Protein AF-0000000080067390 (afdb_homodimer)

Foldseek 3Di:
DPFDWDWDAFPQQKIKTKGADEAEEEEEEAPLAALCLQVLQCVVCRPHYIYIRIYFALYFRGDHDPPFQQLLRSLVRVLVRVCVVVPQGAHAYEAAAVRLLNQLSNCLVPVVRYLEYEYEQYQHQQQDPDADPPGDPVVCLVCVLLVVLLDPPVNCVVCQVPLLVVLLSNQVSFWLDSVQFDPVRSVSSSVRCNPPCSVNSSSRNSNCSNVNNVVSVVSQVAAREHAYEFEYAPQGCFQCSQVSNVSRHPHYDYGHDYNTGRSCCRRPVPSVSVVVVVSCVVRVPD/DQWDWDWDAFPQQKIKTWAADEAAEEEEEAPLAALCLQVLQCRLARPHHTYIRIYFDLYQRGHHDPPFQQLLRSLVRVLVRVCVVVPQGAHAYEAAAVRLLNQLSNCLVPVVRYLEYEYEQYQHQQQDPDADPPGPPVVCLVCVLLVVLLDPPVVCVVCQVPLLVVLLSNQVSFWLDSVQFDPVRSVSSSVRCNPPCSVNSSSRNSNCSNVNNVVSVVSLVAAREHAYEFEYAPQGCFQCSQVSNVSRHPHYDYGHDYNTGRSCCRRPVPSVSVVVCVSCVVRVPD

Sequence (572 aa):
MTAKWRATRLLHGVRAIVGGQGPPLILIPGWPQTAEAFSGIFEPLSKHYQFLALDPPGLGDSSPPLNGYDTANVSKVMAEAIHDHLKERPYHLIGHDVGGWIAYPWAAQFQSRIKSLSILDASVPGFLPPLQFPLPHPTNMRLWQFSFNALPELPEILTRGRERELLTWFFKLKTVHADGFSKDHFERYIQAYSRPGAMSRGFEYYRAFETSAKQNLEYAKTPLDIPVLALGGASSVGSDMIHLVRNFATNVSGGAIHDCGHFLPEEQPSAVARRLLEFLDANQSEMTAKWRATRLLHGVRAIVGGQGPPLILIPGWPQTAEAFSGIFEPLSKHYQFLALDPPGLGDSSPPLNGYDTANVSKVMAEAIHDHLKERPYHLIGHDVGGWIAYPWAAQFQSRIKSLSILDASVPGFLPPLQFPLPHPTNMRLWQFSFNALPELPEILTRGRERELLTWFFKLKTVHADGFSKDHFERYIQAYSRPGAMSRGFEYYRAFETSAKQNLEYAKTPLDIPVLALGGASSVGSDMIHLVRNFATNVSGGAIHDCGHFLPEEQPSAVARRLLEFLDANQSE

Structure (mmCIF, N/CA/C/O backbone):
data_AF-0000000080067390-model_v1
#
loop_
_entity.id
_entity.type
_entity.pdbx_description
1 polymer 'Epoxide hydrolase'
#
loop_
_atom_site.group_PDB
_atom_site.id
_atom_site.type_symbol
_atom_site.label_atom_id
_atom_site.label_alt_id
_atom_site.label_comp_id
_atom_site.label_asym_id
_atom_site.label_entity_id
_atom_site.label_seq_id
_atom_site.pdbx_PDB_ins_code
_atom_site.Cartn_x
_atom_site.Cartn_y
_atom_site.Cartn_z
_atom_site.occupancy
_atom_site.B_iso_or_equiv
_atom_site.auth_seq_id
_atom_site.auth_comp_id
_atom_site.auth_asym_id
_atom_site.auth_atom_id
_atom_site.pdbx_PDB_model_num
ATOM 1 N N . MET A 1 1 ? -18.234 -38 -23.438 1 38.22 1 MET A N 1
ATOM 2 C CA . MET A 1 1 ? -17.656 -38.562 -22.203 1 38.22 1 MET A CA 1
ATOM 3 C C . MET A 1 1 ? -17.156 -37.438 -21.297 1 38.22 1 MET A C 1
ATOM 5 O O . MET A 1 1 ? -16.297 -36.656 -21.688 1 38.22 1 MET A O 1
ATOM 9 N N . THR A 1 2 ? -17.797 -36.844 -20.453 1 48.44 2 THR A N 1
ATOM 10 C CA . THR A 1 2 ? -17.547 -35.688 -19.609 1 48.44 2 THR A CA 1
ATOM 11 C C . THR A 1 2 ? -16.25 -35.844 -18.828 1 48.44 2 THR A C 1
ATOM 13 O O . THR A 1 2 ? -16.078 -36.812 -18.094 1 48.44 2 THR A O 1
ATOM 16 N N . ALA A 1 3 ? -15.125 -35.438 -19.531 1 56.91 3 ALA A N 1
ATOM 17 C CA . ALA A 1 3 ? -13.797 -35.625 -18.938 1 56.91 3 ALA A CA 1
ATOM 18 C C . ALA A 1 3 ? -13.836 -35.406 -17.438 1 56.91 3 ALA A C 1
ATOM 20 O O . ALA A 1 3 ? -14.312 -34.375 -16.953 1 56.91 3 ALA A O 1
ATOM 21 N N . LYS A 1 4 ? -13.734 -36.5 -16.641 1 80 4 LYS A N 1
ATOM 22 C CA . LYS A 1 4 ? -13.945 -36.531 -15.195 1 80 4 LYS A CA 1
ATOM 23 C C . LYS A 1 4 ? -12.633 -36.281 -14.445 1 80 4 LYS A C 1
ATOM 25 O O . LYS A 1 4 ? -11.609 -36.875 -14.758 1 80 4 LYS A O 1
ATOM 30 N N . TRP A 1 5 ? -12.391 -35.094 -14.07 1 92.38 5 TRP A N 1
ATOM 31 C CA . TRP A 1 5 ? -11.273 -34.875 -13.156 1 92.38 5 TRP A CA 1
ATOM 32 C C . TRP A 1 5 ? -11.719 -35.031 -11.703 1 92.38 5 TRP A C 1
ATOM 34 O O . TRP A 1 5 ? -12.914 -35 -11.406 1 92.38 5 TRP A O 1
ATOM 44 N N . ARG A 1 6 ? -10.797 -35.469 -10.898 1 95.81 6 ARG A N 1
ATOM 45 C CA . ARG A 1 6 ? -11.094 -35.75 -9.5 1 95.81 6 ARG A CA 1
ATOM 46 C C . ARG A 1 6 ? -10.117 -35.031 -8.57 1 95.81 6 ARG A C 1
ATOM 48 O O . ARG A 1 6 ? -8.953 -34.844 -8.914 1 95.81 6 ARG A O 1
ATOM 55 N N . ALA A 1 7 ? -10.562 -34.719 -7.41 1 96.81 7 ALA A N 1
ATOM 56 C CA . ALA A 1 7 ? -9.711 -34.094 -6.379 1 96.81 7 ALA A CA 1
ATOM 57 C C . ALA A 1 7 ? -8.992 -35.188 -5.57 1 96.81 7 ALA A C 1
ATOM 59 O O . ALA A 1 7 ? -9.562 -36.25 -5.293 1 96.81 7 ALA A O 1
ATOM 60 N N . THR A 1 8 ? -7.801 -34.938 -5.219 1 97.81 8 THR A N 1
ATOM 61 C CA . THR A 1 8 ? -7.02 -35.812 -4.367 1 97.81 8 THR A CA 1
ATOM 62 C C . THR A 1 8 ? -6.055 -35.031 -3.492 1 97.81 8 THR A C 1
ATOM 64 O O . THR A 1 8 ? -6 -33.781 -3.58 1 97.81 8 THR A O 1
ATOM 67 N N . ARG A 1 9 ? -5.402 -35.688 -2.588 1 98.38 9 ARG A N 1
ATOM 68 C CA . ARG A 1 9 ? -4.398 -35.062 -1.713 1 98.38 9 ARG A CA 1
ATOM 69 C C . ARG A 1 9 ? -3.045 -35.75 -1.885 1 98.38 9 ARG A C 1
ATOM 71 O O . ARG A 1 9 ? -2.951 -37 -1.812 1 98.38 9 ARG A O 1
ATOM 78 N N . LEU A 1 10 ? -2.125 -35 -2.137 1 98.69 10 LEU A N 1
ATOM 79 C CA . LEU A 1 10 ? -0.764 -35.5 -2.314 1 98.69 10 LEU A CA 1
ATOM 80 C C . LEU A 1 10 ? 0.042 -35.344 -1.028 1 98.69 10 LEU A C 1
ATOM 82 O O . LEU A 1 10 ? -0.493 -34.938 -0.001 1 98.69 10 LEU A O 1
ATOM 86 N N . LEU A 1 11 ? 1.333 -35.75 -1.137 1 98.31 11 LEU A N 1
ATOM 87 C CA . LEU A 1 11 ? 2.248 -35.594 -0.011 1 98.31 11 LEU A CA 1
ATOM 88 C C . LEU A 1 11 ? 2.223 -34.188 0.519 1 98.31 11 LEU A C 1
ATOM 90 O O . LEU A 1 11 ? 2.035 -33.219 -0.248 1 98.31 11 LEU A O 1
ATOM 94 N N . HIS A 1 12 ? 2.396 -33.938 1.893 1 98.19 12 HIS A N 1
ATOM 95 C CA . HIS A 1 12 ? 2.449 -32.688 2.605 1 98.19 12 HIS A CA 1
ATOM 96 C C . HIS A 1 12 ? 1.077 -32 2.643 1 98.19 12 HIS A C 1
ATOM 98 O O . HIS A 1 12 ? 0.964 -30.828 2.996 1 98.19 12 HIS A O 1
ATOM 104 N N . GLY A 1 13 ? 0.056 -32.75 2.172 1 98.5 13 GLY A N 1
ATOM 105 C CA . GLY A 1 13 ? -1.298 -32.219 2.234 1 98.5 13 GLY A CA 1
ATOM 106 C C . GLY A 1 13 ? -1.635 -31.297 1.073 1 98.5 13 GLY A C 1
ATOM 107 O O . GLY A 1 13 ? -2.531 -30.469 1.178 1 98.5 13 GLY A O 1
ATOM 108 N N . VAL A 1 14 ? -0.918 -31.406 -0.034 1 98.75 14 VAL A N 1
ATOM 109 C CA . VAL A 1 14 ? -1.176 -30.594 -1.222 1 98.75 14 VAL A CA 1
ATOM 110 C C . VAL A 1 14 ? -2.414 -31.125 -1.946 1 98.75 14 VAL A C 1
ATOM 112 O O . VAL A 1 14 ? -2.447 -32.281 -2.371 1 98.75 14 VAL A O 1
ATOM 115 N N . ARG A 1 15 ? -3.398 -30.312 -2.053 1 98.69 15 ARG A N 1
ATOM 116 C CA . ARG A 1 15 ? -4.594 -30.672 -2.805 1 98.69 15 ARG A CA 1
ATOM 117 C C . ARG A 1 15 ? -4.348 -30.578 -4.309 1 98.69 15 ARG A C 1
ATOM 119 O O . ARG A 1 15 ? -3.727 -29.625 -4.777 1 98.69 15 ARG A O 1
ATOM 126 N N . ALA A 1 16 ? -4.891 -31.547 -5.035 1 98.75 16 ALA A N 1
ATOM 127 C CA . ALA A 1 16 ? -4.742 -31.562 -6.488 1 98.75 16 ALA A CA 1
ATOM 128 C C . ALA A 1 16 ? -6.043 -31.969 -7.168 1 98.75 16 ALA A C 1
ATOM 130 O O . ALA A 1 16 ? -6.77 -32.844 -6.664 1 98.75 16 ALA A O 1
ATOM 131 N N . ILE A 1 17 ? -6.355 -31.328 -8.219 1 98.38 17 ILE A N 1
ATOM 132 C CA . ILE A 1 17 ? -7.32 -31.844 -9.18 1 98.38 17 ILE A CA 1
ATOM 133 C C . ILE A 1 17 ? -6.59 -32.531 -10.328 1 98.38 17 ILE A C 1
ATOM 135 O O . ILE A 1 17 ? -5.711 -31.953 -10.961 1 98.38 17 ILE A O 1
ATOM 139 N N . VAL A 1 18 ? -6.945 -33.781 -10.586 1 98.31 18 VAL A N 1
ATOM 140 C CA . VAL A 1 18 ? -6.176 -34.594 -11.523 1 98.31 18 VAL A CA 1
ATOM 141 C C . VAL A 1 18 ? -7.09 -35.094 -12.625 1 98.31 18 VAL A C 1
ATOM 143 O O . VAL A 1 18 ? -8.258 -35.406 -12.383 1 98.31 18 VAL A O 1
ATOM 146 N N . GLY A 1 19 ? -6.523 -35.156 -13.828 1 97.44 19 GLY A N 1
ATOM 147 C CA . GLY A 1 19 ? -7.23 -35.719 -14.961 1 97.44 19 GLY A CA 1
ATOM 148 C C . GLY A 1 19 ? -6.34 -35.938 -16.172 1 97.44 19 GLY A C 1
ATOM 149 O O . GLY A 1 19 ? -5.195 -35.5 -16.188 1 97.44 19 GLY A O 1
ATOM 150 N N . GLY A 1 20 ? -6.902 -36.719 -17.094 1 96.56 20 GLY A N 1
ATOM 151 C CA . GLY A 1 20 ? -6.191 -36.969 -18.344 1 96.56 20 GLY A CA 1
ATOM 152 C C . GLY A 1 20 ? -5.152 -38.094 -18.234 1 96.56 20 GLY A C 1
ATOM 153 O O . GLY A 1 20 ? -5.055 -38.75 -17.188 1 96.56 20 GLY A O 1
ATOM 154 N N . GLN A 1 21 ? -4.578 -38.344 -19.359 1 94.69 21 GLN A N 1
ATOM 155 C CA . GLN A 1 21 ? -3.492 -39.312 -19.484 1 94.69 21 GLN A CA 1
ATOM 156 C C . GLN A 1 21 ? -2.396 -38.781 -20.406 1 94.69 21 GLN A C 1
ATOM 158 O O . GLN A 1 21 ? -2.66 -37.969 -21.281 1 94.69 21 GLN A O 1
ATOM 163 N N . GLY A 1 22 ? -1.147 -39.25 -20.109 1 95.44 22 GLY A N 1
ATOM 164 C CA . GLY A 1 22 ? -0.026 -38.781 -20.906 1 95.44 22 GLY A CA 1
ATOM 165 C C . GLY A 1 22 ? 1.055 -38.125 -20.078 1 95.44 22 GLY A C 1
ATOM 166 O O . GLY A 1 22 ? 1.171 -38.375 -18.875 1 95.44 22 GLY A O 1
ATOM 167 N N . PRO A 1 23 ? 1.909 -37.312 -20.797 1 97.19 23 PRO A N 1
ATOM 168 C CA . PRO A 1 23 ? 2.943 -36.594 -20.047 1 97.19 23 PRO A CA 1
ATOM 169 C C . PRO A 1 23 ? 2.365 -35.656 -18.969 1 97.19 23 PRO A C 1
ATOM 171 O O . PRO A 1 23 ? 1.348 -35 -19.203 1 97.19 23 PRO A O 1
ATOM 174 N N . PRO A 1 24 ? 2.973 -35.656 -17.828 1 98.12 24 PRO A N 1
ATOM 175 C CA . PRO A 1 24 ? 2.426 -34.875 -16.719 1 98.12 24 PRO A CA 1
ATOM 176 C C . PRO A 1 24 ? 2.564 -33.375 -16.938 1 98.12 24 PRO A C 1
ATOM 178 O O . PRO A 1 24 ? 3.602 -32.906 -17.406 1 98.12 24 PRO A O 1
ATOM 181 N N . LEU A 1 25 ? 1.521 -32.719 -16.609 1 98.56 25 LEU A N 1
ATOM 182 C CA . LEU A 1 25 ? 1.418 -31.25 -16.656 1 98.56 25 LEU A CA 1
ATOM 183 C C . LEU A 1 25 ? 0.968 -30.703 -15.312 1 98.56 25 LEU A C 1
ATOM 185 O O . LEU A 1 25 ? -0.163 -30.938 -14.883 1 98.56 25 LEU A O 1
ATOM 189 N N . ILE A 1 26 ? 1.829 -29.953 -14.617 1 98.94 26 ILE A N 1
ATOM 190 C CA . ILE A 1 26 ? 1.53 -29.406 -13.297 1 98.94 26 ILE A CA 1
ATOM 191 C C . ILE A 1 26 ? 1.081 -27.953 -13.43 1 98.94 26 ILE A C 1
ATOM 193 O O . ILE A 1 26 ? 1.771 -27.141 -14.055 1 98.94 26 ILE A O 1
ATOM 197 N N . LEU A 1 27 ? -0.066 -27.625 -12.883 1 98.94 27 LEU A N 1
ATOM 198 C CA . LEU A 1 27 ? -0.649 -26.297 -12.953 1 98.94 27 LEU A CA 1
ATOM 199 C C . LEU A 1 27 ? -0.779 -25.688 -11.562 1 98.94 27 LEU A C 1
ATOM 201 O O . LEU A 1 27 ? -1.306 -26.328 -10.648 1 98.94 27 LEU A O 1
ATOM 205 N N . ILE A 1 28 ? -0.316 -24.484 -11.375 1 98.94 28 ILE A N 1
ATOM 206 C CA . ILE A 1 28 ? -0.384 -23.812 -10.086 1 98.94 28 ILE A CA 1
ATOM 207 C C . ILE A 1 28 ? -1.071 -22.453 -10.25 1 98.94 28 ILE A C 1
ATOM 209 O O . ILE A 1 28 ? -0.541 -21.562 -10.906 1 98.94 28 ILE A O 1
ATOM 213 N N . PRO A 1 29 ? -2.227 -22.266 -9.648 1 98.5 29 PRO A N 1
ATOM 214 C CA . PRO A 1 29 ? -2.928 -20.969 -9.711 1 98.5 29 PRO A CA 1
ATOM 215 C C . PRO A 1 29 ? -2.316 -19.922 -8.797 1 98.5 29 PRO A C 1
ATOM 217 O O . PRO A 1 29 ? -1.362 -20.219 -8.062 1 98.5 29 PRO A O 1
ATOM 220 N N . GLY A 1 30 ? -2.861 -18.734 -8.867 1 96.88 30 GLY A N 1
ATOM 221 C CA . GLY A 1 30 ? -2.408 -17.641 -8.016 1 96.88 30 GLY A CA 1
ATOM 222 C C . GLY A 1 30 ? -3.426 -17.25 -6.957 1 96.88 30 GLY A C 1
ATOM 223 O O . GLY A 1 30 ? -4.457 -17.906 -6.805 1 96.88 30 GLY A O 1
ATOM 224 N N . TRP A 1 31 ? -3.08 -16.328 -6.156 1 97.56 31 TRP A N 1
ATOM 225 C CA . TRP A 1 31 ? -3.963 -15.742 -5.148 1 97.56 31 TRP A CA 1
ATOM 226 C C . TRP A 1 31 ? -4.824 -14.641 -5.754 1 97.56 31 TRP A C 1
ATOM 228 O O . TRP A 1 31 ? -4.34 -13.836 -6.551 1 97.56 31 TRP A O 1
ATOM 238 N N . PRO A 1 32 ? -6.113 -14.633 -5.41 1 97 32 PRO A N 1
ATOM 239 C CA . PRO A 1 32 ? -6.828 -15.523 -4.5 1 97 32 PRO A CA 1
ATOM 240 C C . PRO A 1 32 ? -7.691 -16.547 -5.234 1 97 32 PRO A C 1
ATOM 242 O O . PRO A 1 32 ? -8.906 -16.609 -5.016 1 97 32 PRO A O 1
ATOM 245 N N . GLN A 1 33 ? -7.066 -17.297 -6.039 1 97.38 33 GLN A N 1
ATOM 246 C CA . GLN A 1 33 ? -7.75 -18.375 -6.75 1 97.38 33 GLN A CA 1
ATOM 247 C C . GLN A 1 33 ? -7.41 -19.734 -6.145 1 97.38 33 GLN A C 1
ATOM 249 O O . GLN A 1 33 ? -6.746 -19.812 -5.109 1 97.38 33 GLN A O 1
ATOM 254 N N . THR A 1 34 ? -8.055 -20.797 -6.637 1 97.62 34 THR A N 1
ATOM 255 C CA . THR A 1 34 ? -7.781 -22.203 -6.359 1 97.62 34 THR A CA 1
ATOM 256 C C . THR A 1 34 ? -7.5 -22.969 -7.648 1 97.62 34 THR A C 1
ATOM 258 O O . THR A 1 34 ? -7.535 -22.391 -8.742 1 97.62 34 THR A O 1
ATOM 261 N N . ALA A 1 35 ? -7.215 -24.234 -7.516 1 97.88 35 ALA A N 1
ATOM 262 C CA . ALA A 1 35 ? -6.941 -25.094 -8.664 1 97.88 35 ALA A CA 1
ATOM 263 C C . ALA A 1 35 ? -8.047 -24.984 -9.711 1 97.88 35 ALA A C 1
ATOM 265 O O . ALA A 1 35 ? -7.793 -25.141 -10.914 1 97.88 35 ALA A O 1
ATOM 266 N N . GLU A 1 36 ? -9.25 -24.656 -9.297 1 96.44 36 GLU A N 1
ATOM 267 C CA . GLU A 1 36 ? -10.414 -24.547 -10.172 1 96.44 36 GLU A CA 1
ATOM 268 C C . GLU A 1 36 ? -10.242 -23.438 -11.195 1 96.44 36 GLU A C 1
ATOM 270 O O . GLU A 1 36 ? -10.969 -23.375 -12.188 1 96.44 36 GLU A O 1
ATOM 275 N N . ALA A 1 37 ? -9.258 -22.547 -10.938 1 96.75 37 ALA A N 1
ATOM 276 C CA . ALA A 1 37 ? -8.992 -21.469 -11.891 1 96.75 37 ALA A CA 1
ATOM 277 C C . ALA A 1 37 ? -8.648 -22.031 -13.266 1 96.75 37 ALA A C 1
ATOM 279 O O . ALA A 1 37 ? -8.828 -21.344 -14.281 1 96.75 37 ALA A O 1
ATOM 280 N N . PHE A 1 38 ? -8.188 -23.266 -13.328 1 97.31 38 PHE A N 1
ATOM 281 C CA . PHE A 1 38 ? -7.754 -23.875 -14.578 1 97.31 38 PHE A CA 1
ATOM 282 C C . PHE A 1 38 ? -8.859 -24.734 -15.172 1 97.31 38 PHE A C 1
ATOM 284 O O . PHE A 1 38 ? -8.672 -25.359 -16.219 1 97.31 38 PHE A O 1
ATOM 291 N N . SER A 1 39 ? -10.039 -24.797 -14.609 1 95.69 39 SER A N 1
ATOM 292 C CA . SER A 1 39 ? -11.07 -25.75 -14.992 1 95.69 39 SER A CA 1
ATOM 293 C C . SER A 1 39 ? -11.469 -25.578 -16.453 1 95.69 39 SER A C 1
ATOM 295 O O . SER A 1 39 ? -11.812 -26.547 -17.141 1 95.69 39 SER A O 1
ATOM 297 N N . GLY A 1 40 ? -11.367 -24.344 -16.953 1 94.69 40 GLY A N 1
ATOM 298 C CA . GLY A 1 40 ? -11.758 -24.062 -18.328 1 94.69 40 GLY A CA 1
ATOM 299 C C . GLY A 1 40 ? -10.82 -24.672 -19.359 1 94.69 40 GLY A C 1
ATOM 300 O O . GLY A 1 40 ? -11.156 -24.75 -20.531 1 94.69 40 GLY A O 1
ATOM 301 N N . ILE A 1 41 ? -9.625 -25.094 -18.891 1 96.88 41 ILE A N 1
ATOM 302 C CA . ILE A 1 41 ? -8.68 -25.625 -19.875 1 96.88 41 ILE A CA 1
ATOM 303 C C . ILE A 1 41 ? -8.391 -27.094 -19.578 1 96.88 41 ILE A C 1
ATOM 305 O O . ILE A 1 41 ? -7.566 -27.719 -20.25 1 96.88 41 ILE A O 1
ATOM 309 N N . PHE A 1 42 ? -9.125 -27.719 -18.641 1 97 42 PHE A N 1
ATOM 310 C CA . PHE A 1 42 ? -8.914 -29.125 -18.297 1 97 42 PHE A CA 1
ATOM 311 C C . PHE A 1 42 ? -9.203 -30.016 -19.484 1 97 42 PHE A C 1
ATOM 313 O O . PHE A 1 42 ? -8.398 -30.891 -19.828 1 97 42 PHE A O 1
ATOM 320 N N . GLU A 1 43 ? -10.305 -29.734 -20.141 1 96.62 43 GLU A N 1
ATOM 321 C CA . GLU A 1 43 ? -10.758 -30.625 -21.203 1 96.62 43 GLU A CA 1
ATOM 322 C C . GLU A 1 43 ? -9.758 -30.656 -22.359 1 96.62 43 GLU A C 1
ATOM 324 O O . GLU A 1 43 ? -9.266 -31.734 -22.734 1 96.62 43 GLU A O 1
ATOM 329 N N . PRO A 1 44 ? -9.375 -29.516 -22.875 1 96.62 44 PRO A N 1
ATOM 330 C CA . PRO A 1 44 ? -8.414 -29.594 -23.984 1 96.62 44 PRO A CA 1
ATOM 331 C C . PRO A 1 44 ? -7.055 -30.141 -23.547 1 96.62 44 PRO A C 1
ATOM 333 O O . PRO A 1 44 ? -6.387 -30.844 -24.312 1 96.62 44 PRO A O 1
ATOM 336 N N . LEU A 1 45 ? -6.574 -29.891 -22.359 1 96.88 45 LEU A N 1
ATOM 337 C CA . LEU A 1 45 ? -5.289 -30.375 -21.875 1 96.88 45 LEU A CA 1
ATOM 338 C C . LEU A 1 45 ? -5.34 -31.875 -21.641 1 96.88 45 LEU A C 1
ATOM 340 O O . LEU A 1 45 ? -4.371 -32.594 -21.922 1 96.88 45 LEU A O 1
ATOM 344 N N . SER A 1 46 ? -6.496 -32.344 -21.141 1 96.25 46 SER A N 1
ATOM 345 C CA . SER A 1 46 ? -6.617 -33.719 -20.703 1 96.25 46 SER A CA 1
ATOM 346 C C . SER A 1 46 ? -6.609 -34.688 -21.891 1 96.25 46 SER A C 1
ATOM 348 O O . SER A 1 46 ? -6.418 -35.875 -21.734 1 96.25 46 SER A O 1
ATOM 350 N N . LYS A 1 47 ? -6.812 -34.156 -23.047 1 96 47 LYS A N 1
ATOM 351 C CA . LYS A 1 47 ? -6.785 -34.969 -24.266 1 96 47 LYS A CA 1
ATOM 352 C C . LYS A 1 47 ? -5.367 -35.438 -24.578 1 96 47 LYS A C 1
ATOM 354 O O . LYS A 1 47 ? -5.176 -36.438 -25.281 1 96 47 LYS A O 1
ATOM 359 N N . HIS A 1 48 ? -4.395 -34.75 -24.031 1 95.56 48 HIS A N 1
ATOM 360 C CA . HIS A 1 48 ? -3.027 -35.031 -24.453 1 95.56 48 HIS A CA 1
ATOM 361 C C . HIS A 1 48 ? -2.107 -35.219 -23.25 1 95.56 48 HIS A C 1
ATOM 363 O O . HIS A 1 48 ? -1.021 -35.781 -23.375 1 95.56 48 HIS A O 1
ATOM 369 N N . TYR A 1 49 ? -2.576 -34.75 -22.125 1 97.12 49 TYR A N 1
ATOM 370 C CA . TYR A 1 49 ? -1.701 -34.719 -20.953 1 97.12 49 TYR A CA 1
ATOM 371 C C . TYR A 1 49 ? -2.422 -35.219 -19.719 1 97.12 49 TYR A C 1
ATOM 373 O O . TYR A 1 49 ? -3.654 -35.188 -19.641 1 97.12 49 TYR A O 1
ATOM 381 N N . GLN A 1 50 ? -1.676 -35.688 -18.781 1 97.31 50 GLN A N 1
ATOM 382 C CA . GLN A 1 50 ? -2.139 -35.844 -17.406 1 97.31 50 GLN A CA 1
ATOM 383 C C . GLN A 1 50 ? -1.935 -34.562 -16.625 1 97.31 50 GLN A C 1
ATOM 385 O O . GLN A 1 50 ? -0.804 -34.188 -16.281 1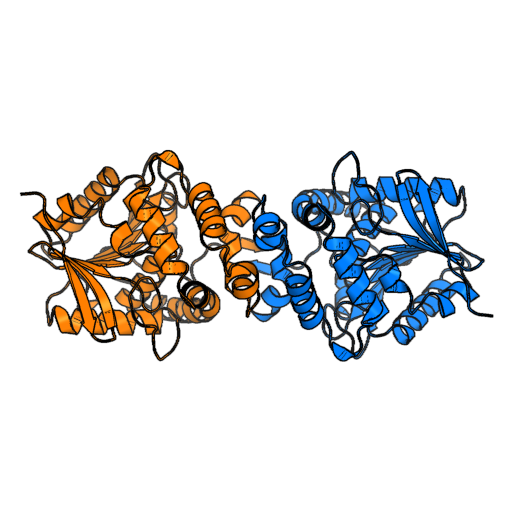 97.31 50 GLN A O 1
ATOM 390 N N . PHE A 1 51 ? -2.969 -33.906 -16.375 1 97.69 51 PHE A N 1
ATOM 391 C CA . PHE A 1 51 ? -2.773 -32.656 -15.656 1 97.69 51 PHE A CA 1
ATOM 392 C C . PHE A 1 51 ? -2.984 -32.844 -14.156 1 97.69 51 PHE A C 1
ATOM 394 O O . PHE A 1 51 ? -3.816 -33.656 -13.742 1 97.69 51 PHE A O 1
ATOM 401 N N . LEU A 1 52 ? -2.256 -32.156 -13.328 1 98.81 52 LEU A N 1
ATOM 402 C CA . LEU A 1 52 ? -2.412 -31.969 -11.891 1 98.81 52 LEU A CA 1
ATOM 403 C C . LEU A 1 52 ? -2.477 -30.469 -11.555 1 98.81 52 LEU A C 1
ATOM 405 O O . LEU A 1 52 ? -1.467 -29.766 -11.633 1 98.81 52 LEU A O 1
ATOM 409 N N . ALA A 1 53 ? -3.627 -29.969 -11.297 1 98.81 53 ALA A N 1
ATOM 410 C CA . ALA A 1 53 ? -3.785 -28.594 -10.812 1 98.81 53 ALA A CA 1
ATOM 411 C C . ALA A 1 53 ? -3.73 -28.547 -9.289 1 98.81 53 ALA A C 1
ATOM 413 O O . ALA A 1 53 ? -4.559 -29.156 -8.609 1 98.81 53 ALA A O 1
ATOM 414 N N . LEU A 1 54 ? -2.818 -27.781 -8.773 1 98.88 54 LEU A N 1
ATOM 415 C CA . LEU A 1 54 ? -2.518 -27.828 -7.344 1 98.88 54 LEU A CA 1
ATOM 416 C C . LEU A 1 54 ? -2.945 -26.547 -6.656 1 98.88 54 LEU A C 1
ATOM 418 O O . LEU A 1 54 ? -2.77 -25.453 -7.207 1 98.88 54 LEU A O 1
ATOM 422 N N . ASP A 1 55 ? -3.488 -26.672 -5.477 1 98.75 55 ASP A N 1
ATOM 423 C CA . ASP A 1 55 ? -3.551 -25.516 -4.59 1 98.75 55 ASP A CA 1
ATOM 424 C C . ASP A 1 55 ? -2.201 -25.266 -3.928 1 98.75 55 ASP A C 1
ATOM 426 O O . ASP A 1 55 ? -1.604 -26.172 -3.35 1 98.75 55 ASP A O 1
ATOM 430 N N . PRO A 1 56 ? -1.731 -24.047 -3.998 1 98.69 56 PRO A N 1
ATOM 431 C CA . PRO A 1 56 ? -0.503 -23.75 -3.256 1 98.69 56 PRO A CA 1
ATOM 432 C C . PRO A 1 56 ? -0.646 -24 -1.757 1 98.69 56 PRO A C 1
ATOM 434 O O . PRO A 1 56 ? -1.749 -23.906 -1.213 1 98.69 56 PRO A O 1
ATOM 437 N N . PRO A 1 57 ? 0.453 -24.328 -1.141 1 98.69 57 PRO A N 1
ATOM 438 C CA . PRO A 1 57 ? 0.403 -24.516 0.31 1 98.69 57 PRO A CA 1
ATOM 439 C C . PRO A 1 57 ? -0.24 -23.344 1.041 1 98.69 57 PRO A C 1
ATOM 441 O O . PRO A 1 57 ? 0.146 -22.188 0.823 1 98.69 57 PRO A O 1
ATOM 444 N N . GLY A 1 58 ? -1.254 -23.688 1.854 1 98.19 58 GLY A N 1
ATOM 445 C CA . GLY A 1 58 ? -1.952 -22.688 2.637 1 98.19 58 GLY A CA 1
ATOM 446 C C . GLY A 1 58 ? -3.105 -22.047 1.889 1 98.19 58 GLY A C 1
ATOM 447 O O . GLY A 1 58 ? -3.916 -21.328 2.482 1 98.19 58 GLY A O 1
ATOM 448 N N . LEU A 1 59 ? -3.203 -22.234 0.617 1 97.88 59 LEU A N 1
ATOM 449 C CA . LEU A 1 59 ? -4.301 -21.703 -0.185 1 97.88 59 LEU A CA 1
ATOM 450 C C . LEU A 1 59 ? -5.266 -22.812 -0.59 1 97.8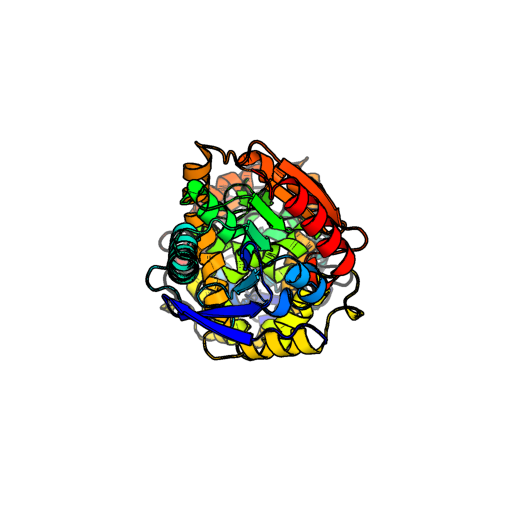8 59 LEU A C 1
ATOM 452 O O . LEU A 1 59 ? -4.906 -24 -0.566 1 97.88 59 LEU A O 1
ATOM 456 N N . GLY A 1 60 ? -6.488 -22.359 -0.934 1 96.75 60 GLY A N 1
ATOM 457 C CA . GLY A 1 60 ? -7.48 -23.375 -1.258 1 96.75 60 GLY A CA 1
ATOM 458 C C . GLY A 1 60 ? -7.629 -24.438 -0.182 1 96.75 60 GLY A C 1
ATOM 459 O O . GLY A 1 60 ? -7.836 -24.109 0.99 1 96.75 60 GLY A O 1
ATOM 460 N N . ASP A 1 61 ? -7.406 -25.703 -0.588 1 96.94 61 ASP A N 1
ATOM 461 C CA . ASP A 1 61 ? -7.602 -26.812 0.354 1 96.94 61 ASP A CA 1
ATOM 462 C C . ASP A 1 61 ? -6.281 -27.5 0.665 1 96.94 61 ASP A C 1
ATOM 464 O O . ASP A 1 61 ? -6.27 -28.641 1.158 1 96.94 61 ASP A O 1
ATOM 468 N N . SER A 1 62 ? -5.168 -26.844 0.317 1 98.38 62 SER A N 1
ATOM 469 C CA . SER A 1 62 ? -3.863 -27.375 0.682 1 98.38 62 SER A CA 1
ATOM 470 C C . SER A 1 62 ? -3.49 -27 2.111 1 98.38 62 SER A C 1
ATOM 472 O O . SER A 1 62 ? -3.832 -25.922 2.582 1 98.38 62 SER A O 1
ATOM 474 N N . SER A 1 63 ? -2.711 -27.875 2.789 1 98.19 63 SER A N 1
ATOM 475 C CA . SER A 1 63 ? -2.188 -27.594 4.121 1 98.19 63 SER A CA 1
ATOM 476 C C . SER A 1 63 ? -1.165 -26.453 4.09 1 98.19 63 SER A C 1
ATOM 478 O O . SER A 1 63 ? -0.472 -26.266 3.086 1 98.19 63 SER A O 1
ATOM 480 N N . PRO A 1 64 ? -1.081 -25.672 5.145 1 97.94 64 PRO A N 1
ATOM 481 C CA . PRO A 1 64 ? -0.014 -24.672 5.215 1 97.94 64 PRO A CA 1
ATOM 482 C C . PRO A 1 64 ? 1.379 -25.297 5.254 1 97.94 64 PRO A C 1
ATOM 484 O O . PRO A 1 64 ? 1.544 -26.422 5.75 1 97.94 64 PRO A O 1
ATOM 487 N N . PRO A 1 65 ? 2.301 -24.609 4.688 1 97.25 65 PRO A N 1
ATOM 488 C CA . PRO A 1 65 ? 3.67 -25.125 4.801 1 97.25 65 PRO A CA 1
ATOM 489 C C . PRO A 1 65 ? 4.223 -25.016 6.219 1 97.25 65 PRO A C 1
ATOM 491 O O . PRO A 1 65 ? 3.904 -24.062 6.941 1 97.25 65 PRO A O 1
ATOM 494 N N . LEU A 1 66 ? 5.066 -25.875 6.613 1 94.56 66 LEU A N 1
ATOM 495 C CA . LEU A 1 66 ? 5.602 -25.938 7.973 1 94.56 66 LEU A CA 1
ATOM 496 C C . LEU A 1 66 ? 6.703 -24.906 8.172 1 94.56 66 LEU A C 1
ATOM 498 O O . LEU A 1 66 ? 6.898 -24.406 9.281 1 94.56 66 LEU A O 1
ATOM 502 N N . ASN A 1 67 ? 7.418 -24.547 7.074 1 95.94 67 ASN A N 1
ATOM 503 C CA . ASN A 1 67 ? 8.641 -23.781 7.25 1 95.94 67 ASN A CA 1
ATOM 504 C C . ASN A 1 67 ? 8.523 -22.391 6.625 1 95.94 67 ASN A C 1
ATOM 506 O O . ASN A 1 67 ? 9.531 -21.781 6.258 1 95.94 67 ASN A O 1
ATOM 510 N N . GLY A 1 68 ? 7.352 -21.906 6.391 1 97.62 68 GLY A N 1
ATOM 511 C CA . GLY A 1 68 ? 7.184 -20.531 5.914 1 97.62 68 GLY A CA 1
ATOM 512 C C . GLY A 1 68 ? 6.676 -20.453 4.488 1 97.62 68 GLY A C 1
ATOM 513 O O . GLY A 1 68 ? 6.602 -21.469 3.793 1 97.62 68 GLY A O 1
ATOM 514 N N . TYR A 1 69 ? 6.41 -19.234 4.02 1 98.69 69 TYR A N 1
ATOM 515 C CA . TYR A 1 69 ? 5.703 -19.031 2.758 1 98.69 69 TYR A CA 1
ATOM 516 C C . TYR A 1 69 ? 6.637 -18.484 1.688 1 98.69 69 TYR A C 1
ATOM 518 O O . TYR A 1 69 ? 6.188 -18.094 0.609 1 98.69 69 TYR A O 1
ATOM 526 N N . ASP A 1 70 ? 7.996 -18.359 2.051 1 98.81 70 ASP A N 1
ATOM 527 C CA . ASP A 1 70 ? 8.906 -18.016 0.962 1 98.81 70 ASP A CA 1
ATOM 528 C C . ASP A 1 70 ? 8.844 -19.062 -0.151 1 98.81 70 ASP A C 1
ATOM 530 O O . ASP A 1 70 ? 8.68 -20.25 0.117 1 98.81 70 ASP A O 1
ATOM 534 N N . THR A 1 71 ? 8.953 -18.594 -1.382 1 98.25 71 THR A N 1
ATOM 535 C CA . THR A 1 71 ? 8.578 -19.453 -2.5 1 98.25 71 THR A CA 1
ATOM 536 C C . THR A 1 71 ? 9.656 -20.5 -2.758 1 98.25 71 THR A C 1
ATOM 538 O O . THR A 1 71 ? 9.406 -21.5 -3.43 1 98.25 71 THR A O 1
ATOM 541 N N . ALA A 1 72 ? 10.898 -20.359 -2.221 1 98.69 72 ALA A N 1
ATOM 542 C CA . ALA A 1 72 ? 11.875 -21.438 -2.268 1 98.69 72 ALA A CA 1
ATOM 543 C C . ALA A 1 72 ? 11.398 -22.641 -1.454 1 98.69 72 ALA A C 1
ATOM 545 O O . ALA A 1 72 ? 11.461 -23.781 -1.922 1 98.69 72 ALA A O 1
ATOM 546 N N . ASN A 1 73 ? 10.898 -22.375 -0.264 1 98.69 73 ASN A N 1
ATOM 547 C CA . ASN A 1 73 ? 10.391 -23.438 0.599 1 98.69 73 ASN A CA 1
ATOM 548 C C . ASN A 1 73 ? 9.109 -24.047 0.045 1 98.69 73 ASN A C 1
ATOM 550 O O . ASN A 1 73 ? 8.969 -25.266 -0.004 1 98.69 73 ASN A O 1
ATOM 554 N N . VAL A 1 74 ? 8.203 -23.25 -0.331 1 98.81 74 VAL A N 1
ATOM 555 C CA . VAL A 1 74 ? 6.914 -23.688 -0.851 1 98.81 74 VAL A CA 1
ATOM 556 C C . VAL A 1 74 ? 7.129 -24.562 -2.088 1 98.81 74 VAL A C 1
ATOM 558 O O . VAL A 1 74 ? 6.48 -25.594 -2.248 1 98.81 74 VAL A O 1
ATOM 561 N N . SER A 1 75 ? 8 -24.094 -2.982 1 98.75 75 SER A N 1
ATOM 562 C CA . SER A 1 75 ? 8.312 -24.844 -4.191 1 98.75 75 SER A CA 1
ATOM 563 C C . SER A 1 75 ? 8.867 -26.234 -3.854 1 98.75 75 SER A C 1
ATOM 565 O O . SER A 1 75 ? 8.516 -27.219 -4.504 1 98.75 75 SER A O 1
ATOM 567 N N . LYS A 1 76 ? 9.719 -26.281 -2.865 1 98.56 76 LYS A N 1
ATOM 568 C CA . LYS A 1 76 ? 10.281 -27.562 -2.443 1 98.56 76 LYS A CA 1
ATOM 569 C C . LYS A 1 76 ? 9.195 -28.5 -1.953 1 98.56 76 LYS A C 1
ATOM 571 O O . LYS A 1 76 ? 9.172 -29.688 -2.322 1 98.56 76 LYS A O 1
ATOM 576 N N . VAL A 1 77 ? 8.305 -28 -1.136 1 98.69 77 VAL A N 1
ATOM 577 C CA . VAL A 1 77 ? 7.184 -28.781 -0.607 1 98.69 77 VAL A CA 1
ATOM 578 C C . VAL A 1 77 ? 6.359 -29.344 -1.76 1 98.69 77 VAL A C 1
ATOM 580 O O . VAL A 1 77 ? 6.039 -30.531 -1.775 1 98.69 77 VAL A O 1
ATOM 583 N N . MET A 1 78 ? 6.062 -28.547 -2.707 1 98.81 78 MET A N 1
ATOM 584 C CA . MET A 1 78 ? 5.211 -28.953 -3.822 1 98.81 78 MET A CA 1
ATOM 585 C C . MET A 1 78 ? 5.941 -29.906 -4.75 1 98.81 78 MET A C 1
ATOM 587 O O . MET A 1 78 ? 5.352 -30.875 -5.25 1 98.81 78 MET A O 1
ATOM 591 N N . ALA A 1 79 ? 7.227 -29.656 -4.996 1 98.81 79 ALA A N 1
ATOM 592 C CA . ALA A 1 79 ? 8.031 -30.562 -5.816 1 98.81 79 ALA A CA 1
ATOM 593 C C . ALA A 1 79 ? 8.062 -31.953 -5.207 1 98.81 79 ALA A C 1
ATOM 595 O O . ALA A 1 79 ? 7.891 -32.938 -5.918 1 98.81 79 ALA A O 1
ATOM 596 N N . GLU A 1 80 ? 8.273 -31.953 -3.922 1 98.62 80 GLU A N 1
ATOM 597 C CA . GLU A 1 80 ? 8.32 -33.25 -3.242 1 98.62 80 GLU A CA 1
ATOM 598 C C . GLU A 1 80 ? 7 -34 -3.387 1 98.62 80 GLU A C 1
ATOM 600 O O . GLU A 1 80 ? 6.992 -35.219 -3.6 1 98.62 80 GLU A O 1
ATOM 605 N N . ALA A 1 81 ? 5.934 -33.312 -3.262 1 98.81 81 ALA A N 1
ATOM 606 C CA . ALA A 1 81 ? 4.621 -33.938 -3.428 1 98.81 81 ALA A CA 1
ATOM 607 C C . ALA A 1 81 ? 4.457 -34.5 -4.832 1 98.81 81 ALA A C 1
ATOM 609 O O . ALA A 1 81 ? 3.965 -35.625 -5 1 98.81 81 ALA A O 1
ATOM 610 N N . ILE A 1 82 ? 4.859 -33.75 -5.785 1 98.88 82 ILE A N 1
ATOM 611 C CA . ILE A 1 82 ? 4.723 -34.156 -7.18 1 98.88 82 ILE A CA 1
ATOM 612 C C . ILE A 1 82 ? 5.668 -35.312 -7.473 1 98.88 82 ILE A C 1
ATOM 614 O O . ILE A 1 82 ? 5.293 -36.281 -8.148 1 98.88 82 ILE A O 1
ATOM 618 N N . HIS A 1 83 ? 6.938 -35.219 -7.004 1 98.56 83 HIS A N 1
ATOM 619 C CA . HIS A 1 83 ? 7.914 -36.25 -7.23 1 98.56 83 HIS A CA 1
ATOM 620 C C . HIS A 1 83 ? 7.465 -37.562 -6.586 1 98.56 83 HIS A C 1
ATOM 622 O O . HIS A 1 83 ? 7.699 -38.656 -7.137 1 98.56 83 HIS A O 1
ATOM 628 N N . ASP A 1 84 ? 6.852 -37.438 -5.449 1 98.44 84 ASP A N 1
ATOM 629 C CA . ASP A 1 84 ? 6.297 -38.625 -4.801 1 98.44 84 ASP A CA 1
ATOM 630 C C . ASP A 1 84 ? 5.203 -39.281 -5.66 1 98.44 84 ASP A C 1
ATOM 632 O O . ASP A 1 84 ? 5.098 -40.5 -5.73 1 98.44 84 ASP A O 1
ATOM 636 N N . HIS A 1 85 ? 4.422 -38.469 -6.297 1 97.81 85 HIS A N 1
ATOM 637 C CA . HIS A 1 85 ? 3.283 -38.938 -7.09 1 97.81 85 HIS A CA 1
ATOM 638 C C . HIS A 1 85 ? 3.732 -39.469 -8.445 1 97.81 85 HIS A C 1
ATOM 640 O O . HIS A 1 85 ? 3.24 -40.5 -8.914 1 97.81 85 HIS A O 1
ATOM 646 N N . LEU A 1 86 ? 4.645 -38.75 -9.086 1 97.69 86 LEU A N 1
ATOM 647 C CA . LEU A 1 86 ? 5.012 -39.031 -10.469 1 97.69 86 LEU A CA 1
ATOM 648 C C . LEU A 1 86 ? 6.234 -39.938 -10.539 1 97.69 86 LEU A C 1
ATOM 650 O O . LEU A 1 86 ? 6.547 -40.469 -11.594 1 97.69 86 LEU A O 1
ATOM 654 N N . LYS A 1 87 ? 6.906 -39.969 -9.477 1 96.31 87 LYS A N 1
ATOM 655 C CA . LYS A 1 87 ? 8.141 -40.75 -9.414 1 96.31 87 LYS A CA 1
ATOM 656 C C . LYS A 1 87 ? 9.203 -40.156 -10.336 1 96.31 87 LYS A C 1
ATOM 658 O O . LYS A 1 87 ? 9.547 -38.969 -10.227 1 96.31 87 LYS A O 1
ATOM 663 N N . GLU A 1 88 ? 9.664 -40.781 -11.391 1 93.62 88 GLU A N 1
ATOM 664 C CA . GLU A 1 88 ? 10.797 -40.344 -12.195 1 93.62 88 GLU A CA 1
ATOM 665 C C . GLU A 1 88 ? 10.32 -39.656 -13.469 1 93.62 88 GLU A C 1
ATOM 667 O O . GLU A 1 88 ? 11.141 -39.188 -14.273 1 93.62 88 GLU A O 1
ATOM 672 N N . ARG A 1 89 ? 9.07 -39.5 -13.617 1 95.88 89 ARG A N 1
ATOM 673 C CA . ARG A 1 89 ? 8.547 -38.906 -14.836 1 95.88 89 ARG A CA 1
ATOM 674 C C . ARG A 1 89 ? 8.773 -37.406 -14.844 1 95.88 89 ARG A C 1
ATOM 676 O O . ARG A 1 89 ? 8.383 -36.688 -13.906 1 95.88 89 ARG A O 1
ATOM 683 N N . PRO A 1 90 ? 9.453 -36.938 -15.898 1 97.31 90 PRO A N 1
ATOM 684 C CA . PRO A 1 90 ? 9.547 -35.5 -16.031 1 97.31 90 PRO A CA 1
ATOM 685 C C . PRO A 1 90 ? 8.203 -34.844 -16.328 1 97.31 90 PRO A C 1
ATOM 687 O O . PRO A 1 90 ? 7.266 -35.5 -16.766 1 97.31 90 PRO A O 1
ATOM 690 N N . TYR A 1 91 ? 8.117 -33.656 -16.094 1 98.31 91 TYR A N 1
ATOM 691 C CA . TYR A 1 91 ? 6.828 -33 -16.25 1 98.31 91 TYR A CA 1
ATOM 692 C C . TYR A 1 91 ? 6.996 -31.547 -16.719 1 98.31 91 TYR A C 1
ATOM 694 O O . TYR A 1 91 ? 8.109 -31.016 -16.719 1 98.31 91 TYR A O 1
ATOM 702 N N . HIS A 1 92 ? 5.91 -30.953 -17.281 1 98.75 92 HIS A N 1
ATOM 703 C CA . HIS A 1 92 ? 5.789 -29.531 -17.578 1 98.75 92 HIS A CA 1
ATOM 704 C C . HIS A 1 92 ? 5.191 -28.766 -16.406 1 98.75 92 HIS A C 1
ATOM 706 O O . HIS A 1 92 ? 4.32 -29.281 -15.703 1 98.75 92 HIS A O 1
ATOM 712 N N . LEU A 1 93 ? 5.672 -27.625 -16.188 1 98.88 93 LEU A N 1
ATOM 713 C CA . LEU A 1 93 ? 5.266 -26.812 -15.047 1 98.88 93 LEU A CA 1
ATOM 714 C C . LEU A 1 93 ? 4.672 -25.484 -15.508 1 98.88 93 LEU A C 1
ATOM 716 O O . LEU A 1 93 ? 5.273 -24.781 -16.328 1 98.88 93 LEU A O 1
ATOM 720 N N . ILE A 1 94 ? 3.479 -25.141 -15.078 1 98.94 94 ILE A N 1
ATOM 721 C CA . ILE A 1 94 ? 2.781 -23.922 -15.43 1 98.94 94 ILE A CA 1
ATOM 722 C C . ILE A 1 94 ? 2.354 -23.188 -14.164 1 98.94 94 ILE A C 1
ATOM 724 O O . ILE A 1 94 ? 1.658 -23.75 -13.32 1 98.94 94 ILE A O 1
ATOM 728 N N . GLY A 1 95 ? 2.74 -21.953 -14.016 1 98.94 95 GLY A N 1
ATOM 729 C CA . GLY A 1 95 ? 2.355 -21.141 -12.875 1 98.94 95 GLY A CA 1
ATOM 730 C C . GLY A 1 95 ? 1.725 -19.812 -13.266 1 98.94 95 GLY A C 1
ATOM 731 O O . GLY A 1 95 ? 2.229 -19.125 -14.156 1 98.94 95 GLY A O 1
ATOM 732 N N . HIS A 1 96 ? 0.659 -19.469 -12.672 1 98.81 96 HIS A N 1
ATOM 733 C CA . HIS A 1 96 ? -0.028 -18.188 -12.836 1 98.81 96 HIS A CA 1
ATOM 734 C C . HIS A 1 96 ? 0.063 -17.344 -11.57 1 98.81 96 HIS A C 1
ATOM 736 O O . HIS A 1 96 ? -0.214 -17.828 -10.477 1 98.81 96 HIS A O 1
ATOM 742 N N . ASP A 1 97 ? 0.44 -16.016 -11.734 1 98.44 97 ASP A N 1
ATOM 743 C CA . ASP A 1 97 ? 0.433 -15.102 -10.602 1 98.44 97 ASP A CA 1
ATOM 744 C C . ASP A 1 97 ? 1.304 -15.625 -9.461 1 98.44 97 ASP A C 1
ATOM 746 O O . ASP A 1 97 ? 2.488 -15.906 -9.656 1 98.44 97 ASP A O 1
ATOM 750 N N . VAL A 1 98 ? 0.856 -15.875 -8.289 1 98.81 98 VAL A N 1
ATOM 751 C CA . VAL A 1 98 ? 1.625 -16.469 -7.195 1 98.81 98 VAL A CA 1
ATOM 752 C C . VAL A 1 98 ? 2.121 -17.844 -7.602 1 98.81 98 VAL A C 1
ATOM 754 O O . VAL A 1 98 ? 3.219 -18.266 -7.219 1 98.81 98 VAL A O 1
ATOM 757 N N . GLY A 1 99 ? 1.312 -18.5 -8.406 1 98.88 99 GLY A N 1
ATOM 758 C CA . GLY A 1 99 ? 1.79 -19.75 -8.961 1 98.88 99 GLY A CA 1
ATOM 759 C C . GLY A 1 99 ? 3.051 -19.594 -9.789 1 98.88 99 GLY A C 1
ATOM 760 O O . GLY A 1 99 ? 3.887 -20.5 -9.828 1 98.88 99 GLY A O 1
ATOM 761 N N . GLY A 1 100 ? 3.162 -18.469 -10.492 1 98.88 100 GLY A N 1
ATOM 762 C CA . GLY A 1 100 ? 4.402 -18.141 -11.18 1 98.88 100 GLY A CA 1
ATOM 763 C C . GLY A 1 100 ? 5.555 -17.875 -10.234 1 98.88 100 GLY A C 1
ATOM 764 O O . GLY A 1 100 ? 6.688 -18.266 -10.492 1 98.88 100 GLY A O 1
ATOM 765 N N . TRP A 1 101 ? 5.23 -17.203 -9.039 1 98.88 101 TRP A N 1
ATOM 766 C CA . TRP A 1 101 ? 6.234 -16.984 -8.008 1 98.88 101 TRP A CA 1
ATOM 767 C C . TRP A 1 101 ? 6.828 -18.312 -7.543 1 98.88 101 TRP A C 1
ATOM 769 O O . TRP A 1 101 ? 8.023 -18.406 -7.238 1 98.88 101 TRP A O 1
ATOM 779 N N . ILE A 1 102 ? 5.953 -19.281 -7.473 1 98.94 102 ILE A N 1
ATOM 780 C CA . ILE A 1 102 ? 6.32 -20.594 -6.953 1 98.94 102 ILE A CA 1
ATOM 781 C C . ILE A 1 102 ? 7.027 -21.391 -8.039 1 98.94 102 ILE A C 1
ATOM 783 O O . ILE A 1 102 ? 8.008 -22.094 -7.766 1 98.94 102 ILE A O 1
ATOM 787 N N . ALA A 1 103 ? 6.621 -21.297 -9.258 1 98.94 103 ALA A N 1
ATOM 788 C CA . ALA A 1 103 ? 7.078 -22.156 -10.352 1 98.94 103 ALA A CA 1
ATOM 789 C C . ALA A 1 103 ? 8.531 -21.859 -10.703 1 98.94 103 ALA A C 1
ATOM 791 O O . ALA A 1 103 ? 9.289 -22.766 -11.047 1 98.94 103 ALA A O 1
ATOM 792 N N . TYR A 1 104 ? 8.938 -20.641 -10.609 1 98.94 104 TYR A N 1
ATOM 793 C CA . TYR A 1 104 ? 10.312 -20.312 -10.977 1 98.94 104 TYR A CA 1
ATOM 794 C C . TYR A 1 104 ? 11.305 -20.984 -10.047 1 98.94 104 TYR A C 1
ATOM 796 O O . TYR A 1 104 ? 12.156 -21.766 -10.492 1 98.94 104 TYR A O 1
ATOM 804 N N . PRO A 1 105 ? 11.25 -20.688 -8.742 1 98.94 105 PRO A N 1
ATOM 805 C CA . PRO A 1 105 ? 12.227 -21.375 -7.883 1 98.94 105 PRO A CA 1
ATOM 806 C C . PRO A 1 105 ? 12.07 -22.891 -7.91 1 98.94 105 PRO A C 1
ATOM 808 O O . PRO A 1 105 ? 13.047 -23.609 -7.68 1 98.94 105 PRO A O 1
ATOM 811 N N . TRP A 1 106 ? 10.828 -23.359 -8.172 1 98.94 106 TRP A N 1
ATOM 812 C CA . TRP A 1 106 ? 10.633 -24.781 -8.406 1 98.94 106 TRP A CA 1
ATOM 813 C C . TRP A 1 106 ? 11.516 -25.266 -9.555 1 98.94 106 TRP A C 1
ATOM 815 O O . TRP A 1 106 ? 12.297 -26.203 -9.391 1 98.94 106 TRP A O 1
ATOM 825 N N . ALA A 1 107 ? 11.516 -24.625 -10.648 1 98.88 107 ALA A N 1
ATOM 826 C CA . ALA A 1 107 ? 12.32 -24.984 -11.812 1 98.88 107 ALA A CA 1
ATOM 827 C C . ALA A 1 107 ? 13.805 -24.797 -11.523 1 98.88 107 ALA A C 1
ATOM 829 O O . ALA A 1 107 ? 14.633 -25.609 -11.961 1 98.88 107 ALA A O 1
ATOM 830 N N . ALA A 1 108 ? 14.125 -23.766 -10.789 1 98.81 108 ALA A N 1
ATOM 831 C CA . ALA A 1 108 ? 15.523 -23.484 -10.477 1 98.81 108 ALA A CA 1
ATOM 832 C C . ALA A 1 108 ? 16.125 -24.594 -9.617 1 98.81 108 ALA A C 1
ATOM 834 O O . ALA A 1 108 ? 17.281 -24.984 -9.805 1 98.81 108 ALA A O 1
ATOM 835 N N . GLN A 1 109 ? 15.328 -25.094 -8.703 1 98.56 109 GLN A N 1
ATOM 836 C CA . GLN A 1 109 ? 15.805 -26.078 -7.742 1 98.56 109 GLN A CA 1
ATOM 837 C C . GLN A 1 109 ? 15.805 -27.484 -8.344 1 98.56 109 GLN A C 1
ATOM 839 O O . GLN A 1 109 ? 16.625 -28.328 -7.965 1 98.56 109 GLN A O 1
ATOM 844 N N . PHE A 1 110 ? 14.906 -27.766 -9.312 1 98.38 110 PHE A N 1
ATOM 845 C CA . PHE A 1 110 ? 14.703 -29.125 -9.766 1 98.38 110 PHE A CA 1
ATOM 846 C C . PHE A 1 110 ? 14.617 -29.188 -11.289 1 98.38 110 PHE A C 1
ATOM 848 O O . PHE A 1 110 ? 13.773 -29.906 -11.844 1 98.38 110 PHE A O 1
ATOM 855 N N . GLN A 1 111 ? 15.43 -28.469 -11.945 1 97.75 111 GLN A N 1
ATOM 856 C CA . GLN A 1 111 ? 15.359 -28.266 -13.391 1 97.75 111 GLN A CA 1
ATOM 857 C C . GLN A 1 111 ? 15.414 -29.609 -14.125 1 97.75 111 GLN A C 1
ATOM 859 O O . GLN A 1 111 ? 14.758 -29.781 -15.148 1 97.75 111 GLN A O 1
ATOM 864 N N . SER A 1 112 ? 16.141 -30.578 -13.586 1 97 112 SER A N 1
ATOM 865 C CA . SER A 1 112 ? 16.344 -31.844 -14.266 1 97 112 SER A CA 1
ATOM 866 C C . SER A 1 112 ? 15.039 -32.625 -14.391 1 97 112 SER A C 1
ATOM 868 O O . SER A 1 112 ? 14.922 -33.531 -15.219 1 97 112 SER A O 1
ATOM 870 N N . ARG A 1 113 ? 14.008 -32.281 -13.594 1 97.62 113 ARG A N 1
ATOM 871 C CA . ARG A 1 113 ? 12.727 -32.969 -13.586 1 97.62 113 ARG A CA 1
ATOM 872 C C . ARG A 1 113 ? 11.711 -32.25 -14.461 1 97.62 113 ARG A C 1
ATOM 874 O O . ARG A 1 113 ? 10.609 -32.75 -14.68 1 97.62 113 ARG A O 1
ATOM 881 N N . ILE A 1 114 ? 12.109 -31.125 -14.992 1 98.31 114 ILE A N 1
ATOM 882 C CA . ILE A 1 114 ? 11.125 -30.25 -15.633 1 98.31 114 ILE A CA 1
ATOM 883 C C . ILE A 1 114 ? 11.43 -30.141 -17.125 1 98.31 114 ILE A C 1
ATOM 885 O O . ILE A 1 114 ? 12.539 -29.766 -17.516 1 98.31 114 ILE A O 1
ATOM 889 N N . LYS A 1 115 ? 10.445 -30.438 -17.938 1 98.12 115 LYS A N 1
ATOM 890 C CA . LYS A 1 115 ? 10.594 -30.391 -19.391 1 98.12 115 LYS A CA 1
ATOM 891 C C . LYS A 1 115 ? 10.492 -28.953 -19.891 1 98.12 115 LYS A C 1
ATOM 893 O O . LYS A 1 115 ? 11.219 -28.562 -20.812 1 98.12 115 LYS A O 1
ATOM 898 N N . SER A 1 116 ? 9.602 -28.203 -19.391 1 98.69 116 SER A N 1
ATOM 899 C CA . SER A 1 116 ? 9.391 -26.812 -19.766 1 98.69 116 SER A CA 1
ATOM 900 C C . SER A 1 116 ? 8.656 -26.062 -18.656 1 98.69 116 SER A C 1
ATOM 902 O O . SER A 1 116 ? 8.07 -26.672 -17.75 1 98.69 116 SER A O 1
ATOM 904 N N . LEU A 1 117 ? 8.766 -24.781 -18.672 1 98.81 117 LEU A N 1
ATOM 905 C CA . LEU A 1 117 ? 8.133 -23.891 -17.703 1 98.81 117 LEU A CA 1
ATOM 906 C C . LEU A 1 117 ? 7.266 -22.844 -18.406 1 98.81 117 LEU A C 1
ATOM 908 O O . LEU A 1 117 ? 7.676 -22.281 -19.422 1 98.81 117 LEU A O 1
ATOM 912 N N . SER A 1 118 ? 6.047 -22.656 -17.953 1 98.94 118 SER A N 1
ATOM 913 C CA . SER A 1 118 ? 5.211 -21.531 -18.391 1 98.94 118 SER A CA 1
ATOM 914 C C . SER A 1 118 ? 4.871 -20.609 -17.219 1 98.94 118 SER A C 1
ATOM 916 O O . SER A 1 118 ? 4.391 -21.062 -16.172 1 98.94 118 SER A O 1
ATOM 918 N N . ILE A 1 119 ? 5.137 -19.391 -17.359 1 98.88 119 ILE A N 1
ATOM 919 C CA . ILE A 1 119 ? 4.766 -18.375 -16.391 1 98.88 119 ILE A CA 1
ATOM 920 C C . ILE A 1 119 ? 3.68 -17.469 -16.984 1 98.88 119 ILE A C 1
ATOM 922 O O . ILE A 1 119 ? 3.9 -16.812 -18.016 1 98.88 119 ILE A O 1
ATOM 926 N N . LEU A 1 120 ? 2.545 -17.484 -16.344 1 98.81 120 LEU A N 1
ATOM 927 C CA . LEU A 1 120 ? 1.383 -16.734 -16.812 1 98.81 120 LEU A CA 1
ATOM 928 C C . LEU A 1 120 ? 1.139 -15.508 -15.938 1 98.81 120 LEU A C 1
ATOM 930 O O . LEU A 1 120 ? 0.771 -15.641 -14.766 1 98.81 120 LEU A O 1
ATOM 934 N N . ASP A 1 121 ? 1.376 -14.32 -16.453 1 98.44 121 ASP A N 1
ATOM 935 C CA . ASP A 1 121 ? 1.058 -12.992 -15.945 1 98.44 121 ASP A CA 1
ATOM 936 C C . ASP A 1 121 ? 1.56 -12.812 -14.508 1 98.44 121 ASP A C 1
ATOM 938 O O . ASP A 1 121 ? 0.797 -12.43 -13.625 1 98.44 121 ASP A O 1
ATOM 942 N N . ALA A 1 122 ? 2.867 -13.047 -14.266 1 96.56 122 ALA A N 1
ATOM 943 C CA . ALA A 1 122 ? 3.502 -12.891 -12.961 1 96.56 122 ALA A CA 1
ATOM 944 C C . ALA A 1 122 ? 4.902 -12.305 -13.094 1 96.56 122 ALA A C 1
ATOM 946 O O . ALA A 1 122 ? 5.742 -12.844 -13.828 1 96.56 122 ALA A O 1
ATOM 947 N N . SER A 1 123 ? 5.129 -11.188 -12.453 1 94.94 123 SER A N 1
ATOM 948 C CA . SER A 1 123 ? 6.508 -10.797 -12.195 1 94.94 123 SER A CA 1
ATOM 949 C C . SER A 1 123 ? 7.07 -11.516 -10.969 1 94.94 123 SER A C 1
ATOM 951 O O . SER A 1 123 ? 6.656 -11.25 -9.844 1 94.94 123 SER A O 1
ATOM 953 N N . VAL A 1 124 ? 7.969 -12.398 -11.164 1 98.06 124 VAL A N 1
ATOM 954 C CA . VAL A 1 124 ? 8.555 -13.203 -10.094 1 98.06 124 VAL A CA 1
ATOM 955 C C . VAL A 1 124 ? 9.312 -12.297 -9.125 1 98.06 124 VAL A C 1
ATOM 957 O O . VAL A 1 124 ? 10.023 -11.383 -9.547 1 98.06 124 VAL A O 1
ATOM 960 N N . PRO A 1 125 ? 9.156 -12.547 -7.754 1 98.12 125 PRO A N 1
ATOM 961 C CA . PRO A 1 125 ? 9.875 -11.727 -6.773 1 98.12 125 PRO A CA 1
ATOM 962 C C . PRO A 1 125 ? 11.367 -11.617 -7.074 1 98.12 125 PRO A C 1
ATOM 964 O O . PRO A 1 125 ? 12.039 -12.633 -7.277 1 98.12 125 PRO A O 1
ATOM 967 N N . GLY A 1 126 ? 11.883 -10.406 -7.078 1 97.69 126 GLY A N 1
ATOM 968 C CA . GLY A 1 126 ? 13.273 -10.156 -7.398 1 97.69 126 GLY A CA 1
ATOM 969 C C . GLY A 1 126 ? 13.477 -9.578 -8.789 1 97.69 126 GLY A C 1
ATOM 970 O O . GLY A 1 126 ? 14.555 -9.062 -9.102 1 97.69 126 GLY A O 1
ATOM 971 N N . PHE A 1 127 ? 12.375 -9.602 -9.57 1 97.25 127 PHE A N 1
ATOM 972 C CA . PHE A 1 127 ? 12.562 -9.219 -10.969 1 97.25 127 PHE A CA 1
ATOM 973 C C . PHE A 1 127 ? 11.492 -8.219 -11.406 1 97.25 127 PHE A C 1
ATOM 975 O O . PHE A 1 127 ? 11.188 -8.109 -12.594 1 97.25 127 PHE A O 1
ATOM 982 N N . LEU A 1 128 ? 10.844 -7.609 -10.461 1 92.69 128 LEU A N 1
ATOM 983 C CA . LEU A 1 128 ? 9.953 -6.5 -10.781 1 92.69 128 LEU A CA 1
ATOM 984 C C . LEU A 1 128 ? 10.727 -5.348 -11.414 1 92.69 128 LEU A C 1
ATOM 986 O O . LEU A 1 128 ? 11.844 -5.039 -11 1 92.69 128 LEU A O 1
ATOM 990 N N . PRO A 1 129 ? 10.125 -4.727 -12.453 1 91.5 129 PRO A N 1
ATOM 991 C CA . PRO A 1 129 ? 10.789 -3.521 -12.961 1 91.5 129 PRO A CA 1
ATOM 992 C C . PRO A 1 129 ? 10.914 -2.426 -11.898 1 91.5 129 PRO A C 1
ATOM 994 O O . PRO A 1 129 ? 10.18 -2.432 -10.914 1 91.5 129 PRO A O 1
ATOM 997 N N . PRO A 1 130 ? 11.898 -1.592 -12.117 1 90.62 130 PRO A N 1
ATOM 998 C CA . PRO A 1 130 ? 12.047 -0.493 -11.164 1 90.62 130 PRO A CA 1
ATOM 999 C C . PRO A 1 130 ? 10.82 0.422 -11.125 1 90.62 130 PRO A C 1
ATOM 1001 O O . PRO A 1 130 ? 10.383 0.913 -12.164 1 90.62 130 PRO A O 1
ATOM 1004 N N . LEU A 1 131 ? 10.297 0.566 -9.992 1 95 131 LEU A N 1
ATOM 1005 C CA . LEU A 1 131 ? 9.156 1.443 -9.742 1 95 131 LEU A CA 1
ATOM 1006 C C . LEU A 1 131 ? 9.438 2.367 -8.562 1 95 131 LEU A C 1
ATOM 1008 O O . LEU A 1 131 ? 9.992 1.938 -7.547 1 95 131 LEU A O 1
ATOM 1012 N N . GLN A 1 132 ? 9.102 3.604 -8.719 1 94.31 132 GLN A N 1
ATOM 1013 C CA . GLN A 1 132 ? 9.312 4.57 -7.645 1 94.31 132 GLN A CA 1
ATOM 1014 C C . GLN A 1 132 ? 8.07 4.695 -6.766 1 94.31 132 GLN A C 1
ATOM 1016 O O . GLN A 1 132 ? 6.945 4.738 -7.277 1 94.31 132 GLN A O 1
ATOM 1021 N N . PHE A 1 133 ? 8.242 4.742 -5.477 1 95.88 133 PHE A N 1
ATOM 1022 C CA . PHE A 1 133 ? 7.16 4.961 -4.527 1 95.88 133 PHE A CA 1
ATOM 1023 C C . PHE A 1 133 ? 7.027 6.441 -4.188 1 95.88 133 PHE A C 1
ATOM 1025 O O . PHE A 1 133 ? 8.031 7.145 -4.043 1 95.88 133 PHE A O 1
ATOM 1032 N N . PRO A 1 134 ? 5.832 6.957 -4.02 1 95.88 134 PRO A N 1
ATOM 1033 C CA . PRO A 1 134 ? 4.539 6.297 -4.223 1 95.88 134 PRO A CA 1
ATOM 1034 C C . PRO A 1 134 ? 4.242 6.02 -5.695 1 95.88 134 PRO A C 1
ATOM 1036 O O . PRO A 1 134 ? 4.672 6.781 -6.566 1 95.88 134 PRO A O 1
ATOM 1039 N N . LEU A 1 135 ? 3.479 5 -5.945 1 96.5 135 LEU A N 1
ATOM 1040 C CA . LEU A 1 135 ? 3.143 4.566 -7.293 1 96.5 135 LEU A CA 1
ATOM 1041 C C . LEU A 1 135 ? 2.119 5.504 -7.93 1 96.5 135 LEU A C 1
ATOM 1043 O O . LEU A 1 135 ? 1.188 5.957 -7.258 1 96.5 135 LEU A O 1
ATOM 1047 N N . PRO A 1 136 ? 2.326 5.785 -9.242 1 95.06 136 PRO A N 1
ATOM 1048 C CA . PRO A 1 136 ? 1.22 6.457 -9.93 1 95.06 136 PRO A CA 1
ATOM 1049 C C . PRO A 1 136 ? -0.082 5.66 -9.867 1 95.06 136 PRO A C 1
ATOM 1051 O O . PRO A 1 136 ? -0.054 4.438 -9.727 1 95.06 136 PRO A O 1
ATOM 1054 N N . HIS A 1 137 ? -1.18 6.324 -10.008 1 96.31 137 HIS A N 1
ATOM 1055 C CA . HIS A 1 137 ? -2.51 5.777 -9.766 1 96.31 137 HIS A CA 1
ATOM 1056 C C . HIS A 1 137 ? -2.729 4.488 -10.555 1 96.31 137 HIS A C 1
ATOM 1058 O O . HIS A 1 137 ? -3.084 3.457 -9.984 1 96.31 137 HIS A O 1
ATOM 1064 N N . PRO A 1 138 ? -2.471 4.418 -11.883 1 95 138 PRO A N 1
ATOM 1065 C CA . PRO A 1 138 ? -2.738 3.186 -12.633 1 95 138 PRO A CA 1
ATOM 1066 C C . PRO A 1 138 ? -1.911 2.002 -12.133 1 95 138 PRO A C 1
ATOM 1068 O O . PRO A 1 138 ? -2.402 0.871 -12.102 1 95 138 PRO A O 1
ATOM 1071 N N . THR A 1 139 ? -0.637 2.244 -11.781 1 95.94 139 THR A N 1
ATOM 1072 C CA . THR A 1 139 ? 0.235 1.188 -11.281 1 95.94 139 THR A CA 1
ATOM 1073 C C . THR A 1 139 ? -0.188 0.753 -9.883 1 95.94 139 THR A C 1
ATOM 1075 O O . THR A 1 139 ? -0.184 -0.439 -9.57 1 95.94 139 THR A O 1
ATOM 1078 N N . ASN A 1 140 ? -0.584 1.755 -9.039 1 97.62 140 ASN A N 1
ATOM 1079 C CA . ASN A 1 140 ? -1.036 1.444 -7.684 1 97.62 140 ASN A CA 1
ATOM 1080 C C . ASN A 1 140 ? -2.287 0.57 -7.699 1 97.62 140 ASN A C 1
ATOM 1082 O O . ASN A 1 140 ? -2.443 -0.312 -6.852 1 97.62 140 ASN A O 1
ATOM 1086 N N . MET A 1 141 ? -3.188 0.834 -8.648 1 97.06 141 MET A N 1
ATOM 1087 C CA . MET A 1 141 ? -4.395 0.025 -8.781 1 97.06 141 MET A CA 1
ATOM 1088 C C . MET A 1 141 ? -4.047 -1.447 -8.969 1 97.06 141 MET A C 1
ATOM 1090 O O . MET A 1 141 ? -4.793 -2.328 -8.539 1 97.06 141 MET A O 1
ATOM 1094 N N . ARG A 1 142 ? -2.891 -1.709 -9.5 1 94.31 142 ARG A N 1
ATOM 1095 C CA . ARG A 1 142 ? -2.52 -3.074 -9.859 1 94.31 142 ARG A CA 1
ATOM 1096 C C . ARG A 1 142 ? -1.645 -3.703 -8.781 1 94.31 142 ARG A C 1
ATOM 1098 O O . ARG A 1 142 ? -1.563 -4.93 -8.672 1 94.31 142 ARG A O 1
ATOM 1105 N N . LEU A 1 143 ? -0.982 -2.857 -7.953 1 97.06 143 LEU A N 1
ATOM 1106 C CA . LEU A 1 143 ? 0.096 -3.418 -7.145 1 97.06 143 LEU A CA 1
ATOM 1107 C C . LEU A 1 143 ? -0.105 -3.096 -5.668 1 97.06 143 LEU A C 1
ATOM 1109 O O . LEU A 1 143 ? 0.713 -3.477 -4.828 1 97.06 143 LEU A O 1
ATOM 1113 N N . TRP A 1 144 ? -1.206 -2.463 -5.277 1 98.25 144 TRP A N 1
ATOM 1114 C CA . TRP A 1 144 ? -1.474 -1.991 -3.922 1 98.25 144 TRP A CA 1
ATOM 1115 C C . TRP A 1 144 ? -1.362 -3.133 -2.918 1 98.25 144 TRP A C 1
ATOM 1117 O O . TRP A 1 144 ? -0.963 -2.92 -1.77 1 98.25 144 TRP A O 1
ATOM 1127 N N . GLN A 1 145 ? -1.689 -4.316 -3.324 1 97.81 145 GLN A N 1
ATOM 1128 C CA . GLN A 1 145 ? -1.782 -5.445 -2.408 1 97.81 145 GLN A CA 1
ATOM 1129 C C . GLN A 1 145 ? -0.403 -5.855 -1.898 1 97.81 145 GLN A C 1
ATOM 1131 O O . GLN A 1 145 ? -0.291 -6.543 -0.882 1 97.81 145 GLN A O 1
ATOM 1136 N N . PHE A 1 146 ? 0.671 -5.461 -2.633 1 97.94 146 PHE A N 1
ATOM 1137 C CA . PHE A 1 146 ? 2.02 -5.785 -2.182 1 97.94 146 PHE A CA 1
ATOM 1138 C C . PHE A 1 146 ? 2.357 -5.031 -0.901 1 97.94 146 PHE A C 1
ATOM 1140 O O . PHE A 1 146 ? 3.121 -5.523 -0.068 1 97.94 146 PHE A O 1
ATOM 1147 N N . SER A 1 147 ? 1.777 -3.826 -0.713 1 98.38 147 SER A N 1
ATOM 1148 C CA . SER A 1 147 ? 1.964 -3.057 0.513 1 98.38 147 SER A CA 1
ATOM 1149 C C . SER A 1 147 ? 0.984 -3.496 1.595 1 98.38 147 SER A C 1
ATOM 1151 O O . SER A 1 147 ? 1.385 -3.779 2.727 1 98.38 147 SER A O 1
ATOM 1153 N N . PHE A 1 148 ? -0.257 -3.635 1.239 1 98.81 148 PHE A N 1
ATOM 1154 C CA . PHE A 1 148 ? -1.317 -3.891 2.205 1 98.81 148 PHE A CA 1
ATOM 1155 C C . PHE A 1 148 ? -1.216 -5.309 2.758 1 98.81 148 PHE A C 1
ATOM 1157 O O . PHE A 1 148 ? -1.205 -5.508 3.975 1 98.81 148 PHE A O 1
ATOM 1164 N N . ASN A 1 149 ? -1.126 -6.309 1.894 1 98.81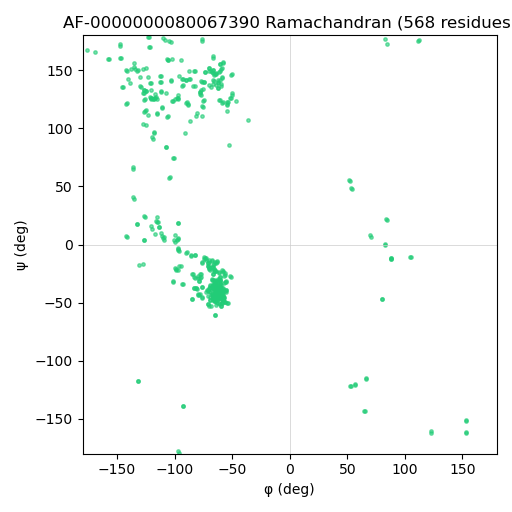 149 ASN A N 1
ATOM 1165 C CA . ASN A 1 149 ? -1.128 -7.703 2.322 1 98.81 149 ASN A CA 1
ATOM 1166 C C . ASN A 1 149 ? 0.112 -8.039 3.146 1 98.81 149 ASN A C 1
ATOM 1168 O O . ASN A 1 149 ? 0.122 -9.023 3.889 1 98.81 149 ASN A O 1
ATOM 1172 N N . ALA A 1 150 ? 1.183 -7.242 3.023 1 98.69 150 ALA A N 1
ATOM 1173 C CA . ALA A 1 150 ? 2.451 -7.535 3.682 1 98.69 150 ALA A CA 1
ATOM 1174 C C . ALA A 1 150 ? 2.439 -7.059 5.133 1 98.69 150 ALA A C 1
ATOM 1176 O O . ALA A 1 150 ? 3.355 -7.363 5.898 1 98.69 150 ALA A O 1
ATOM 1177 N N . LEU A 1 151 ? 1.421 -6.312 5.523 1 98.75 151 LEU A N 1
ATOM 1178 C CA . LEU A 1 151 ? 1.349 -5.785 6.879 1 98.75 151 LEU A CA 1
ATOM 1179 C C . LEU A 1 151 ? 0.998 -6.887 7.875 1 98.75 151 LEU A C 1
ATOM 1181 O O . LEU A 1 151 ? 0.28 -7.832 7.531 1 98.75 151 LEU A O 1
ATOM 1185 N N . PRO A 1 152 ? 1.507 -6.746 9.062 1 98 152 PRO A N 1
ATOM 1186 C CA . PRO A 1 152 ? 1.028 -7.648 10.109 1 98 152 PRO A CA 1
ATOM 1187 C C . PRO A 1 152 ? -0.338 -7.242 10.664 1 98 152 PRO A C 1
ATOM 1189 O O . PRO A 1 152 ? -0.58 -6.059 10.914 1 98 152 PRO A O 1
ATOM 1192 N N . GLU A 1 153 ? -1.262 -8.109 10.773 1 98.06 153 GLU A N 1
ATOM 1193 C CA . GLU A 1 153 ? -2.496 -8.023 11.547 1 98.06 153 GLU A CA 1
ATOM 1194 C C . GLU A 1 153 ? -3.555 -7.203 10.812 1 98.06 153 GLU A C 1
ATOM 1196 O O . GLU A 1 153 ? -4.703 -7.629 10.688 1 98.06 153 GLU A O 1
ATOM 1201 N N . LEU A 1 154 ? -3.195 -6.027 10.273 1 98.69 154 LEU A N 1
ATOM 1202 C CA . LEU A 1 154 ? -4.184 -5.07 9.789 1 98.69 154 LEU A CA 1
ATOM 1203 C C . LEU A 1 154 ? -5 -5.668 8.648 1 98.69 154 LEU A C 1
ATOM 1205 O O . LEU A 1 154 ? -6.227 -5.531 8.617 1 98.69 154 LEU A O 1
ATOM 1209 N N . PRO A 1 155 ? -4.305 -6.344 7.656 1 98.81 155 PRO A N 1
ATOM 1210 C CA . PRO A 1 155 ? -5.121 -6.949 6.602 1 98.81 155 PRO A CA 1
ATOM 1211 C C . PRO A 1 155 ? -6.176 -7.906 7.152 1 98.81 155 PRO A C 1
ATOM 1213 O O . PRO A 1 155 ? -7.312 -7.918 6.672 1 98.81 155 PRO A O 1
ATOM 1216 N N . GLU A 1 156 ? -5.812 -8.703 8.156 1 98.69 156 GLU A N 1
ATOM 1217 C CA . GLU A 1 156 ? -6.766 -9.617 8.789 1 98.69 156 GLU A CA 1
ATOM 1218 C C . GLU A 1 156 ? -7.902 -8.844 9.445 1 98.69 156 GLU A C 1
ATOM 1220 O O . GLU A 1 156 ? -9.078 -9.188 9.281 1 98.69 156 GLU A O 1
ATOM 1225 N N . ILE A 1 157 ? -7.531 -7.785 10.141 1 98.44 157 ILE A N 1
ATOM 1226 C CA . ILE A 1 157 ? -8.508 -6.977 10.859 1 98.44 157 ILE A CA 1
ATOM 1227 C C . ILE A 1 157 ? -9.539 -6.414 9.875 1 98.44 157 ILE A C 1
ATOM 1229 O O . ILE A 1 157 ? -10.742 -6.484 10.125 1 98.44 157 ILE A O 1
ATOM 1233 N N . LEU A 1 158 ? -9.094 -5.934 8.797 1 98.69 158 LEU A N 1
ATOM 1234 C CA . LEU A 1 158 ? -9.969 -5.184 7.906 1 98.69 158 LEU A CA 1
ATOM 1235 C C . LEU A 1 158 ? -10.734 -6.121 6.98 1 98.69 158 LEU A C 1
ATOM 1237 O O . LEU A 1 158 ? -11.828 -5.793 6.523 1 98.69 158 LEU A O 1
ATOM 1241 N N . THR A 1 159 ? -10.203 -7.324 6.707 1 98.62 159 THR A N 1
ATOM 1242 C CA . THR A 1 159 ? -10.82 -8.148 5.676 1 98.62 159 THR A CA 1
ATOM 1243 C C . THR A 1 159 ? -11.727 -9.203 6.297 1 98.62 159 THR A C 1
ATOM 1245 O O . THR A 1 159 ? -12.555 -9.805 5.605 1 98.62 159 THR A O 1
ATOM 1248 N N . ARG A 1 160 ? -11.531 -9.547 7.582 1 97.88 160 ARG A N 1
ATOM 1249 C CA . ARG A 1 160 ? -12.352 -10.57 8.219 1 97.88 160 ARG A CA 1
ATOM 1250 C C . ARG A 1 160 ? -13.836 -10.25 8.07 1 97.88 160 ARG A C 1
ATOM 1252 O O . ARG A 1 160 ? -14.297 -9.188 8.484 1 97.88 160 ARG A O 1
ATOM 1259 N N . GLY A 1 161 ? -14.57 -11.172 7.477 1 97.44 161 GLY A N 1
ATOM 1260 C CA . GLY A 1 161 ? -16 -10.984 7.277 1 97.44 161 GLY A CA 1
ATOM 1261 C C . GLY A 1 161 ? -16.328 -10.156 6.047 1 97.44 161 GLY A C 1
ATOM 1262 O O . GLY A 1 161 ? -17.5 -9.93 5.738 1 97.44 161 GLY A O 1
ATOM 1263 N N . ARG A 1 162 ? -15.289 -9.727 5.328 1 98.38 162 ARG A N 1
ATOM 1264 C CA . ARG A 1 162 ? -15.477 -8.93 4.125 1 98.38 162 ARG A CA 1
ATOM 1265 C C . ARG A 1 162 ? -14.758 -9.547 2.934 1 98.38 162 ARG A C 1
ATOM 1267 O O . ARG A 1 162 ? -14.32 -8.836 2.025 1 98.38 162 ARG A O 1
ATOM 1274 N N . GLU A 1 163 ? -14.555 -10.82 3.02 1 98.44 163 GLU A N 1
ATOM 1275 C CA . GLU A 1 163 ? -13.844 -11.539 1.962 1 98.44 163 GLU A CA 1
ATOM 1276 C C . GLU A 1 163 ? -14.555 -11.375 0.618 1 98.44 163 GLU A C 1
ATOM 1278 O O . GLU A 1 163 ? -13.906 -11.148 -0.406 1 98.44 163 GLU A O 1
ATOM 1283 N N . ARG A 1 164 ? -15.898 -11.492 0.64 1 98.06 164 ARG A N 1
ATOM 1284 C CA . ARG A 1 164 ? -16.656 -11.336 -0.598 1 98.06 164 ARG A CA 1
ATOM 1285 C C . ARG A 1 164 ? -16.438 -9.953 -1.203 1 98.06 164 ARG A C 1
ATOM 1287 O O . ARG A 1 164 ? -16.219 -9.828 -2.408 1 98.06 164 ARG A O 1
ATOM 1294 N N . GLU A 1 165 ? -16.484 -8.883 -0.372 1 98.25 165 GLU A N 1
ATOM 1295 C CA . GLU A 1 165 ? -16.328 -7.516 -0.854 1 98.25 165 GLU A CA 1
ATOM 1296 C C . GLU A 1 165 ? -14.938 -7.285 -1.418 1 98.25 165 GLU A C 1
ATOM 1298 O O . GLU A 1 165 ? -14.781 -6.707 -2.494 1 98.25 165 GLU A O 1
ATOM 1303 N N . LEU A 1 166 ? -13.93 -7.742 -0.641 1 98.38 166 LEU A N 1
ATOM 1304 C CA . LEU A 1 166 ? -12.555 -7.605 -1.105 1 98.38 166 LEU A CA 1
ATOM 1305 C C . LEU A 1 166 ? -12.359 -8.32 -2.439 1 98.38 166 LEU A C 1
ATOM 1307 O O . LEU A 1 166 ? -11.852 -7.727 -3.396 1 98.38 166 LEU A O 1
ATOM 1311 N N . LEU A 1 167 ? -12.766 -9.562 -2.527 1 97.38 167 LEU A N 1
ATOM 1312 C CA . LEU A 1 167 ? -12.508 -10.359 -3.719 1 97.38 167 LEU A CA 1
ATOM 1313 C C . LEU A 1 167 ? -13.328 -9.852 -4.902 1 97.38 167 LEU A C 1
ATOM 1315 O O . LEU A 1 167 ? -12.852 -9.875 -6.043 1 97.38 167 LEU A O 1
ATOM 1319 N N . THR A 1 168 ? -14.57 -9.422 -4.648 1 96.81 168 THR A N 1
ATOM 1320 C CA . THR A 1 168 ? -15.367 -8.828 -5.715 1 96.81 168 THR A CA 1
ATOM 1321 C C . THR A 1 168 ? -14.656 -7.613 -6.309 1 96.81 168 THR A C 1
ATOM 1323 O O . THR A 1 168 ? -14.508 -7.512 -7.527 1 96.81 168 THR A O 1
ATOM 1326 N N . TRP A 1 169 ? -14.195 -6.719 -5.449 1 97.44 169 TRP A N 1
ATOM 1327 C CA . TRP A 1 169 ? -13.492 -5.527 -5.902 1 97.44 169 TRP A CA 1
ATOM 1328 C C . TRP A 1 169 ? -12.203 -5.898 -6.625 1 97.44 169 TRP A C 1
ATOM 1330 O O . TRP A 1 169 ? -11.898 -5.355 -7.691 1 97.44 169 TRP A O 1
ATOM 1340 N N . PHE A 1 170 ? -11.484 -6.859 -6.074 1 96.75 170 PHE A N 1
ATOM 1341 C CA . PHE A 1 170 ? -10.188 -7.289 -6.582 1 96.75 170 PHE A CA 1
ATOM 1342 C C . PHE A 1 170 ? -10.328 -7.902 -7.969 1 96.75 170 PHE A C 1
ATOM 1344 O O . PHE A 1 170 ? -9.586 -7.551 -8.883 1 96.75 170 PHE A O 1
ATOM 1351 N N . PHE A 1 171 ? -11.266 -8.812 -8.18 1 96 171 PHE A N 1
ATOM 1352 C CA . PHE A 1 171 ? -11.453 -9.484 -9.453 1 96 171 PHE A CA 1
ATOM 1353 C C . PHE A 1 171 ? -11.984 -8.516 -10.5 1 96 171 PHE A C 1
ATOM 1355 O O . PHE A 1 171 ? -11.562 -8.547 -11.664 1 96 171 PHE A O 1
ATOM 1362 N N . LYS A 1 172 ? -12.898 -7.672 -10.102 1 94.62 172 LYS A N 1
ATOM 1363 C CA . LYS A 1 172 ? -13.438 -6.684 -11.031 1 94.62 172 LYS A CA 1
ATOM 1364 C C . LYS A 1 172 ? -12.328 -5.777 -11.562 1 94.62 172 LYS A C 1
ATOM 1366 O O . LYS A 1 172 ? -12.32 -5.43 -12.742 1 94.62 172 LYS A O 1
ATOM 1371 N N . LEU A 1 173 ? -11.422 -5.414 -10.719 1 94.06 173 LEU A N 1
ATOM 1372 C CA . LEU A 1 173 ? -10.32 -4.52 -11.055 1 94.06 173 LEU A CA 1
ATOM 1373 C C . LEU A 1 173 ? -9.398 -5.152 -12.094 1 94.06 173 LEU A C 1
ATOM 1375 O O . LEU A 1 173 ? -8.859 -4.457 -12.961 1 94.06 173 LEU A O 1
ATOM 1379 N N . LYS A 1 174 ? -9.242 -6.465 -12.055 1 94.81 174 LYS A N 1
ATOM 1380 C CA . LYS A 1 174 ? -8.133 -7.086 -12.781 1 94.81 174 LYS A CA 1
ATOM 1381 C C . LYS A 1 174 ? -8.648 -7.895 -13.969 1 94.81 174 LYS A C 1
ATOM 1383 O O . LYS A 1 174 ? -7.883 -8.625 -14.602 1 94.81 174 LYS A O 1
ATOM 1388 N N . THR A 1 175 ? -9.93 -7.82 -14.273 1 95.12 175 THR A N 1
ATOM 1389 C CA . THR A 1 175 ? -10.531 -8.492 -15.414 1 95.12 175 THR A CA 1
ATOM 1390 C C . THR A 1 175 ? -11.008 -7.48 -16.453 1 95.12 175 THR A C 1
ATOM 1392 O O . THR A 1 175 ? -11.43 -6.379 -16.094 1 95.12 175 THR A O 1
ATOM 1395 N N . VAL A 1 176 ? -10.883 -7.871 -17.719 1 94.62 176 VAL A N 1
ATOM 1396 C CA . VAL A 1 176 ? -11.375 -7.012 -18.781 1 94.62 176 VAL A CA 1
ATOM 1397 C C . VAL A 1 176 ? -12.898 -7.098 -18.859 1 94.62 176 VAL A C 1
ATOM 1399 O O . VAL A 1 176 ? -13.578 -6.082 -19.016 1 94.62 176 VAL A O 1
ATOM 1402 N N . HIS A 1 177 ? -13.367 -8.328 -18.812 1 89.19 177 HIS A N 1
ATOM 1403 C CA . HIS A 1 177 ? -14.805 -8.57 -18.812 1 89.19 177 HIS A CA 1
ATOM 1404 C C . HIS A 1 177 ? -15.25 -9.289 -17.547 1 89.19 177 HIS A C 1
ATOM 1406 O O . HIS A 1 177 ? -15.328 -10.516 -17.516 1 89.19 177 HIS A O 1
ATOM 1412 N N . ALA A 1 178 ? -15.578 -8.531 -16.641 1 81.94 178 ALA A N 1
ATOM 1413 C CA . ALA A 1 178 ? -15.93 -9.102 -15.336 1 81.94 178 ALA A CA 1
ATOM 1414 C C . ALA A 1 178 ? -17.141 -10.031 -15.453 1 81.94 178 ALA A C 1
ATOM 1416 O O . ALA A 1 178 ? -17.234 -11.031 -14.734 1 81.94 178 ALA A O 1
ATOM 1417 N N . ASP A 1 179 ? -17.922 -9.734 -16.344 1 76.5 179 ASP A N 1
ATOM 1418 C CA . ASP A 1 179 ? -19.141 -10.516 -16.516 1 76.5 179 ASP A CA 1
ATOM 1419 C C . ASP A 1 179 ? -18.828 -11.891 -17.109 1 76.5 179 ASP A C 1
ATOM 1421 O O . ASP A 1 179 ? -19.656 -12.805 -17.016 1 76.5 179 ASP A O 1
ATOM 1425 N N . GLY A 1 180 ? -17.641 -12.078 -17.609 1 70.69 180 GLY A N 1
ATOM 1426 C CA . GLY A 1 180 ? -17.281 -13.352 -18.219 1 70.69 180 GLY A CA 1
ATOM 1427 C C . GLY A 1 180 ? -16.688 -14.336 -17.219 1 70.69 180 GLY A C 1
ATOM 1428 O O . GLY A 1 180 ? -16.531 -15.523 -17.531 1 70.69 180 GLY A O 1
ATOM 1429 N N . PHE A 1 181 ? -16.469 -13.812 -16.016 1 78.62 181 PHE A N 1
ATOM 1430 C CA . PHE A 1 181 ? -15.922 -14.68 -14.984 1 78.62 181 PHE A CA 1
ATOM 1431 C C . PHE A 1 181 ? -16.984 -15.633 -14.445 1 78.62 181 PHE A C 1
ATOM 1433 O O . PHE A 1 181 ? -18.141 -15.234 -14.25 1 78.62 181 PHE A O 1
ATOM 1440 N N . SER A 1 182 ? -16.641 -16.891 -14.328 1 82.62 182 SER A N 1
ATOM 1441 C CA . SER A 1 182 ? -17.578 -17.891 -13.812 1 82.62 182 SER A CA 1
ATOM 1442 C C . SER A 1 182 ? -18.047 -17.531 -12.406 1 82.62 182 SER A C 1
ATOM 1444 O O . SER A 1 182 ? -17.25 -17.438 -11.477 1 82.62 182 SER A O 1
ATOM 1446 N N . LYS A 1 183 ? -19.281 -17.406 -12.273 1 87.81 183 LYS A N 1
ATOM 1447 C CA . LYS A 1 183 ? -19.859 -17.109 -10.969 1 87.81 183 LYS A CA 1
ATOM 1448 C C . LYS A 1 183 ? -19.609 -18.234 -9.977 1 87.81 183 LYS A C 1
ATOM 1450 O O . LYS A 1 183 ? -19.391 -18 -8.789 1 87.81 183 LYS A O 1
ATOM 1455 N N . ASP A 1 184 ? -19.641 -19.438 -10.539 1 90.19 184 ASP A N 1
ATOM 1456 C CA . ASP A 1 184 ? -19.422 -20.594 -9.68 1 90.19 184 ASP A CA 1
ATOM 1457 C C . ASP A 1 184 ? -17.984 -20.609 -9.141 1 90.19 184 ASP A C 1
ATOM 1459 O O . ASP A 1 184 ? -17.766 -20.891 -7.965 1 90.19 184 ASP A O 1
ATOM 1463 N N . HIS A 1 185 ? -17.047 -20.328 -9.984 1 91 185 HIS A N 1
ATOM 1464 C CA . HIS A 1 185 ? -15.656 -20.25 -9.539 1 91 185 HIS A CA 1
ATOM 1465 C C . HIS A 1 185 ? -15.484 -19.172 -8.477 1 91 185 HIS A C 1
ATOM 1467 O O . HIS A 1 185 ? -14.844 -19.391 -7.449 1 91 185 HIS A O 1
ATOM 1473 N N . PHE A 1 186 ? -16.094 -18.109 -8.805 1 93.44 186 PHE A N 1
ATOM 1474 C CA . PHE A 1 186 ? -15.953 -16.969 -7.906 1 93.44 186 PHE A CA 1
ATOM 1475 C C . PHE A 1 186 ? -16.516 -17.297 -6.527 1 93.44 186 PHE A C 1
ATOM 1477 O O . PHE A 1 186 ? -15.898 -17 -5.508 1 93.44 186 PHE A O 1
ATOM 1484 N N . GLU A 1 187 ? -17.672 -17.953 -6.48 1 95.69 187 GLU A N 1
ATOM 1485 C CA . GLU A 1 187 ? -18.266 -18.328 -5.203 1 95.69 187 GLU A CA 1
ATOM 1486 C C . GLU A 1 187 ? -17.391 -19.328 -4.461 1 95.69 187 GLU A C 1
ATOM 1488 O O . GLU A 1 187 ? -17.297 -19.281 -3.23 1 95.69 187 GLU A O 1
ATOM 1493 N N . ARG A 1 188 ? -16.734 -20.141 -5.191 1 94.31 188 ARG A N 1
ATOM 1494 C CA . ARG A 1 188 ? -15.812 -21.094 -4.578 1 94.31 188 ARG A CA 1
ATOM 1495 C C . ARG A 1 188 ? -14.617 -20.375 -3.949 1 94.31 188 ARG A C 1
ATOM 1497 O O . ARG A 1 188 ? -14.172 -20.75 -2.861 1 94.31 188 ARG A O 1
ATOM 1504 N N . TYR A 1 189 ? -14.125 -19.438 -4.66 1 97.25 189 TYR A N 1
ATOM 1505 C CA . TYR A 1 189 ? -13.016 -18.672 -4.105 1 97.25 189 TYR A CA 1
ATOM 1506 C C . TYR A 1 189 ? -13.422 -17.969 -2.82 1 97.25 189 TYR A C 1
ATOM 1508 O O . TYR A 1 189 ? -12.695 -18 -1.826 1 97.25 189 TYR A O 1
ATOM 1516 N N . ILE A 1 190 ? -14.609 -17.328 -2.855 1 97.31 190 ILE A N 1
ATOM 1517 C CA . ILE A 1 190 ? -15.125 -16.656 -1.671 1 97.31 190 ILE A CA 1
ATOM 1518 C C . ILE A 1 190 ? -15.227 -17.641 -0.512 1 97.31 190 ILE A C 1
ATOM 1520 O O . ILE A 1 190 ? -14.781 -17.359 0.601 1 97.31 190 ILE A O 1
ATOM 1524 N N . GLN A 1 191 ? -15.727 -18.781 -0.772 1 97.06 191 GLN A N 1
ATOM 1525 C CA . GLN A 1 191 ? -15.891 -19.797 0.264 1 97.06 191 GLN A CA 1
ATOM 1526 C C . GLN A 1 191 ? -14.531 -20.25 0.803 1 97.06 191 GLN A C 1
ATOM 1528 O O . GLN A 1 191 ? -14.359 -20.391 2.016 1 97.06 191 GLN A O 1
ATOM 1533 N N . ALA A 1 192 ? -13.648 -20.453 -0.09 1 97.19 192 ALA A N 1
ATOM 1534 C CA . ALA A 1 192 ? -12.32 -20.938 0.298 1 97.19 192 ALA A CA 1
ATOM 1535 C C . ALA A 1 192 ? -11.617 -19.922 1.195 1 97.19 192 ALA A C 1
ATOM 1537 O O . ALA A 1 192 ? -11.031 -20.297 2.217 1 97.19 192 ALA A O 1
ATOM 1538 N N . TYR A 1 193 ? -11.758 -18.672 0.898 1 97.75 193 TYR A N 1
ATOM 1539 C CA . TYR A 1 193 ? -10.953 -17.656 1.58 1 97.75 193 TYR A CA 1
ATOM 1540 C C . TYR A 1 193 ? -11.727 -17.047 2.738 1 97.75 193 TYR A C 1
ATOM 1542 O O . TYR A 1 193 ? -11.172 -16.25 3.512 1 97.75 193 TYR A O 1
ATOM 1550 N N . SER A 1 194 ? -12.984 -17.422 2.881 1 97.88 194 SER A N 1
ATOM 1551 C CA . SER A 1 194 ? -13.773 -16.969 4.023 1 97.88 194 SER A CA 1
ATOM 1552 C C . SER A 1 194 ? -13.57 -17.875 5.23 1 97.88 194 SER A C 1
ATOM 1554 O O . SER A 1 194 ? -13.992 -17.547 6.34 1 97.88 194 SER A O 1
ATOM 1556 N N . ARG A 1 195 ? -12.906 -19 5.027 1 97.62 195 ARG A N 1
ATOM 1557 C CA . ARG A 1 195 ? -12.609 -19.891 6.152 1 97.62 195 ARG A CA 1
ATOM 1558 C C . ARG A 1 195 ? -11.633 -19.234 7.121 1 97.62 195 ARG A C 1
ATOM 1560 O O . ARG A 1 195 ? -10.773 -18.453 6.707 1 97.62 195 ARG A O 1
ATOM 1567 N N . PRO A 1 196 ? -11.766 -19.609 8.414 1 96.19 196 PRO A N 1
ATOM 1568 C CA . PRO A 1 196 ? -10.859 -19.016 9.398 1 96.19 196 PRO A CA 1
ATOM 1569 C C . PRO A 1 196 ? -9.391 -19.188 9.031 1 96.19 196 PRO A C 1
ATOM 1571 O O . PRO A 1 196 ? -8.938 -20.312 8.781 1 96.19 196 PRO A O 1
ATOM 1574 N N . GLY A 1 197 ? -8.695 -18.094 8.875 1 97.06 197 GLY A N 1
ATOM 1575 C CA . GLY A 1 197 ? -7.258 -18.094 8.664 1 97.06 197 GLY A CA 1
ATOM 1576 C C . GLY A 1 197 ? -6.863 -18.203 7.207 1 97.06 197 GLY A C 1
ATOM 1577 O O . GLY A 1 197 ? -5.695 -18.031 6.855 1 97.06 197 GLY A O 1
ATOM 1578 N N . ALA A 1 198 ? -7.805 -18.516 6.316 1 97.81 198 ALA A N 1
ATOM 1579 C CA . ALA A 1 198 ? -7.488 -18.766 4.914 1 97.81 198 ALA A CA 1
ATOM 1580 C C . ALA A 1 198 ? -6.945 -17.5 4.238 1 97.81 198 ALA A C 1
ATOM 1582 O O . ALA A 1 198 ? -5.922 -17.562 3.551 1 97.81 198 ALA A O 1
ATOM 1583 N N . MET A 1 199 ? -7.609 -16.422 4.5 1 98.19 199 MET A N 1
ATOM 1584 C CA . MET A 1 199 ? -7.156 -15.164 3.904 1 98.19 199 MET A CA 1
ATOM 1585 C C . MET A 1 199 ? -5.777 -14.781 4.426 1 98.19 199 MET A C 1
ATOM 1587 O O . MET A 1 199 ? -4.91 -14.359 3.654 1 98.19 199 MET A O 1
ATOM 1591 N N . SER A 1 200 ? -5.551 -14.969 5.711 1 98.31 200 SER A N 1
ATOM 1592 C CA . SER A 1 200 ? -4.27 -14.672 6.344 1 98.31 200 SER A CA 1
ATOM 1593 C C . SER A 1 200 ? -3.139 -15.469 5.703 1 98.31 200 SER A C 1
ATOM 1595 O O . SER A 1 200 ? -2.041 -14.938 5.504 1 98.31 200 SER A O 1
ATOM 1597 N N . ARG A 1 201 ? -3.422 -16.656 5.406 1 98.56 201 ARG A N 1
ATOM 1598 C CA . ARG A 1 201 ? -2.402 -17.5 4.785 1 98.56 201 ARG A CA 1
ATOM 1599 C C . ARG A 1 201 ? -2.047 -16.984 3.393 1 98.56 201 ARG A C 1
ATOM 1601 O O . ARG A 1 201 ? -0.901 -17.109 2.955 1 98.56 201 ARG A O 1
ATOM 1608 N N . GLY A 1 202 ? -3.035 -16.438 2.67 1 98.56 202 GLY A N 1
ATOM 1609 C CA . GLY A 1 202 ? -2.738 -15.75 1.42 1 98.56 202 GLY A CA 1
ATOM 1610 C C . GLY A 1 202 ? -1.811 -14.562 1.596 1 98.56 202 GLY A C 1
ATOM 1611 O O . GLY A 1 202 ? -0.887 -14.367 0.803 1 98.56 202 GLY A O 1
ATOM 1612 N N . PHE A 1 203 ? -1.998 -13.805 2.719 1 98.81 203 PHE A N 1
ATOM 1613 C CA . PHE A 1 203 ? -1.18 -12.633 3 1 98.81 203 PHE A CA 1
ATOM 1614 C C . PHE A 1 203 ? 0.265 -13.031 3.273 1 98.81 203 PHE A C 1
ATOM 1616 O O . PHE A 1 203 ? 1.191 -12.273 2.975 1 98.81 203 PHE A O 1
ATOM 1623 N N . GLU A 1 204 ? 0.491 -14.25 3.727 1 98.75 204 GLU A N 1
ATOM 1624 C CA . GLU A 1 204 ? 1.826 -14.711 4.098 1 98.75 204 GLU A CA 1
ATOM 1625 C C . GLU A 1 204 ? 2.754 -14.75 2.887 1 98.75 204 GLU A C 1
ATOM 1627 O O . GLU A 1 204 ? 3.959 -14.531 3.014 1 98.75 204 GLU A O 1
ATOM 1632 N N . TYR A 1 205 ? 2.201 -15.016 1.722 1 98.81 205 TYR A N 1
ATOM 1633 C CA . TYR A 1 205 ? 3.02 -15 0.515 1 98.81 205 TYR A CA 1
ATOM 1634 C C . TYR A 1 205 ? 3.598 -13.609 0.269 1 98.81 205 TYR A C 1
ATOM 1636 O O . TYR A 1 205 ? 4.746 -13.477 -0.166 1 98.81 205 TYR A O 1
ATOM 1644 N N . TYR A 1 206 ? 2.838 -12.609 0.548 1 98.56 206 TYR A N 1
ATOM 1645 C CA . TYR A 1 206 ? 3.277 -11.234 0.373 1 98.56 206 TYR A CA 1
ATOM 1646 C C . TYR A 1 206 ? 4.23 -10.812 1.489 1 98.56 206 TYR A C 1
ATOM 1648 O O . TYR A 1 206 ? 5.18 -10.062 1.257 1 98.56 206 TYR A O 1
ATOM 1656 N N . ARG A 1 207 ? 3.973 -11.297 2.695 1 98.56 207 ARG A N 1
ATOM 1657 C CA . ARG A 1 207 ? 4.875 -11.031 3.812 1 98.56 207 ARG A CA 1
ATOM 1658 C C . ARG A 1 207 ? 6.238 -11.664 3.578 1 98.56 207 ARG A C 1
ATOM 1660 O O . ARG A 1 207 ? 7.258 -11.156 4.047 1 98.56 207 ARG A O 1
ATOM 1667 N N . ALA A 1 208 ? 6.273 -12.688 2.73 1 98.56 208 ALA A N 1
ATOM 1668 C CA . ALA A 1 208 ? 7.52 -13.398 2.449 1 98.56 208 ALA A CA 1
ATOM 1669 C C . ALA A 1 208 ? 8.172 -12.883 1.172 1 98.56 208 ALA A C 1
ATOM 1671 O O . ALA A 1 208 ? 9.195 -13.406 0.733 1 98.56 208 ALA A O 1
ATOM 1672 N N . PHE A 1 209 ? 7.637 -11.867 0.582 1 98.25 209 PHE A N 1
ATOM 1673 C CA . PHE A 1 209 ? 8.031 -11.406 -0.744 1 98.25 209 PHE A CA 1
ATOM 1674 C C . PHE A 1 209 ? 9.516 -11.055 -0.775 1 98.25 209 PHE A C 1
ATOM 1676 O O . PHE A 1 209 ? 10.234 -11.445 -1.7 1 98.25 209 PHE A O 1
ATOM 1683 N N . GLU A 1 210 ? 10 -10.328 0.246 1 97.5 210 GLU A N 1
ATOM 1684 C CA . GLU A 1 210 ? 11.391 -9.883 0.273 1 97.5 210 GLU A CA 1
ATOM 1685 C C . GLU A 1 210 ? 12.344 -11.07 0.359 1 97.5 210 GLU A C 1
ATOM 1687 O O . GLU A 1 210 ? 13.367 -11.102 -0.328 1 97.5 210 GLU A O 1
ATOM 1692 N N . THR A 1 211 ? 12 -11.992 1.196 1 98.44 211 THR A N 1
ATOM 1693 C CA . THR A 1 211 ? 12.805 -13.203 1.309 1 98.44 211 THR A CA 1
ATOM 1694 C C . THR A 1 211 ? 12.82 -13.969 -0.013 1 98.44 211 THR A C 1
ATOM 1696 O O . THR A 1 211 ? 13.883 -14.383 -0.48 1 98.44 211 THR A O 1
ATOM 1699 N N . SER A 1 212 ? 11.672 -14.125 -0.644 1 98.75 212 SER A N 1
ATOM 1700 C CA . SER A 1 212 ? 11.57 -14.789 -1.938 1 98.75 212 SER A CA 1
ATOM 1701 C C . SER A 1 212 ? 12.414 -14.086 -2.992 1 98.75 212 SER A C 1
ATOM 1703 O O . SER A 1 212 ? 13.086 -14.734 -3.793 1 98.75 212 SER A O 1
ATOM 1705 N N . ALA A 1 213 ? 12.359 -12.789 -2.961 1 98.5 213 ALA A N 1
ATOM 1706 C CA . ALA A 1 213 ? 13.109 -12.008 -3.936 1 98.5 213 ALA A CA 1
ATOM 1707 C C . ALA A 1 213 ? 14.609 -12.258 -3.811 1 98.5 213 ALA A C 1
ATOM 1709 O O . ALA A 1 213 ? 15.297 -12.484 -4.812 1 98.5 213 ALA A O 1
ATOM 1710 N N . LYS A 1 214 ? 15.109 -12.242 -2.602 1 98.31 214 LYS A N 1
ATOM 1711 C CA . LYS A 1 214 ? 16.531 -12.492 -2.367 1 98.31 214 LYS A CA 1
ATOM 1712 C C . LYS A 1 214 ? 16.922 -13.891 -2.834 1 98.31 214 LYS A C 1
ATOM 1714 O O . LYS A 1 214 ? 17.953 -14.07 -3.471 1 98.31 214 LYS A O 1
ATOM 1719 N N . GLN A 1 215 ? 16.094 -14.828 -2.531 1 98.81 215 GLN A N 1
ATOM 1720 C CA . GLN A 1 215 ? 16.344 -16.203 -2.939 1 98.81 215 GLN A CA 1
ATOM 1721 C C . GLN A 1 215 ? 16.344 -16.344 -4.461 1 98.81 215 GLN A C 1
ATOM 1723 O O . GLN A 1 215 ? 17.234 -16.984 -5.027 1 98.81 215 GLN A O 1
ATOM 1728 N N . ASN A 1 216 ? 15.414 -15.703 -5.094 1 98.88 216 ASN A N 1
ATOM 1729 C CA . ASN A 1 216 ? 15.289 -15.789 -6.547 1 98.88 216 ASN A CA 1
ATOM 1730 C C . ASN A 1 216 ? 16.469 -15.141 -7.25 1 98.88 216 ASN A C 1
ATOM 1732 O O . ASN A 1 216 ? 16.922 -15.625 -8.289 1 98.88 216 ASN A O 1
ATOM 1736 N N . LEU A 1 217 ? 16.938 -14.07 -6.691 1 98.62 217 LEU A N 1
ATOM 1737 C CA . LEU A 1 217 ? 18.109 -13.414 -7.27 1 98.62 217 LEU A CA 1
ATOM 1738 C C . LEU A 1 217 ? 19.328 -14.32 -7.188 1 98.62 217 LEU A C 1
ATOM 1740 O O . LEU A 1 217 ? 20.172 -14.312 -8.086 1 98.62 217 LEU A O 1
ATOM 1744 N N . GLU A 1 218 ? 19.438 -15.086 -6.125 1 98.81 218 GLU A N 1
ATOM 1745 C CA . GLU A 1 218 ? 20.516 -16.062 -6.012 1 98.81 218 GLU A CA 1
ATOM 1746 C C . GLU A 1 218 ? 20.359 -17.172 -7.055 1 98.81 218 GLU A C 1
ATOM 1748 O O . GLU A 1 218 ? 21.328 -17.562 -7.699 1 98.81 218 GLU A O 1
ATOM 1753 N N . TYR A 1 219 ? 19.156 -17.672 -7.23 1 98.81 219 TYR A N 1
ATOM 1754 C CA . TYR A 1 219 ? 18.891 -18.719 -8.219 1 98.81 219 TYR A CA 1
ATOM 1755 C C . TYR A 1 219 ? 19.234 -18.234 -9.625 1 98.81 219 TYR A C 1
ATOM 1757 O O . TYR A 1 219 ? 19.766 -19 -10.438 1 98.81 219 TYR A O 1
ATOM 1765 N N . ALA A 1 220 ? 18.984 -17.016 -9.875 1 98.62 220 ALA A N 1
ATOM 1766 C CA . ALA A 1 220 ? 19.078 -16.469 -11.227 1 98.62 220 ALA A CA 1
ATOM 1767 C C . ALA A 1 220 ? 20.547 -16.281 -11.641 1 98.62 220 ALA A C 1
ATOM 1769 O O . ALA A 1 220 ? 20.828 -16.016 -12.812 1 98.62 220 ALA A O 1
ATOM 1770 N N . LYS A 1 221 ? 21.453 -16.406 -10.719 1 98.5 221 LYS A N 1
ATOM 1771 C CA . LYS A 1 221 ? 22.859 -16.406 -11.086 1 98.5 221 LYS A CA 1
ATOM 1772 C C . LYS A 1 221 ? 23.156 -17.531 -12.078 1 98.5 221 LYS A C 1
ATOM 1774 O O . LYS A 1 221 ? 24.141 -17.453 -12.828 1 98.5 221 LYS A O 1
ATOM 1779 N N . THR A 1 222 ? 22.359 -18.578 -12.102 1 98.38 222 THR A N 1
ATOM 1780 C CA . THR A 1 222 ? 22.359 -19.625 -13.117 1 98.38 222 THR A CA 1
ATOM 1781 C C . THR A 1 222 ? 21.016 -19.672 -13.844 1 98.38 222 THR A C 1
ATOM 1783 O O . THR A 1 222 ? 20.094 -20.344 -13.398 1 98.38 222 THR A O 1
ATOM 1786 N N . PRO A 1 223 ? 20.953 -19.062 -14.922 1 98.44 223 PRO A N 1
ATOM 1787 C CA . PRO A 1 223 ? 19.672 -19 -15.633 1 98.44 223 PRO A CA 1
ATOM 1788 C C . PRO A 1 223 ? 19.141 -20.375 -16.031 1 98.44 223 PRO A C 1
ATOM 1790 O O . PRO A 1 223 ? 19.938 -21.281 -16.297 1 98.44 223 PRO A O 1
ATOM 1793 N N . LEU A 1 224 ? 17.797 -20.453 -16.062 1 98.69 224 LEU A N 1
ATOM 1794 C CA . LEU A 1 224 ? 17.188 -21.703 -16.516 1 98.69 224 LEU A CA 1
ATOM 1795 C C . LEU A 1 224 ? 17.578 -22 -17.969 1 98.69 224 LEU A C 1
ATOM 1797 O O . LEU A 1 224 ? 17.625 -21.078 -18.797 1 98.69 224 LEU A O 1
ATOM 1801 N N . ASP A 1 225 ? 17.797 -23.203 -18.25 1 96.94 225 ASP A N 1
ATOM 1802 C CA . ASP A 1 225 ? 18.156 -23.625 -19.594 1 96.94 225 ASP A CA 1
ATOM 1803 C C . ASP A 1 225 ? 17.078 -24.531 -20.203 1 96.94 225 ASP A C 1
ATOM 1805 O O . ASP A 1 225 ? 17.375 -25.344 -21.078 1 96.94 225 ASP A O 1
ATOM 1809 N N . ILE A 1 226 ? 15.93 -24.5 -19.812 1 98.06 226 ILE A N 1
ATOM 1810 C CA . ILE A 1 226 ? 14.781 -25.203 -20.359 1 98.06 226 ILE A CA 1
ATOM 1811 C C . ILE A 1 226 ? 13.898 -24.219 -21.125 1 98.06 226 ILE A C 1
ATOM 1813 O O . ILE A 1 226 ? 13.969 -23.016 -20.906 1 98.06 226 ILE A O 1
ATOM 1817 N N . PRO A 1 227 ? 13.031 -24.766 -22.078 1 98.69 227 PRO A N 1
ATOM 1818 C CA . PRO A 1 227 ? 12.086 -23.859 -22.734 1 98.69 227 PRO A CA 1
ATOM 1819 C C . PRO A 1 227 ? 11.109 -23.219 -21.766 1 98.69 227 PRO A C 1
ATOM 1821 O O . PRO A 1 227 ? 10.594 -23.891 -20.859 1 98.69 227 PRO A O 1
ATOM 1824 N N . VAL A 1 228 ? 10.93 -21.891 -21.938 1 98.88 228 VAL A N 1
ATOM 1825 C CA . VAL A 1 228 ? 10 -21.172 -21.062 1 98.88 228 VAL A CA 1
ATOM 1826 C C . VAL A 1 228 ? 9 -20.391 -21.906 1 98.88 228 VAL A C 1
ATOM 1828 O O . VAL A 1 228 ? 9.383 -19.703 -22.859 1 98.88 228 VAL A O 1
ATOM 1831 N N . LEU A 1 229 ? 7.758 -20.531 -21.609 1 98.94 229 LEU A N 1
ATOM 1832 C CA . LEU A 1 229 ? 6.676 -19.75 -22.203 1 98.94 229 LEU A CA 1
ATOM 1833 C C . LEU A 1 229 ? 6.207 -18.656 -21.266 1 98.94 229 LEU A C 1
ATOM 1835 O O . LEU A 1 229 ? 5.852 -18.938 -20.109 1 98.94 229 LEU A O 1
ATOM 1839 N N . ALA A 1 230 ? 6.242 -17.438 -21.719 1 98.88 230 ALA A N 1
ATOM 1840 C CA . ALA A 1 230 ? 5.809 -16.281 -20.938 1 98.88 230 ALA A CA 1
ATOM 1841 C C . ALA A 1 230 ? 4.586 -15.625 -21.578 1 98.88 230 ALA A C 1
ATOM 1843 O O . ALA A 1 230 ? 4.691 -15 -22.625 1 98.88 230 ALA A O 1
ATOM 1844 N N . LEU A 1 231 ? 3.441 -15.703 -20.891 1 98.94 231 LEU A N 1
ATOM 1845 C CA . LEU A 1 231 ? 2.207 -15.117 -21.422 1 98.94 231 LEU A CA 1
ATOM 1846 C C . LEU A 1 231 ? 1.648 -14.086 -20.453 1 98.94 231 LEU A C 1
ATOM 1848 O O . LEU A 1 231 ? 1.692 -14.281 -19.234 1 98.94 231 LEU A O 1
ATOM 1852 N N . GLY A 1 232 ? 1.169 -13 -20.938 1 98.81 232 GLY A N 1
ATOM 1853 C CA . GLY A 1 232 ? 0.453 -11.992 -20.172 1 98.81 232 GLY A CA 1
ATOM 1854 C C . GLY A 1 232 ? -0.837 -11.547 -20.828 1 98.81 232 GLY A C 1
ATOM 1855 O O . GLY A 1 232 ? -0.988 -11.664 -22.047 1 98.81 232 GLY A O 1
ATOM 1856 N N . GLY A 1 233 ? -1.812 -11.148 -20 1 98.44 233 GLY A N 1
ATOM 1857 C CA . GLY A 1 233 ? -2.982 -10.508 -20.594 1 98.44 233 GLY A CA 1
ATOM 1858 C C . GLY A 1 233 ? -2.676 -9.164 -21.219 1 98.44 233 GLY A C 1
ATOM 1859 O O . GLY A 1 233 ? -1.918 -8.367 -20.656 1 98.44 233 GLY A O 1
ATOM 1860 N N . ALA A 1 234 ? -3.283 -8.891 -22.312 1 98.44 234 ALA A N 1
ATOM 1861 C CA . ALA A 1 234 ? -3.012 -7.648 -23.031 1 98.44 234 ALA A CA 1
ATOM 1862 C C . ALA A 1 234 ? -3.348 -6.43 -22.172 1 98.44 234 ALA A C 1
ATOM 1864 O O . ALA A 1 234 ? -2.713 -5.383 -22.297 1 98.44 234 ALA A O 1
ATOM 1865 N N . SER A 1 235 ? -4.293 -6.523 -21.297 1 97 235 SER A N 1
ATOM 1866 C CA . SER A 1 235 ? -4.691 -5.441 -20.406 1 97 235 SER A CA 1
ATOM 1867 C C . SER A 1 235 ? -4.039 -5.59 -19.047 1 97 235 SER A C 1
ATOM 1869 O O . SER A 1 235 ? -4.535 -5.047 -18.047 1 97 235 SER A O 1
ATOM 1871 N N . SER A 1 236 ? -3.016 -6.34 -18.938 1 96.94 236 SER A N 1
ATOM 1872 C CA . SER A 1 236 ? -2.207 -6.551 -17.75 1 96.94 236 SER A CA 1
ATOM 1873 C C . SER A 1 236 ? -0.72 -6.426 -18.047 1 96.94 236 SER A C 1
ATOM 1875 O O . SER A 1 236 ? -0.276 -5.41 -18.594 1 96.94 236 SER A O 1
ATOM 1877 N N . VAL A 1 237 ? 0.067 -7.477 -17.875 1 96.44 237 VAL A N 1
ATOM 1878 C CA . VAL A 1 237 ? 1.499 -7.371 -18.125 1 96.44 237 VAL A CA 1
ATOM 1879 C C . VAL A 1 237 ? 1.764 -7.445 -19.625 1 96.44 237 VAL A C 1
ATOM 1881 O O . VAL A 1 237 ? 2.723 -6.852 -20.125 1 96.44 237 VAL A O 1
ATOM 1884 N N . GLY A 1 238 ? 0.931 -8.188 -20.359 1 97.75 238 GLY A N 1
ATOM 1885 C CA . GLY A 1 238 ? 1.045 -8.297 -21.812 1 97.75 238 GLY A CA 1
ATOM 1886 C C . GLY A 1 238 ? 2.328 -8.969 -22.25 1 97.75 238 GLY A C 1
ATOM 1887 O O . GLY A 1 238 ? 2.797 -9.914 -21.609 1 97.75 238 GLY A O 1
ATOM 1888 N N . SER A 1 239 ? 2.883 -8.508 -23.344 1 98.12 239 SER A N 1
ATOM 1889 C CA . SER A 1 239 ? 4.07 -9.109 -23.938 1 98.12 239 SER A CA 1
ATOM 1890 C C . SER A 1 239 ? 5.32 -8.797 -23.109 1 98.12 239 SER A C 1
ATOM 1892 O O . SER A 1 239 ? 6.375 -9.398 -23.328 1 98.12 239 SER A O 1
ATOM 1894 N N . ASP A 1 240 ? 5.215 -7.887 -22.172 1 97.56 240 ASP A N 1
ATOM 1895 C CA . ASP A 1 240 ? 6.344 -7.562 -21.297 1 97.56 240 ASP A CA 1
ATOM 1896 C C . ASP A 1 240 ? 6.754 -8.766 -20.453 1 97.56 240 ASP A C 1
ATOM 1898 O O . ASP A 1 240 ? 7.844 -8.789 -19.891 1 97.56 240 ASP A O 1
ATOM 1902 N N . MET A 1 241 ? 5.879 -9.734 -20.438 1 98.44 241 MET A N 1
ATOM 1903 C CA . MET A 1 241 ? 6.211 -10.977 -19.734 1 98.44 241 MET A CA 1
ATOM 1904 C C . MET A 1 241 ? 7.516 -11.562 -20.266 1 98.44 241 MET A C 1
ATOM 1906 O O . MET A 1 241 ? 8.305 -12.117 -19.5 1 98.44 241 MET A O 1
ATOM 1910 N N . ILE A 1 242 ? 7.727 -11.492 -21.547 1 98.56 242 ILE A N 1
ATOM 1911 C CA . ILE A 1 242 ? 8.93 -12.055 -22.156 1 98.56 242 ILE A CA 1
ATOM 1912 C C . ILE A 1 242 ? 10.172 -11.406 -21.547 1 98.56 242 ILE A C 1
ATOM 1914 O O . ILE A 1 242 ? 11.109 -12.094 -21.141 1 98.56 242 ILE A O 1
ATOM 1918 N N . HIS A 1 243 ? 10.109 -10.117 -21.438 1 97.69 243 HIS A N 1
ATOM 1919 C CA . HIS A 1 243 ? 11.242 -9.375 -20.875 1 97.69 243 HIS A CA 1
ATOM 1920 C C . HIS A 1 243 ? 11.461 -9.734 -19.406 1 97.69 243 HIS A C 1
ATOM 1922 O O . HIS A 1 243 ? 12.602 -9.883 -18.969 1 97.69 243 HIS A O 1
ATOM 1928 N N . LEU A 1 244 ? 10.414 -9.859 -18.703 1 98 244 LEU A N 1
ATOM 1929 C CA . LEU A 1 244 ? 10.516 -10.203 -17.281 1 98 244 LEU A CA 1
ATOM 1930 C C . LEU A 1 244 ? 11.141 -11.578 -17.109 1 98 244 LEU A C 1
ATOM 1932 O O . LEU A 1 244 ? 12.023 -11.758 -16.266 1 98 244 LEU A O 1
ATOM 1936 N N . VAL A 1 245 ? 10.75 -12.5 -17.922 1 98.75 245 VAL A N 1
ATOM 1937 C CA . VAL A 1 245 ? 11.172 -13.891 -17.766 1 98.75 245 VAL A CA 1
ATOM 1938 C C . VAL A 1 245 ? 12.602 -14.055 -18.266 1 98.75 245 VAL A C 1
ATOM 1940 O O . VAL A 1 245 ? 13.352 -14.883 -17.734 1 98.75 245 VAL A O 1
ATOM 1943 N N . ARG A 1 246 ? 13.062 -13.234 -19.156 1 98.31 246 ARG A N 1
ATOM 1944 C CA . ARG A 1 246 ? 14.422 -13.297 -19.703 1 98.31 246 ARG A CA 1
ATOM 1945 C C . ARG A 1 246 ? 15.453 -12.938 -18.625 1 98.31 246 ARG A C 1
ATOM 1947 O O . ARG A 1 246 ? 16.641 -13.188 -18.812 1 98.31 246 ARG A O 1
ATOM 1954 N N . ASN A 1 247 ? 14.992 -12.383 -17.547 1 98 247 ASN A N 1
ATOM 1955 C CA . ASN A 1 247 ? 15.898 -12.078 -16.453 1 98 247 ASN A CA 1
ATOM 1956 C C . ASN A 1 247 ? 16.453 -13.344 -15.812 1 98 247 ASN A C 1
ATOM 1958 O O . ASN A 1 247 ? 17.484 -13.297 -15.133 1 98 247 ASN A O 1
ATOM 1962 N N . PHE A 1 248 ? 15.781 -14.516 -16.016 1 98.62 248 PHE A N 1
ATOM 1963 C CA . PHE A 1 248 ? 16.219 -15.695 -15.281 1 98.62 248 PHE A CA 1
ATOM 1964 C C . PHE A 1 248 ? 16.141 -16.938 -16.156 1 98.62 248 PHE A C 1
ATOM 1966 O O . PHE A 1 248 ? 16.312 -18.062 -15.672 1 98.62 248 PHE A O 1
ATOM 1973 N N . ALA A 1 249 ? 15.836 -16.828 -17.453 1 98.69 249 ALA A N 1
ATOM 1974 C CA . ALA A 1 249 ? 15.773 -17.953 -18.375 1 98.69 249 ALA A CA 1
ATOM 1975 C C . ALA A 1 249 ? 16.328 -17.562 -19.75 1 98.69 249 ALA A C 1
ATOM 1977 O O . ALA A 1 249 ? 16.156 -16.438 -20.188 1 98.69 249 ALA A O 1
ATOM 1978 N N . THR A 1 250 ? 16.906 -18.469 -20.5 1 98.12 250 THR A N 1
ATOM 1979 C CA . THR A 1 250 ? 17.609 -18.141 -21.734 1 98.12 250 THR A CA 1
ATOM 1980 C C . THR A 1 250 ? 16.75 -18.453 -22.953 1 98.12 250 THR A C 1
ATOM 1982 O O . THR A 1 250 ? 16.906 -17.828 -24 1 98.12 250 THR A O 1
ATOM 1985 N N . ASN A 1 251 ? 15.906 -19.453 -22.891 1 98.25 251 ASN A N 1
ATOM 1986 C CA . ASN A 1 251 ? 15.039 -19.875 -23.984 1 98.25 251 ASN A CA 1
ATOM 1987 C C . ASN A 1 251 ? 13.586 -19.5 -23.719 1 98.25 251 ASN A C 1
ATOM 1989 O O . ASN A 1 251 ? 12.789 -20.344 -23.312 1 98.25 251 ASN A O 1
ATOM 1993 N N . VAL A 1 252 ? 13.258 -18.203 -24.062 1 98.75 252 VAL A N 1
ATOM 1994 C CA . VAL A 1 252 ? 11.961 -17.672 -23.672 1 98.75 252 VAL A CA 1
ATOM 1995 C C . VAL A 1 252 ? 11.156 -17.297 -24.922 1 98.75 252 VAL A C 1
ATOM 1997 O O . VAL A 1 252 ? 11.672 -16.656 -25.828 1 98.75 252 VAL A O 1
ATOM 2000 N N . SER A 1 253 ? 10.031 -17.797 -25.047 1 98.56 253 SER A N 1
ATOM 2001 C CA . SER A 1 253 ? 9.031 -17.375 -26.016 1 98.56 253 SER A CA 1
ATOM 2002 C C . SER A 1 253 ? 7.742 -16.938 -25.328 1 98.56 253 SER A C 1
ATOM 2004 O O . SER A 1 253 ? 7.609 -17.062 -24.109 1 98.56 253 SER A O 1
ATOM 2006 N N . GLY A 1 254 ? 6.809 -16.344 -26.031 1 98.31 254 GLY A N 1
ATOM 2007 C CA . GLY A 1 254 ? 5.547 -15.969 -25.406 1 98.31 254 GLY A CA 1
ATOM 2008 C C . GLY A 1 254 ? 4.875 -14.789 -26.094 1 98.31 254 GLY A C 1
ATOM 2009 O O . GLY A 1 254 ? 4.918 -14.656 -27.312 1 98.31 254 GLY A O 1
ATOM 2010 N N . GLY A 1 255 ? 4.109 -14.055 -25.281 1 98.44 255 GLY A N 1
ATOM 2011 C CA . GLY A 1 255 ? 3.369 -12.914 -25.797 1 98.44 255 GLY A CA 1
ATOM 2012 C C . GLY A 1 255 ? 2.123 -12.594 -25 1 98.44 255 GLY A C 1
ATOM 2013 O O . GLY A 1 255 ? 2.006 -13 -23.844 1 98.44 255 GLY A O 1
ATOM 2014 N N . ALA A 1 256 ? 1.24 -11.82 -25.672 1 98.81 256 ALA A N 1
ATOM 2015 C CA . ALA A 1 256 ? 0.034 -11.344 -25 1 98.81 256 ALA A CA 1
ATOM 2016 C C . ALA A 1 256 ? -1.19 -12.141 -25.438 1 98.81 256 ALA A C 1
ATOM 2018 O O . ALA A 1 256 ? -1.288 -12.562 -26.594 1 98.81 256 ALA A O 1
ATOM 2019 N N . ILE A 1 257 ? -2.066 -12.414 -24.469 1 98.56 257 ILE A N 1
ATOM 2020 C CA . ILE A 1 257 ? -3.4 -12.922 -24.781 1 98.56 257 ILE A CA 1
ATOM 2021 C C . ILE A 1 257 ? -4.359 -11.75 -25 1 98.56 257 ILE A C 1
ATOM 2023 O O . ILE A 1 257 ? -4.559 -10.93 -24.094 1 98.56 257 ILE A O 1
ATOM 2027 N N . HIS A 1 258 ? -4.926 -11.695 -26.156 1 97.56 258 HIS A N 1
ATOM 2028 C CA . HIS A 1 258 ? -5.801 -10.594 -26.547 1 97.56 258 HIS A CA 1
ATOM 2029 C C . HIS A 1 258 ? -7.07 -10.578 -25.703 1 97.56 258 HIS A C 1
ATOM 2031 O O . HIS A 1 258 ? -7.613 -11.633 -25.375 1 97.56 258 HIS A O 1
ATOM 2037 N N . ASP A 1 259 ? -7.613 -9.383 -25.406 1 96.81 259 ASP A N 1
ATOM 2038 C CA . ASP A 1 259 ? -8.875 -9.188 -24.703 1 96.81 259 ASP A CA 1
ATOM 2039 C C . ASP A 1 259 ? -8.883 -9.938 -23.375 1 96.81 259 ASP A C 1
ATOM 2041 O O . ASP A 1 259 ? -9.805 -10.703 -23.094 1 96.81 259 ASP A O 1
ATOM 2045 N N . CYS A 1 260 ? -7.805 -9.734 -22.672 1 96.69 260 CYS A N 1
ATOM 2046 C CA . CYS A 1 260 ? -7.598 -10.508 -21.453 1 96.69 260 CYS A CA 1
ATOM 2047 C C . CYS A 1 260 ? -6.895 -9.672 -20.391 1 96.69 260 CYS A C 1
ATOM 2049 O O . CYS A 1 260 ? -5.957 -8.938 -20.703 1 96.69 260 CYS A O 1
ATOM 2051 N N . GLY A 1 261 ? -7.391 -9.758 -19.188 1 96.75 261 GLY A N 1
ATOM 2052 C CA . GLY A 1 261 ? -6.73 -9.156 -18.031 1 96.75 261 GLY A CA 1
ATOM 2053 C C . GLY A 1 261 ? -5.793 -10.109 -17.312 1 96.75 261 GLY A C 1
ATOM 2054 O O . GLY A 1 261 ? -5.027 -10.836 -17.953 1 96.75 261 GLY A O 1
ATOM 2055 N N . HIS A 1 262 ? -5.809 -10.07 -16.016 1 96.94 262 HIS A N 1
ATOM 2056 C CA . HIS A 1 262 ? -4.82 -10.75 -15.195 1 96.94 262 HIS A CA 1
ATOM 2057 C C . HIS A 1 262 ? -5.105 -12.25 -15.117 1 96.94 262 HIS A C 1
ATOM 2059 O O . HIS A 1 262 ? -4.184 -13.055 -14.961 1 96.94 262 HIS A O 1
ATOM 2065 N N . PHE A 1 263 ? -6.355 -12.633 -15.242 1 97.06 263 PHE A N 1
ATOM 2066 C CA . PHE A 1 263 ? -6.742 -14.016 -14.969 1 97.06 263 PHE A CA 1
ATOM 2067 C C . PHE A 1 263 ? -6.91 -14.789 -16.266 1 97.06 263 PHE A C 1
ATOM 2069 O O . PHE A 1 263 ? -8.008 -15.25 -16.594 1 97.06 263 PHE A O 1
ATOM 2076 N N . LEU A 1 264 ? -5.812 -15.133 -16.891 1 96.81 264 LEU A N 1
ATOM 2077 C CA . LEU A 1 264 ? -5.723 -15.609 -18.266 1 96.81 264 LEU A CA 1
ATOM 2078 C C . LEU A 1 264 ? -6.547 -16.875 -18.453 1 96.81 264 LEU A C 1
ATOM 2080 O O . LEU A 1 264 ? -7.441 -16.922 -19.297 1 96.81 264 LEU A O 1
ATOM 2084 N N . PRO A 1 265 ? -6.32 -17.906 -17.594 1 95.75 265 PRO A N 1
ATOM 2085 C CA . PRO A 1 265 ? -7.023 -19.172 -17.859 1 95.75 265 PRO A CA 1
ATOM 2086 C C . PRO A 1 265 ? -8.539 -19.047 -17.703 1 95.75 265 PRO A C 1
ATOM 2088 O O . PRO A 1 265 ? -9.289 -19.844 -18.266 1 95.75 265 PRO A O 1
ATOM 2091 N N . GLU A 1 266 ? -8.953 -18.062 -16.953 1 95.62 266 GLU A N 1
ATOM 2092 C CA . GLU A 1 266 ? -10.383 -17.906 -16.719 1 95.62 266 GLU A CA 1
ATOM 2093 C C . GLU A 1 266 ? -11.016 -16.953 -17.734 1 95.62 266 GLU A C 1
ATOM 2095 O O . GLU A 1 266 ? -12.164 -17.141 -18.141 1 95.62 266 GLU A O 1
ATOM 2100 N N . GLU A 1 267 ? -10.273 -15.953 -18.156 1 95.81 267 GLU A N 1
ATOM 2101 C CA . GLU A 1 267 ? -10.836 -14.938 -19.047 1 95.81 267 GLU A CA 1
ATOM 2102 C C . GLU A 1 267 ? -10.805 -15.398 -20.5 1 95.81 267 GLU A C 1
ATOM 2104 O O . GLU A 1 267 ? -11.711 -15.086 -21.266 1 95.81 267 GLU A O 1
ATOM 2109 N N . GLN A 1 268 ? -9.727 -16.094 -20.875 1 96 268 GLN A N 1
ATOM 2110 C CA . GLN A 1 268 ? -9.555 -16.562 -22.25 1 96 268 GLN A CA 1
ATOM 2111 C C . GLN A 1 268 ? -9.062 -18 -22.281 1 96 268 GLN A C 1
ATOM 2113 O O . GLN A 1 268 ? -7.98 -18.281 -22.797 1 96 268 GLN A O 1
ATOM 2118 N N . PRO A 1 269 ? -9.93 -18.922 -21.812 1 96.12 269 PRO A N 1
ATOM 2119 C CA . PRO A 1 269 ? -9.477 -20.312 -21.688 1 96.12 269 PRO A CA 1
ATOM 2120 C C . PRO A 1 269 ? -9.062 -20.922 -23.016 1 96.12 269 PRO A C 1
ATOM 2122 O O . PRO A 1 269 ? -8.055 -21.625 -23.094 1 96.12 269 PRO A O 1
ATOM 2125 N N . SER A 1 270 ? -9.766 -20.656 -24.078 1 97.19 270 SER A N 1
ATOM 2126 C CA . SER A 1 270 ? -9.453 -21.25 -25.375 1 97.19 270 SER A CA 1
ATOM 2127 C C . SER A 1 270 ? -8.109 -20.75 -25.906 1 97.19 270 SER A C 1
ATOM 2129 O O . SER A 1 270 ? -7.293 -21.531 -26.391 1 97.19 270 SER A O 1
ATOM 2131 N N . ALA A 1 271 ? -7.918 -19.422 -25.812 1 98 271 ALA A N 1
ATOM 2132 C CA . ALA A 1 271 ? -6.664 -18.844 -26.281 1 98 271 ALA A CA 1
ATOM 2133 C C . ALA A 1 271 ? -5.48 -19.344 -25.469 1 98 271 ALA A C 1
ATOM 2135 O O . ALA A 1 271 ? -4.426 -19.672 -26.016 1 98 271 ALA A O 1
ATOM 2136 N N . VAL A 1 272 ? -5.656 -19.422 -24.188 1 98.25 272 VAL A N 1
ATOM 2137 C CA . VAL A 1 272 ? -4.602 -19.891 -23.297 1 98.25 272 VAL A CA 1
ATOM 2138 C C . VAL A 1 272 ? -4.293 -21.359 -23.578 1 98.25 272 VAL A C 1
ATOM 2140 O O . VAL A 1 272 ? -3.127 -21.75 -23.703 1 98.25 272 VAL A O 1
ATOM 2143 N N . ALA A 1 273 ? -5.316 -22.219 -23.719 1 98.44 273 ALA A N 1
ATOM 2144 C CA . ALA A 1 273 ? -5.121 -23.641 -24.016 1 98.44 273 ALA A CA 1
ATOM 2145 C C . ALA A 1 273 ? -4.375 -23.812 -25.344 1 98.44 273 ALA A C 1
ATOM 2147 O O . ALA A 1 273 ? -3.459 -24.641 -25.422 1 98.44 273 ALA A O 1
ATOM 2148 N N . ARG A 1 274 ? -4.766 -23.062 -26.281 1 98.44 274 ARG A N 1
ATOM 2149 C CA . ARG A 1 274 ? -4.125 -23.156 -27.578 1 98.44 274 ARG A CA 1
ATOM 2150 C C . ARG A 1 274 ? -2.639 -22.828 -27.484 1 98.44 274 ARG A C 1
ATOM 2152 O O . ARG A 1 274 ? -1.797 -23.562 -28 1 98.44 274 ARG A O 1
ATOM 2159 N N . ARG A 1 275 ? -2.318 -21.688 -26.859 1 98.69 275 ARG A N 1
ATOM 2160 C CA . ARG A 1 275 ? -0.929 -21.266 -26.719 1 98.69 275 ARG A CA 1
ATOM 2161 C C . ARG A 1 275 ? -0.119 -22.297 -25.938 1 98.69 275 ARG A C 1
ATOM 2163 O O . ARG A 1 275 ? 1.023 -22.594 -26.297 1 98.69 275 ARG A O 1
ATOM 2170 N N . LEU A 1 276 ? -0.716 -22.812 -24.859 1 98.69 276 LEU A N 1
ATOM 2171 C CA . LEU A 1 276 ? -0.035 -23.828 -24.062 1 98.69 276 LEU A CA 1
ATOM 2172 C C . LEU A 1 276 ? 0.203 -25.094 -24.875 1 98.69 276 LEU A C 1
ATOM 2174 O O . LEU A 1 276 ? 1.312 -25.641 -24.875 1 98.69 276 LEU A O 1
ATOM 2178 N N . LEU A 1 277 ? -0.813 -25.578 -25.562 1 98.31 277 LEU A N 1
ATOM 2179 C CA . LEU A 1 277 ? -0.714 -26.828 -26.312 1 98.31 277 LEU A CA 1
ATOM 2180 C C . LEU A 1 277 ? 0.328 -26.703 -27.422 1 98.31 277 LEU A C 1
ATOM 2182 O O . LEU A 1 277 ? 1.116 -27.641 -27.641 1 98.31 277 LEU A O 1
ATOM 2186 N N . GLU A 1 278 ? 0.308 -25.578 -28.125 1 98 278 GLU A N 1
ATOM 2187 C CA . GLU A 1 278 ? 1.315 -25.344 -29.156 1 98 278 GLU A CA 1
ATOM 2188 C C . GLU A 1 278 ? 2.725 -25.406 -28.562 1 98 278 GLU A C 1
ATOM 2190 O O . GLU A 1 278 ? 3.607 -26.062 -29.141 1 98 278 GLU A O 1
ATOM 2195 N N . PHE A 1 279 ? 2.963 -24.781 -27.531 1 98.56 279 PHE A N 1
ATOM 2196 C CA . PHE A 1 279 ? 4.262 -24.719 -26.875 1 98.56 279 PHE A CA 1
ATOM 2197 C C . PHE A 1 279 ? 4.672 -26.078 -26.344 1 98.56 279 PHE A C 1
ATOM 2199 O O . PHE A 1 279 ? 5.809 -26.516 -26.547 1 98.56 279 PHE A O 1
ATOM 2206 N N . LEU A 1 280 ? 3.713 -26.75 -25.609 1 98 280 LEU A N 1
ATOM 2207 C CA . LEU A 1 280 ? 3.984 -28.062 -25.016 1 98 280 LEU A CA 1
ATOM 2208 C C . LEU A 1 280 ? 4.305 -29.094 -26.078 1 98 280 LEU A C 1
ATOM 2210 O O . LEU A 1 280 ? 5.227 -29.891 -25.922 1 98 280 LEU A O 1
ATOM 2214 N N . ASP A 1 281 ? 3.562 -29.062 -27.172 1 95.25 281 ASP A N 1
ATOM 2215 C CA . ASP A 1 281 ? 3.787 -30 -28.266 1 95.25 281 ASP A CA 1
ATOM 2216 C C . ASP A 1 281 ? 5.184 -29.828 -28.859 1 95.25 281 ASP A C 1
ATOM 2218 O O . ASP A 1 281 ? 5.844 -30.812 -29.203 1 95.25 281 ASP A O 1
ATOM 2222 N N . ALA A 1 282 ? 5.578 -28.641 -28.938 1 95.44 282 ALA A N 1
ATOM 2223 C CA . ALA A 1 282 ? 6.895 -28.344 -29.5 1 95.44 282 ALA A CA 1
ATOM 2224 C C . ALA A 1 282 ? 8.008 -28.797 -28.547 1 95.44 282 ALA A C 1
ATOM 2226 O O . ALA A 1 282 ? 9.148 -28.984 -28.969 1 95.44 282 ALA A O 1
ATOM 2227 N N . ASN A 1 283 ? 7.711 -29.016 -27.297 1 93.12 283 ASN A N 1
ATOM 2228 C CA . ASN A 1 283 ? 8.742 -29.312 -26.312 1 93.12 283 ASN A CA 1
ATOM 2229 C C . ASN A 1 283 ? 8.523 -30.688 -25.672 1 93.12 283 ASN A C 1
ATOM 2231 O O . ASN A 1 283 ? 9.031 -30.953 -24.578 1 93.12 283 ASN A O 1
ATOM 2235 N N . GLN A 1 284 ? 7.617 -31.562 -26.25 1 85.12 284 GLN A N 1
ATOM 2236 C CA . GLN A 1 284 ? 7.402 -32.906 -25.766 1 85.12 284 GLN A CA 1
ATOM 2237 C C . GLN A 1 284 ? 8.625 -33.781 -26.031 1 85.12 284 GLN A C 1
ATOM 2239 O O . GLN A 1 284 ? 8.938 -34.688 -25.234 1 85.12 284 GLN A O 1
ATOM 2244 N N . SER A 1 285 ? 9.117 -33.812 -27.422 1 60.53 285 SER A N 1
ATOM 2245 C CA . SER A 1 285 ? 10.07 -34.781 -27.938 1 60.53 285 SER A CA 1
ATOM 2246 C C . SER A 1 285 ? 11.398 -34.688 -27.203 1 60.53 285 SER A C 1
ATOM 2248 O O . SER A 1 285 ? 12.188 -35.656 -27.219 1 60.53 285 SER A O 1
ATOM 2250 N N . GLU A 1 286 ? 11.781 -33.594 -26.578 1 48.22 286 GLU A N 1
ATOM 2251 C CA . GLU A 1 286 ? 13.172 -33.75 -26.172 1 48.22 286 GLU A CA 1
ATOM 2252 C C . GLU A 1 286 ? 13.297 -34.5 -24.859 1 48.22 286 GLU A C 1
ATOM 2254 O O . GLU A 1 286 ? 12.414 -34.406 -24 1 48.22 286 GLU A O 1
ATOM 2259 N N . MET B 1 1 ? -5.434 30.672 36.219 1 42.41 1 MET B N 1
ATOM 2260 C CA . MET B 1 1 ? -6.598 30.094 35.562 1 42.41 1 MET B CA 1
ATOM 2261 C C . MET B 1 1 ? -6.188 29.312 34.312 1 42.41 1 MET B C 1
ATOM 2263 O O . MET B 1 1 ? -5.422 29.828 33.469 1 42.41 1 MET B O 1
ATOM 2267 N N . THR B 1 2 ? -6.355 27.922 34.344 1 54.22 2 THR B N 1
ATOM 2268 C CA . THR B 1 2 ? -5.902 27.109 33.219 1 54.22 2 THR B CA 1
ATOM 2269 C C . THR B 1 2 ? -6.523 27.625 31.922 1 54.22 2 THR B C 1
ATOM 2271 O O . THR B 1 2 ? -7.738 27.812 31.828 1 54.22 2 THR B O 1
ATOM 2274 N N . ALA B 1 3 ? -5.609 28.125 31.031 1 65.81 3 ALA B N 1
ATOM 2275 C CA . ALA B 1 3 ? -6.051 28.672 29.75 1 65.81 3 ALA B CA 1
ATOM 2276 C C . ALA B 1 3 ? -7.055 27.734 29.062 1 65.81 3 ALA B C 1
ATOM 2278 O O . ALA B 1 3 ? -6.887 26.516 29.094 1 65.81 3 ALA B O 1
ATOM 2279 N N . LYS B 1 4 ? -8.211 28.391 28.797 1 86.5 4 LYS B N 1
ATOM 2280 C CA . LYS B 1 4 ? -9.266 27.625 28.141 1 86.5 4 LYS B CA 1
ATOM 2281 C C . LYS B 1 4 ? -9.414 28.062 26.672 1 86.5 4 LYS B C 1
ATOM 2283 O O . LYS B 1 4 ? -9.219 29.234 26.344 1 86.5 4 LYS B O 1
ATOM 2288 N N . TRP B 1 5 ? -9.438 27.125 25.766 1 92.5 5 TRP B N 1
ATOM 2289 C CA . TRP B 1 5 ? -9.734 27.406 24.375 1 92.5 5 TRP B CA 1
ATOM 2290 C C . TRP B 1 5 ? -11.219 27.203 24.078 1 92.5 5 TRP B C 1
ATOM 2292 O O . TRP B 1 5 ? -11.945 26.609 24.891 1 92.5 5 TRP B O 1
ATOM 2302 N N . ARG B 1 6 ? -11.68 27.828 23.016 1 96.19 6 ARG B N 1
ATOM 2303 C CA . ARG B 1 6 ? -13.047 27.625 22.547 1 96.19 6 ARG B CA 1
ATOM 2304 C C . ARG B 1 6 ? -13.055 27.188 21.078 1 96.19 6 ARG B C 1
ATOM 2306 O O . ARG B 1 6 ? -12.164 27.547 20.312 1 96.19 6 ARG B O 1
ATOM 2313 N N . ALA B 1 7 ? -14.055 26.469 20.734 1 96.69 7 ALA B N 1
ATOM 2314 C CA . ALA B 1 7 ? -14.25 26.062 19.344 1 96.69 7 ALA B CA 1
ATOM 2315 C C . ALA B 1 7 ? -15.023 27.125 18.578 1 96.69 7 ALA B C 1
ATOM 2317 O O . ALA B 1 7 ? -15.938 27.766 19.125 1 96.69 7 ALA B O 1
ATOM 2318 N N . THR B 1 8 ? -14.68 27.328 17.391 1 97.69 8 THR B N 1
ATOM 2319 C CA . THR B 1 8 ? -15.391 28.25 16.5 1 97.69 8 THR B CA 1
ATOM 2320 C C . THR B 1 8 ? -15.336 27.766 15.055 1 97.69 8 THR B C 1
ATOM 2322 O O . THR B 1 8 ? -14.703 26.75 14.766 1 97.69 8 THR B O 1
ATOM 2325 N N . ARG B 1 9 ? -16.078 28.391 14.188 1 98.38 9 ARG B N 1
ATOM 2326 C CA . ARG B 1 9 ? -16.078 28.109 12.758 1 98.38 9 ARG B CA 1
ATOM 2327 C C . ARG B 1 9 ? -15.68 29.344 11.953 1 98.38 9 ARG B C 1
ATOM 2329 O O . ARG B 1 9 ? -16.25 30.406 12.133 1 98.38 9 ARG B O 1
ATOM 2336 N N . LEU B 1 10 ? -14.75 29.156 11.195 1 98.69 10 LEU B N 1
ATOM 2337 C CA . LEU B 1 10 ? -14.266 30.234 10.336 1 98.69 10 LEU B CA 1
ATOM 2338 C C . LEU B 1 10 ? -14.875 30.141 8.945 1 98.69 10 LEU B C 1
ATOM 2340 O O . LEU B 1 10 ? -15.727 29.281 8.688 1 98.69 10 LEU B O 1
ATOM 2344 N N . LEU B 1 11 ? -14.445 31.109 8.086 1 98.31 11 LEU B N 1
ATOM 2345 C CA . LEU B 1 11 ? -14.898 31.109 6.699 1 98.31 11 LEU B CA 1
ATOM 2346 C C . LEU B 1 11 ? -14.703 29.734 6.059 1 98.31 11 LEU B C 1
ATOM 2348 O O . LEU B 1 11 ? -13.75 29.016 6.398 1 98.31 11 LEU B O 1
ATOM 2352 N N . HIS B 1 12 ? -15.617 29.281 5.094 1 98.19 12 HIS B N 1
ATOM 2353 C CA . HIS B 1 12 ? -15.602 28.031 4.332 1 98.19 12 HIS B CA 1
ATOM 2354 C C . HIS B 1 12 ? -15.914 26.844 5.223 1 98.19 12 HIS B C 1
ATOM 2356 O O . HIS B 1 12 ? -15.727 25.688 4.812 1 98.19 12 HIS B O 1
ATOM 2362 N N . GLY B 1 13 ? -16.281 27.125 6.48 1 98.5 13 GLY B N 1
ATOM 2363 C CA . GLY B 1 13 ? -16.656 26.047 7.383 1 98.5 13 GLY B CA 1
ATOM 2364 C C . GLY B 1 13 ? -15.477 25.406 8.07 1 98.5 13 GLY B C 1
ATOM 2365 O O . GLY B 1 13 ? -15.555 24.25 8.508 1 98.5 13 GLY B O 1
ATOM 2366 N N . VAL B 1 14 ? -14.352 26.094 8.148 1 98.75 14 VAL B N 1
ATOM 2367 C CA . VAL B 1 14 ? -13.156 25.578 8.812 1 98.75 14 VAL B CA 1
ATOM 2368 C C . VAL B 1 14 ? -13.336 25.656 10.32 1 98.75 14 VAL B C 1
ATOM 2370 O O . VAL B 1 14 ? -13.516 26.75 10.883 1 98.75 14 VAL B O 1
ATOM 2373 N N . ARG B 1 15 ? -13.305 24.531 10.953 1 98.69 15 ARG B N 1
ATOM 2374 C CA . ARG B 1 15 ? -13.375 24.484 12.414 1 98.69 15 ARG B CA 1
ATOM 2375 C C . ARG B 1 15 ? -12.039 24.859 13.039 1 98.69 15 ARG B C 1
ATOM 2377 O O . ARG B 1 15 ? -10.984 24.422 12.562 1 98.69 15 ARG B O 1
ATOM 2384 N N . ALA B 1 16 ? -12.094 25.609 14.133 1 98.56 16 ALA B N 1
ATOM 2385 C CA . ALA B 1 16 ? -10.875 26.016 14.836 1 98.56 16 ALA B CA 1
ATOM 2386 C C . ALA B 1 16 ? -11.07 25.969 16.344 1 98.56 16 ALA B C 1
ATOM 2388 O O . ALA B 1 16 ? -12.164 26.219 16.844 1 98.56 16 ALA B O 1
ATOM 2389 N N . ILE B 1 17 ? -10.07 25.562 17.016 1 97.94 17 ILE B N 1
ATOM 2390 C CA . ILE B 1 17 ? -9.961 25.828 18.453 1 97.94 17 ILE B CA 1
ATOM 2391 C C . ILE B 1 17 ? -9.086 27.062 18.688 1 97.94 17 ILE B C 1
ATOM 2393 O O . ILE B 1 17 ? -7.969 27.141 18.172 1 97.94 17 ILE B O 1
ATOM 2397 N N . VAL B 1 18 ? -9.602 28 19.469 1 98 18 VAL B N 1
ATOM 2398 C CA . VAL B 1 18 ? -8.938 29.297 19.562 1 98 18 VAL B CA 1
ATOM 2399 C C . VAL B 1 18 ? -8.742 29.672 21.016 1 98 18 VAL B C 1
ATOM 2401 O O . VAL B 1 18 ? -9.57 29.359 21.875 1 98 18 VAL B O 1
ATOM 2404 N N . GLY B 1 19 ? -7.594 30.328 21.266 1 97.44 19 GLY B N 1
ATOM 2405 C CA . GLY B 1 19 ? -7.312 30.875 22.594 1 97.44 19 GLY B CA 1
ATOM 2406 C C . GLY B 1 19 ? -6.016 31.656 22.641 1 97.44 19 GLY B C 1
ATOM 2407 O O . GLY B 1 19 ? -5.238 31.656 21.688 1 97.44 19 GLY B O 1
ATOM 2408 N N . GLY B 1 20 ? -5.875 32.375 23.734 1 96.88 20 GLY B N 1
ATOM 2409 C CA . GLY B 1 20 ? -4.66 33.156 23.906 1 96.88 20 GLY B CA 1
ATOM 2410 C C . GLY B 1 20 ? -4.727 34.531 23.219 1 96.88 20 GLY B C 1
ATOM 2411 O O . GLY B 1 20 ? -5.742 34.875 22.625 1 96.88 20 GLY B O 1
ATOM 2412 N N . GLN B 1 21 ? -3.693 35.281 23.516 1 94.56 21 GLN B N 1
ATOM 2413 C CA . GLN B 1 21 ? -3.525 36.625 22.922 1 94.56 21 GLN B CA 1
ATOM 2414 C C . GLN B 1 21 ? -2.09 36.844 22.453 1 94.56 21 GLN B C 1
ATOM 2416 O O . GLN B 1 21 ? -1.163 36.188 22.969 1 94.56 21 GLN B O 1
ATOM 2421 N N . GLY B 1 22 ? -1.994 37.719 21.438 1 95.56 22 GLY B N 1
ATOM 2422 C CA . GLY B 1 22 ? -0.679 37.969 20.875 1 95.56 22 GLY B CA 1
ATOM 2423 C C . GLY B 1 22 ? -0.599 37.688 19.391 1 95.56 22 GLY B C 1
ATOM 2424 O O . GLY B 1 22 ? -1.618 37.688 18.703 1 95.56 22 GLY B O 1
ATOM 2425 N N . PRO B 1 23 ? 0.682 37.531 18.906 1 97.25 23 PRO B N 1
ATOM 2426 C CA . PRO B 1 23 ? 0.822 37.188 17.5 1 97.25 23 PRO B CA 1
ATOM 2427 C C . PRO B 1 23 ? 0.127 35.875 17.141 1 97.25 23 PRO B C 1
ATOM 2429 O O . PRO B 1 23 ? 0.177 34.938 17.906 1 97.25 23 PRO B O 1
ATOM 2432 N N . PRO B 1 24 ? -0.556 35.875 16.031 1 98.25 24 PRO B N 1
ATOM 2433 C CA . PRO B 1 24 ? -1.318 34.688 15.664 1 98.25 24 PRO B CA 1
ATOM 2434 C C . PRO B 1 24 ? -0.423 33.5 15.312 1 98.25 24 PRO B C 1
ATOM 2436 O O . PRO B 1 24 ? 0.585 33.656 14.625 1 98.25 24 PRO B O 1
ATOM 2439 N N . LEU B 1 25 ? -0.795 32.406 15.82 1 98.69 25 LEU B N 1
ATOM 2440 C CA . LEU B 1 25 ? -0.163 31.109 15.578 1 98.69 25 LEU B CA 1
ATOM 2441 C C . LEU B 1 25 ? -1.174 30.094 15.039 1 98.69 25 LEU B C 1
ATOM 2443 O O . LEU B 1 25 ? -2.09 29.688 15.75 1 98.69 25 LEU B O 1
ATOM 2447 N N . ILE B 1 26 ? -1.03 29.688 13.773 1 98.94 26 ILE B N 1
ATOM 2448 C CA . ILE B 1 26 ? -1.952 28.781 13.117 1 98.94 26 ILE B CA 1
ATOM 2449 C C . ILE B 1 26 ? -1.374 27.359 13.133 1 98.94 26 ILE B C 1
ATOM 2451 O O . ILE B 1 26 ? -0.241 27.141 12.695 1 98.94 26 ILE B O 1
ATOM 2455 N N . LEU B 1 27 ? -2.123 26.422 13.641 1 98.94 27 LEU B N 1
ATOM 2456 C CA . LEU B 1 27 ? -1.68 25.031 13.75 1 98.94 27 LEU B CA 1
ATOM 2457 C C . LEU B 1 27 ? -2.609 24.109 12.977 1 98.94 27 LEU B C 1
ATOM 2459 O O . LEU B 1 27 ? -3.834 24.219 13.078 1 98.94 27 LEU B O 1
ATOM 2463 N N . ILE B 1 28 ? -2.047 23.234 12.203 1 98.94 28 ILE B N 1
ATOM 2464 C CA . ILE B 1 28 ? -2.812 22.297 11.391 1 98.94 28 ILE B CA 1
ATOM 2465 C C . ILE B 1 28 ? -2.367 20.859 11.695 1 98.94 28 ILE B C 1
ATOM 2467 O O . ILE B 1 28 ? -1.225 20.484 11.422 1 98.94 28 ILE B O 1
ATOM 2471 N N . PRO B 1 29 ? -3.232 20.031 12.242 1 98.5 29 PRO B N 1
ATOM 2472 C CA . PRO B 1 29 ? -2.898 18.641 12.523 1 98.5 29 PRO B CA 1
ATOM 2473 C C . PRO B 1 29 ? -2.904 17.766 11.266 1 98.5 29 PRO B C 1
ATOM 2475 O O . PRO B 1 29 ? -3.232 18.25 10.18 1 98.5 29 PRO B O 1
ATOM 2478 N N . GLY B 1 30 ? -2.514 16.531 11.453 1 96.88 30 GLY B N 1
ATOM 2479 C CA . GLY B 1 30 ? -2.518 15.57 10.352 1 96.88 30 GLY B CA 1
ATOM 2480 C C . GLY B 1 30 ? -3.613 14.531 10.477 1 96.88 30 GLY B C 1
ATOM 2481 O O . GLY B 1 30 ? -4.438 14.594 11.391 1 96.88 30 GLY B O 1
ATOM 2482 N N . TRP B 1 31 ? -3.719 13.719 9.523 1 97.56 31 TRP B N 1
ATOM 2483 C CA . TRP B 1 31 ? -4.629 12.578 9.523 1 97.56 31 TRP B CA 1
ATOM 2484 C C . TRP B 1 31 ? -4.016 11.391 10.266 1 97.56 31 TRP B C 1
ATOM 2486 O O . TRP B 1 31 ? -2.828 11.102 10.117 1 97.56 31 TRP B O 1
ATOM 2496 N N . PRO B 1 32 ? -4.82 10.719 11.117 1 97.06 32 PRO B N 1
ATOM 2497 C CA . PRO B 1 32 ? -6.238 10.953 11.398 1 97.06 32 PRO B CA 1
ATOM 2498 C C . PRO B 1 32 ? -6.469 11.641 12.742 1 97.06 32 PRO B C 1
ATOM 2500 O O . PRO B 1 32 ? -7.199 11.117 13.586 1 97.06 32 PRO B O 1
ATOM 2503 N N . GLN B 1 33 ? -5.887 12.758 12.883 1 97.44 33 GLN B N 1
ATOM 2504 C CA . GLN B 1 33 ? -6.086 13.555 14.086 1 97.44 33 GLN B CA 1
ATOM 2505 C C . GLN B 1 33 ? -7.035 14.719 13.82 1 97.44 33 GLN B C 1
ATOM 2507 O O . GLN B 1 33 ? -7.609 14.828 12.734 1 97.44 33 GLN B O 1
ATOM 2512 N N . THR B 1 34 ? -7.395 15.469 14.867 1 97.62 34 THR B N 1
ATOM 2513 C CA . THR B 1 34 ? -8.133 16.734 14.844 1 97.62 34 THR B CA 1
ATOM 2514 C C . THR B 1 34 ? -7.328 17.844 15.516 1 97.62 34 THR B C 1
ATOM 2516 O O . THR B 1 34 ? -6.219 17.609 16 1 97.62 34 THR B O 1
ATOM 2519 N N . ALA B 1 35 ? -7.891 19.016 15.523 1 97.69 35 ALA B N 1
ATOM 2520 C CA . ALA B 1 35 ? -7.25 20.172 16.156 1 97.69 35 ALA B CA 1
ATOM 2521 C C . ALA B 1 35 ? -6.82 19.844 17.578 1 97.69 35 ALA B C 1
ATOM 2523 O O . ALA B 1 35 ? -5.824 20.375 18.078 1 97.69 35 ALA B O 1
ATOM 2524 N N . GLU B 1 36 ? -7.496 18.938 18.219 1 96.25 36 GLU B N 1
ATOM 2525 C CA . GLU B 1 36 ? -7.25 18.562 19.609 1 96.25 36 GLU B CA 1
ATOM 2526 C C . GLU B 1 36 ? -5.879 17.922 19.781 1 96.25 36 GLU B C 1
ATOM 2528 O O . GLU B 1 36 ? -5.375 17.781 20.891 1 96.25 36 GLU B O 1
ATOM 2533 N N . ALA B 1 37 ? -5.266 17.516 18.641 1 96.75 37 ALA B N 1
ATOM 2534 C CA . ALA B 1 37 ? -3.912 16.969 18.703 1 96.75 37 ALA B CA 1
ATOM 2535 C C . ALA B 1 37 ? -2.936 17.969 19.312 1 96.75 37 ALA B C 1
ATOM 2537 O O . ALA B 1 37 ? -1.884 17.594 19.828 1 96.75 37 ALA B O 1
ATOM 2538 N N . PHE B 1 38 ? -3.289 19.266 19.266 1 97.19 38 PHE B N 1
ATOM 2539 C CA . PHE B 1 38 ? -2.402 20.312 19.734 1 97.19 38 PHE B CA 1
ATOM 2540 C C . PHE B 1 38 ? -2.805 20.766 21.141 1 97.19 38 PHE B C 1
ATOM 2542 O O . PHE B 1 38 ? -2.23 21.719 21.688 1 97.19 38 PHE B O 1
ATOM 2549 N N . SER B 1 39 ? -3.727 20.109 21.797 1 94.69 39 SER B N 1
ATOM 2550 C CA . SER B 1 39 ? -4.25 20.562 23.078 1 94.69 39 SER B CA 1
ATOM 2551 C C . SER B 1 39 ? -3.172 20.547 24.156 1 94.69 39 SER B C 1
ATOM 2553 O O . SER B 1 39 ? -3.172 21.375 25.062 1 94.69 39 SER B O 1
ATOM 2555 N N . GLY B 1 40 ? -2.209 19.609 24.016 1 94.06 40 GLY B N 1
ATOM 2556 C CA . GLY B 1 40 ? -1.158 19.469 25.016 1 94.06 40 GLY B CA 1
ATOM 2557 C C . GLY B 1 40 ? -0.169 20.625 25 1 94.06 40 GLY B C 1
ATOM 2558 O O . GLY B 1 40 ? 0.572 20.812 25.969 1 94.06 40 GLY B O 1
ATOM 2559 N N . ILE B 1 41 ? -0.144 21.375 23.891 1 96.75 41 ILE B N 1
ATOM 2560 C CA . ILE B 1 41 ? 0.816 22.469 23.828 1 96.75 41 ILE B CA 1
ATOM 2561 C C . ILE B 1 41 ? 0.077 23.797 23.844 1 96.75 41 ILE B C 1
ATOM 2563 O O . ILE B 1 41 ? 0.687 24.859 23.656 1 96.75 41 ILE B O 1
ATOM 2567 N N . PHE B 1 42 ? -1.202 23.766 24.109 1 97.12 42 PHE B N 1
ATOM 2568 C CA . PHE B 1 42 ? -2.021 24.984 24.109 1 97.12 42 PHE B CA 1
ATOM 2569 C C . PHE B 1 42 ? -1.588 25.922 25.219 1 97.12 42 PHE B C 1
ATOM 2571 O O . PHE B 1 42 ? -1.316 27.109 24.969 1 97.12 42 PHE B O 1
ATOM 2578 N N . GLU B 1 43 ? -1.442 25.422 26.422 1 96.56 43 GLU B N 1
ATOM 2579 C CA . GLU B 1 43 ? -1.223 26.281 27.578 1 96.56 43 GLU B CA 1
ATOM 2580 C C . GLU B 1 43 ? 0.091 27.047 27.453 1 96.56 43 GLU B C 1
ATOM 2582 O O . GLU B 1 43 ? 0.113 28.266 27.578 1 96.56 43 GLU B O 1
ATOM 2587 N N . PRO B 1 44 ? 1.198 26.375 27.156 1 96.5 44 PRO B N 1
ATOM 2588 C CA . PRO B 1 44 ? 2.441 27.141 27.062 1 96.5 44 PRO B CA 1
ATOM 2589 C C . PRO B 1 44 ? 2.453 28.109 25.891 1 96.5 44 PRO B C 1
ATOM 2591 O O . PRO B 1 44 ? 3.062 29.188 25.969 1 96.5 44 PRO B O 1
ATOM 2594 N N . LEU B 1 45 ? 1.807 27.844 24.812 1 97.44 45 LEU B N 1
ATOM 2595 C CA . LEU B 1 45 ? 1.833 28.688 23.625 1 97.44 45 LEU B CA 1
ATOM 2596 C C . LEU B 1 45 ? 0.86 29.859 23.766 1 97.44 45 LEU B C 1
ATOM 2598 O O . LEU B 1 45 ? 1.148 30.969 23.328 1 97.44 45 LEU B O 1
ATOM 2602 N N . SER B 1 46 ? -0.28 29.547 24.391 1 96.31 46 SER B N 1
ATOM 2603 C CA . SER B 1 46 ? -1.347 30.547 24.469 1 96.31 46 SER B CA 1
ATOM 2604 C C . SER B 1 46 ? -0.971 31.688 25.406 1 96.31 46 SER B C 1
ATOM 2606 O O . SER B 1 46 ? -1.618 32.75 25.391 1 96.31 46 SER B O 1
ATOM 2608 N N . LYS B 1 47 ? 0.073 31.531 26.203 1 96 47 LYS B N 1
ATOM 2609 C CA . LYS B 1 47 ? 0.578 32.594 27.062 1 96 47 LYS B CA 1
ATOM 2610 C C . LYS B 1 47 ? 1.21 33.719 26.25 1 96 47 LYS B C 1
ATOM 2612 O O . LYS B 1 47 ? 1.297 34.844 26.719 1 96 47 LYS B O 1
ATOM 2617 N N . HIS B 1 48 ? 1.6 33.406 25.047 1 95.75 48 HIS B N 1
ATOM 2618 C CA . HIS B 1 48 ? 2.396 34.375 24.297 1 95.75 48 HIS B CA 1
ATOM 2619 C C . HIS B 1 48 ? 1.785 34.625 22.922 1 95.75 48 HIS B C 1
ATOM 2621 O O . HIS B 1 48 ? 2.105 35.625 22.266 1 95.75 48 HIS B O 1
ATOM 2627 N N . TYR B 1 49 ? 0.908 33.719 22.516 1 97.38 49 TYR B N 1
ATOM 2628 C CA . TYR B 1 49 ? 0.407 33.781 21.156 1 97.38 49 TYR B CA 1
ATOM 2629 C C . TYR B 1 49 ? -1.106 33.594 21.109 1 97.38 49 TYR B C 1
ATOM 2631 O O . TYR B 1 49 ? -1.689 33 22.016 1 97.38 49 TYR B O 1
ATOM 2639 N N . GLN B 1 50 ? -1.721 34.188 20.109 1 97.5 50 GLN B N 1
ATOM 2640 C CA . GLN B 1 50 ? -3.082 33.781 19.766 1 97.5 50 GLN B CA 1
ATOM 2641 C C . GLN B 1 50 ? -3.098 32.438 19.016 1 97.5 50 GLN B C 1
ATOM 2643 O O . GLN B 1 50 ? -2.674 32.375 17.859 1 97.5 50 GLN B O 1
ATOM 2648 N N . PHE B 1 51 ? -3.578 31.547 19.672 1 97.62 51 PHE B N 1
ATOM 2649 C CA . PHE B 1 51 ? -3.549 30.156 19.234 1 97.62 51 PHE B CA 1
ATOM 2650 C C . PHE B 1 51 ? -4.789 29.812 18.406 1 97.62 51 PHE B C 1
ATOM 2652 O O . PHE B 1 51 ? -5.918 30.031 18.875 1 97.62 51 PHE B O 1
ATOM 2659 N N . LEU B 1 52 ? -4.645 29.359 17.141 1 98.75 52 LEU B N 1
ATOM 2660 C CA . LEU B 1 52 ? -5.699 28.828 16.281 1 98.75 52 LEU B CA 1
ATOM 2661 C C . LEU B 1 52 ? -5.312 27.453 15.727 1 98.75 52 LEU B C 1
ATOM 2663 O O . LEU B 1 52 ? -4.469 27.359 14.828 1 98.75 52 LEU B O 1
ATOM 2667 N N . ALA B 1 53 ? -5.844 26.406 16.234 1 98.81 53 ALA B N 1
ATOM 2668 C CA . ALA B 1 53 ? -5.68 25.078 15.672 1 98.81 53 ALA B CA 1
ATOM 2669 C C . ALA B 1 53 ? -6.867 24.703 14.789 1 98.81 53 ALA B C 1
ATOM 2671 O O . ALA B 1 53 ? -8.016 24.719 15.242 1 98.81 53 ALA B O 1
ATOM 2672 N N . LEU B 1 54 ? -6.602 24.328 13.57 1 98.88 54 LEU B N 1
ATOM 2673 C CA . LEU B 1 54 ? -7.648 24.156 12.57 1 98.88 54 LEU B CA 1
ATOM 2674 C C . LEU B 1 54 ? -7.785 22.688 12.18 1 98.88 54 LEU B C 1
ATOM 2676 O O . LEU B 1 54 ? -6.785 21.984 12.039 1 98.88 54 LEU B O 1
ATOM 2680 N N . ASP B 1 55 ? -9.008 22.266 12.016 1 98.75 55 ASP B N 1
ATOM 2681 C CA . ASP B 1 55 ? -9.219 21.016 11.289 1 98.75 55 ASP B CA 1
ATOM 2682 C C . ASP B 1 55 ? -9.078 21.219 9.789 1 98.75 55 ASP B C 1
ATOM 2684 O O . ASP B 1 55 ? -9.688 22.125 9.219 1 98.75 55 ASP B O 1
ATOM 2688 N N . PRO B 1 56 ? -8.266 20.391 9.156 1 98.69 56 PRO B N 1
ATOM 2689 C CA . PRO B 1 56 ? -8.219 20.5 7.699 1 98.69 56 PRO B CA 1
ATOM 2690 C C . PRO B 1 56 ? -9.578 20.281 7.043 1 98.69 56 PRO B C 1
ATOM 2692 O O . PRO B 1 56 ? -10.43 19.578 7.594 1 98.69 56 PRO B O 1
ATOM 2695 N N . PRO B 1 57 ? -9.758 20.891 5.902 1 98.69 57 PRO B N 1
ATOM 2696 C CA . PRO B 1 57 ? -11.016 20.688 5.188 1 98.69 57 PRO B CA 1
ATOM 2697 C C . PRO B 1 57 ? -11.344 19.203 5 1 98.69 57 PRO B C 1
ATOM 2699 O O . PRO B 1 57 ? -10.5 18.438 4.523 1 98.69 57 PRO B O 1
ATOM 2702 N N . GLY B 1 58 ? -12.555 18.859 5.449 1 98.12 58 GLY B N 1
ATOM 2703 C CA . GLY B 1 58 ? -13.031 17.484 5.32 1 98.12 58 GLY B CA 1
ATOM 2704 C C . GLY B 1 58 ? -12.625 16.609 6.488 1 98.12 58 GLY B C 1
ATOM 2705 O O . GLY B 1 58 ? -13.125 15.492 6.629 1 98.12 58 GLY B O 1
ATOM 2706 N N . LEU B 1 59 ? -11.742 17.031 7.324 1 97.94 59 LEU B N 1
ATOM 2707 C CA . LEU B 1 59 ? -11.328 16.297 8.508 1 97.94 59 LEU B CA 1
ATOM 2708 C C . LEU B 1 59 ? -11.898 16.922 9.773 1 97.94 59 LEU B C 1
ATOM 2710 O O . LEU B 1 59 ? -12.289 18.078 9.773 1 97.94 59 LEU B O 1
ATOM 2714 N N . GLY B 1 60 ? -11.938 16.062 10.812 1 96.81 60 GLY B N 1
ATOM 2715 C CA . GLY B 1 60 ? -12.547 16.562 12.031 1 96.81 60 GLY B CA 1
ATOM 2716 C C . GLY B 1 60 ? -13.938 17.141 11.812 1 96.81 60 GLY B C 1
ATOM 2717 O O . GLY B 1 60 ? -14.805 16.469 11.25 1 96.81 60 GLY B O 1
ATOM 2718 N N . ASP B 1 61 ? -14.086 18.422 12.18 1 96.94 61 ASP B N 1
ATOM 2719 C CA . ASP B 1 61 ? -15.406 19.047 12.086 1 96.94 61 ASP B CA 1
ATOM 2720 C C . ASP B 1 61 ? -15.414 20.156 11.039 1 96.94 61 ASP B C 1
ATOM 2722 O O . ASP B 1 61 ? -16.297 21.016 11.039 1 96.94 61 ASP B O 1
ATOM 2726 N N . SER B 1 62 ? -14.375 20.172 10.18 1 98.38 62 SER B N 1
ATOM 2727 C CA . SER B 1 62 ? -14.359 21.141 9.078 1 98.38 62 SER B CA 1
ATOM 2728 C C . SER B 1 62 ? -15.164 20.625 7.891 1 98.38 62 SER B C 1
ATOM 2730 O O . SER B 1 62 ? -15.203 19.422 7.629 1 98.38 62 SER B O 1
ATOM 2732 N N . SER B 1 63 ? -15.766 21.547 7.117 1 98.19 63 SER B N 1
ATOM 2733 C CA . SER B 1 63 ? -16.469 21.219 5.887 1 98.19 63 SER B CA 1
ATOM 2734 C C . SER B 1 63 ? -15.516 20.703 4.816 1 98.19 63 SER B C 1
ATOM 2736 O O . SER B 1 63 ? -14.352 21.094 4.781 1 98.19 63 SER B O 1
ATOM 2738 N N . PRO B 1 64 ? -15.984 19.797 3.969 1 97.94 64 PRO B N 1
ATOM 2739 C CA . PRO B 1 64 ? -15.148 19.406 2.834 1 97.94 64 PRO B CA 1
ATOM 2740 C C . PRO B 1 64 ? -14.883 20.547 1.864 1 97.94 64 PRO B C 1
ATOM 2742 O O . PRO B 1 64 ? -15.703 21.453 1.734 1 97.94 64 PRO B O 1
ATOM 2745 N N . PRO B 1 65 ? -13.734 20.516 1.285 1 97.19 65 PRO B N 1
ATOM 2746 C CA . PRO B 1 65 ? -13.484 21.531 0.26 1 97.19 65 PRO B CA 1
ATOM 2747 C C . PRO B 1 65 ? -14.336 21.328 -0.992 1 97.19 65 PRO B C 1
ATOM 2749 O O . PRO B 1 65 ? -14.609 20.188 -1.375 1 97.19 65 PRO B O 1
ATOM 2752 N N . LEU B 1 66 ? -14.68 22.359 -1.67 1 94.31 66 LEU B N 1
ATOM 2753 C CA . LEU B 1 66 ? -15.555 22.297 -2.832 1 94.31 66 LEU B CA 1
ATOM 2754 C C . LEU B 1 66 ? -14.797 21.859 -4.074 1 94.31 66 LEU B C 1
ATOM 2756 O O . LEU B 1 66 ? -15.367 21.234 -4.973 1 94.31 66 LEU B O 1
ATOM 2760 N N . ASN B 1 67 ? -13.469 22.141 -4.113 1 95.81 67 ASN B N 1
ATOM 2761 C CA . ASN B 1 67 ? -12.75 21.969 -5.371 1 95.81 67 ASN B CA 1
ATOM 2762 C C . ASN B 1 67 ? -11.688 20.891 -5.273 1 95.81 67 ASN B C 1
ATOM 2764 O O . ASN B 1 67 ? -10.703 20.906 -6.008 1 95.81 67 ASN B O 1
ATOM 2768 N N . GLY B 1 68 ? -11.781 20.016 -4.328 1 97.56 68 GLY B N 1
ATOM 2769 C CA . GLY B 1 68 ? -10.867 18.875 -4.27 1 97.56 68 GLY B CA 1
ATOM 2770 C C . GLY B 1 68 ? -9.914 18.938 -3.092 1 97.56 68 GLY B C 1
ATOM 2771 O O . GLY B 1 68 ? -9.844 19.969 -2.4 1 97.56 68 GLY B O 1
ATOM 2772 N N . TYR B 1 69 ? -9.102 17.875 -2.936 1 98.69 69 TYR B N 1
ATOM 2773 C CA . TYR B 1 69 ? -8.305 17.719 -1.722 1 98.69 69 TYR B CA 1
ATOM 2774 C C . TYR B 1 69 ? -6.824 17.922 -2.006 1 98.69 69 TYR B C 1
ATOM 2776 O O . TYR B 1 69 ? -5.977 17.656 -1.15 1 98.69 69 TYR B O 1
ATOM 2784 N N . ASP B 1 70 ? -6.492 18.328 -3.311 1 98.81 70 ASP B N 1
ATOM 2785 C CA . ASP B 1 70 ? -5.102 18.703 -3.518 1 98.81 70 ASP B CA 1
ATOM 2786 C C . ASP B 1 70 ? -4.703 19.859 -2.594 1 98.81 70 ASP B C 1
ATOM 2788 O O . ASP B 1 70 ? -5.516 20.75 -2.311 1 98.81 70 ASP B O 1
ATOM 2792 N N . THR B 1 71 ? -3.463 19.812 -2.131 1 98.12 71 THR B N 1
ATOM 2793 C CA . THR B 1 71 ? -3.109 20.656 -1 1 98.12 71 THR B CA 1
ATOM 2794 C C . THR B 1 71 ? -2.924 22.109 -1.451 1 98.12 71 THR B C 1
ATOM 2796 O O . THR B 1 71 ? -2.941 23.031 -0.629 1 98.12 71 THR B O 1
ATOM 2799 N N . ALA B 1 72 ? -2.783 22.406 -2.77 1 98.62 72 ALA B N 1
ATOM 2800 C CA . ALA B 1 72 ? -2.826 23.797 -3.25 1 98.62 72 ALA B CA 1
ATOM 2801 C C . ALA B 1 72 ? -4.203 24.406 -3.021 1 98.62 72 ALA B C 1
ATOM 2803 O O . ALA B 1 72 ? -4.312 25.531 -2.529 1 98.62 72 ALA B O 1
ATOM 2804 N N . ASN B 1 73 ? -5.23 23.656 -3.344 1 98.69 73 ASN B N 1
ATOM 2805 C CA . ASN B 1 73 ? -6.598 24.125 -3.156 1 98.69 73 ASN B CA 1
ATOM 2806 C C . ASN B 1 73 ? -6.961 24.219 -1.677 1 98.69 73 ASN B C 1
ATOM 2808 O O . ASN B 1 73 ? -7.523 25.219 -1.229 1 98.69 73 ASN B O 1
ATOM 2812 N N . VAL B 1 74 ? -6.676 23.219 -0.939 1 98.81 74 VAL B N 1
ATOM 2813 C CA . VAL B 1 74 ? -7.004 23.156 0.481 1 98.81 74 VAL B CA 1
ATOM 2814 C C . VAL B 1 74 ? -6.316 24.297 1.22 1 98.81 74 VAL B C 1
ATOM 2816 O O . VAL B 1 74 ? -6.922 24.938 2.082 1 98.81 74 VAL B O 1
ATOM 2819 N N . SER B 1 75 ? -5.043 24.5 0.898 1 98.69 75 SER B N 1
ATOM 2820 C CA . SER B 1 75 ? -4.293 25.594 1.521 1 98.69 75 SER B CA 1
ATOM 2821 C C . SER B 1 75 ? -4.938 26.938 1.239 1 98.69 75 SER B C 1
ATOM 2823 O O . SER B 1 75 ? -5.008 27.797 2.121 1 98.69 75 SER B O 1
ATOM 2825 N N . LYS B 1 76 ? -5.383 27.125 0.018 1 98.56 76 LYS B N 1
ATOM 2826 C CA . LYS B 1 76 ? -6.051 28.375 -0.345 1 98.56 76 LYS B CA 1
ATOM 2827 C C . LYS B 1 76 ? -7.316 28.578 0.481 1 98.56 76 LYS B C 1
ATOM 2829 O O . LYS B 1 76 ? -7.555 29.672 0.997 1 98.56 76 LYS B O 1
ATOM 2834 N N . VAL B 1 77 ? -8.102 27.547 0.615 1 98.69 77 VAL B N 1
ATOM 2835 C CA . VAL B 1 77 ? -9.336 27.578 1.398 1 98.69 77 VAL B CA 1
ATOM 2836 C C . VAL B 1 77 ? -9.023 27.984 2.838 1 98.69 77 VAL B C 1
ATOM 2838 O O . VAL B 1 77 ? -9.672 28.875 3.4 1 98.69 77 VAL B O 1
ATOM 2841 N N . MET B 1 78 ? -8.039 27.406 3.393 1 98.81 78 MET B N 1
ATOM 2842 C CA . MET B 1 78 ? -7.691 27.641 4.789 1 98.81 78 MET B CA 1
ATOM 2843 C C . MET B 1 78 ? -7.074 29.031 4.969 1 98.81 78 MET B C 1
ATOM 2845 O O . MET B 1 78 ? -7.352 29.703 5.953 1 98.81 78 MET B O 1
ATOM 2849 N N . ALA B 1 79 ? -6.223 29.422 4.016 1 98.81 79 ALA B N 1
ATOM 2850 C CA . ALA B 1 79 ? -5.641 30.766 4.066 1 98.81 79 ALA B CA 1
ATOM 2851 C C . ALA B 1 79 ? -6.727 31.844 4.047 1 98.81 79 ALA B C 1
ATOM 2853 O O . ALA B 1 79 ? -6.68 32.781 4.828 1 98.81 79 ALA B O 1
ATOM 2854 N N . GLU B 1 80 ? -7.66 31.625 3.17 1 98.62 80 GLU B N 1
ATOM 2855 C CA . GLU B 1 80 ? -8.75 32.594 3.072 1 98.62 80 GLU B CA 1
ATOM 2856 C C . GLU B 1 80 ? -9.523 32.688 4.387 1 98.62 80 GLU B C 1
ATOM 2858 O O . GLU B 1 80 ? -9.898 33.781 4.812 1 98.62 80 GLU B O 1
ATOM 2863 N N . ALA B 1 81 ? -9.758 31.578 4.988 1 98.81 81 ALA B N 1
ATOM 2864 C CA . ALA B 1 81 ? -10.453 31.562 6.277 1 98.81 81 ALA B CA 1
ATOM 2865 C C . ALA B 1 81 ? -9.664 32.344 7.332 1 98.81 81 ALA B C 1
ATOM 2867 O O . ALA B 1 81 ? -10.234 33.125 8.086 1 98.81 81 ALA B O 1
ATOM 2868 N N . ILE B 1 82 ? -8.406 32.125 7.355 1 98.88 82 ILE B N 1
ATOM 2869 C CA . ILE B 1 82 ? -7.551 32.75 8.344 1 98.88 82 ILE B CA 1
ATOM 2870 C C . ILE B 1 82 ? -7.434 34.25 8.039 1 98.88 82 ILE B C 1
ATOM 2872 O O . ILE B 1 82 ? -7.488 35.062 8.953 1 98.88 82 ILE B O 1
ATOM 2876 N N . HIS B 1 83 ? -7.234 34.594 6.75 1 98.62 83 HIS B N 1
ATOM 2877 C CA . HIS B 1 83 ? -7.113 36 6.363 1 98.62 83 HIS B CA 1
ATOM 2878 C C . HIS B 1 83 ? -8.391 36.781 6.68 1 98.62 83 HIS B C 1
ATOM 2880 O O . HIS B 1 83 ? -8.328 37.938 7.055 1 98.62 83 HIS B O 1
ATOM 2886 N N . ASP B 1 84 ? -9.477 36.094 6.504 1 98.56 84 ASP B N 1
ATOM 2887 C CA . ASP B 1 84 ? -10.742 36.719 6.879 1 98.56 84 ASP B CA 1
ATOM 2888 C C . ASP B 1 84 ? -10.805 37 8.383 1 98.56 84 ASP B C 1
ATOM 2890 O O . ASP B 1 84 ? -11.328 38 8.82 1 98.56 84 ASP B O 1
ATOM 2894 N N . HIS B 1 85 ? -10.266 36.094 9.156 1 97.94 85 HIS B N 1
ATOM 2895 C CA . HIS B 1 85 ? -10.32 36.156 10.609 1 97.94 85 HIS B CA 1
ATOM 2896 C C . HIS B 1 85 ? -9.297 37.156 11.156 1 97.94 85 HIS B C 1
ATOM 2898 O O . HIS B 1 85 ? -9.586 37.906 12.078 1 97.94 85 HIS B O 1
ATOM 2904 N N . LEU B 1 86 ? -8.102 37.125 10.602 1 97.75 86 LEU B N 1
ATOM 2905 C CA . LEU B 1 86 ? -6.98 37.875 11.156 1 97.75 86 LEU B CA 1
ATOM 2906 C C . LEU B 1 86 ? -6.824 39.219 10.445 1 97.75 86 LEU B C 1
ATOM 2908 O O . LEU B 1 86 ? -6.102 40.094 10.922 1 97.75 86 LEU B O 1
ATOM 2912 N N . LYS B 1 87 ? -7.402 39.312 9.312 1 96.56 87 LYS B N 1
ATOM 2913 C CA . LYS B 1 87 ? -7.266 40.5 8.484 1 96.56 87 LYS B CA 1
ATOM 2914 C C . LYS B 1 87 ? -5.828 40.656 8 1 96.56 87 LYS B C 1
ATOM 2916 O O . LYS B 1 87 ? -5.262 39.781 7.383 1 96.56 87 LYS B O 1
ATOM 2921 N N . GLU B 1 88 ? -5.082 41.688 8.375 1 94.5 88 GLU B N 1
ATOM 2922 C CA . GLU B 1 88 ? -3.771 42 7.801 1 94.5 88 GLU B CA 1
ATOM 2923 C C . GLU B 1 88 ? -2.648 41.5 8.719 1 94.5 88 GLU B C 1
ATOM 2925 O O . GLU B 1 88 ? -1.469 41.656 8.391 1 94.5 88 GLU B O 1
ATOM 2930 N N . ARG B 1 89 ? -2.979 40.875 9.766 1 96.19 89 ARG B N 1
ATOM 2931 C CA . ARG B 1 89 ? -1.962 40.438 10.719 1 96.19 89 ARG B CA 1
ATOM 2932 C C . ARG B 1 89 ? -1.19 39.25 10.188 1 96.19 89 ARG B C 1
ATOM 2934 O O . ARG B 1 89 ? -1.79 38.25 9.789 1 96.19 89 ARG B O 1
ATOM 2941 N N . PRO B 1 90 ? 0.1 39.406 10.133 1 97.44 90 PRO B N 1
ATOM 2942 C CA . PRO B 1 90 ? 0.89 38.219 9.781 1 97.44 90 PRO B CA 1
ATOM 2943 C C . PRO B 1 90 ? 0.845 37.125 10.852 1 97.44 90 PRO B C 1
ATOM 2945 O O . PRO B 1 90 ? 0.476 37.406 12 1 97.44 90 PRO B O 1
ATOM 2948 N N . TYR B 1 91 ? 1.18 36 10.5 1 98.38 91 TYR B N 1
ATOM 2949 C CA . TYR B 1 91 ? 1.037 34.906 11.445 1 98.38 91 TYR B CA 1
ATOM 2950 C C . TYR B 1 91 ? 2.125 33.875 11.227 1 98.38 91 TYR B C 1
ATOM 2952 O O . TYR B 1 91 ? 2.83 33.875 10.219 1 98.38 91 TYR B O 1
ATOM 2960 N N . HIS B 1 92 ? 2.373 33.031 12.266 1 98.75 92 HIS B N 1
ATOM 2961 C CA . HIS B 1 92 ? 3.191 31.812 12.18 1 98.75 92 HIS B CA 1
ATOM 2962 C C . HIS B 1 92 ? 2.348 30.594 11.805 1 98.75 92 HIS B C 1
ATOM 2964 O O . HIS B 1 92 ? 1.203 30.469 12.25 1 98.75 92 HIS B O 1
ATOM 2970 N N . LEU B 1 93 ? 2.885 29.781 11.023 1 98.88 93 LEU B N 1
ATOM 2971 C CA . LEU B 1 93 ? 2.172 28.625 10.508 1 98.88 93 LEU B CA 1
ATOM 2972 C C . LEU B 1 93 ? 2.881 27.328 10.898 1 98.88 93 LEU B C 1
ATOM 2974 O O . LEU B 1 93 ? 4.094 27.203 10.719 1 98.88 93 LEU B O 1
ATOM 2978 N N . ILE B 1 94 ? 2.188 26.406 11.508 1 98.94 94 ILE B N 1
ATOM 2979 C CA . ILE B 1 94 ? 2.721 25.109 11.938 1 98.94 94 ILE B CA 1
ATOM 2980 C C . ILE B 1 94 ? 1.866 23.984 11.367 1 98.94 94 ILE B C 1
ATOM 2982 O O . ILE B 1 94 ? 0.65 23.953 11.57 1 98.94 94 ILE B O 1
ATOM 2986 N N . GLY B 1 95 ? 2.465 23.047 10.664 1 98.94 95 GLY B N 1
ATOM 2987 C CA . GLY B 1 95 ? 1.764 21.891 10.125 1 98.94 95 GLY B CA 1
ATOM 2988 C C . GLY B 1 95 ? 2.396 20.578 10.523 1 98.94 95 GLY B C 1
ATOM 2989 O O . GLY B 1 95 ? 3.617 20.422 10.453 1 98.94 95 GLY B O 1
ATOM 2990 N N . HIS B 1 96 ? 1.62 19.672 10.961 1 98.81 96 HIS B N 1
ATOM 2991 C CA . HIS B 1 96 ? 2.033 18.312 11.281 1 98.81 96 HIS B CA 1
ATOM 2992 C C . HIS B 1 96 ? 1.442 17.297 10.305 1 98.81 96 HIS B C 1
ATOM 2994 O O . HIS B 1 96 ? 0.238 17.328 10.031 1 98.81 96 HIS B O 1
ATOM 3000 N N . ASP B 1 97 ? 2.311 16.375 9.766 1 98.38 97 ASP B N 1
ATOM 3001 C CA . ASP B 1 97 ? 1.817 15.289 8.914 1 98.38 97 ASP B CA 1
ATOM 3002 C C . ASP B 1 97 ? 1.041 15.844 7.723 1 98.38 97 ASP B C 1
ATOM 3004 O O . ASP B 1 97 ? 1.564 16.656 6.957 1 98.38 97 ASP B O 1
ATOM 3008 N N . VAL B 1 98 ? -0.188 15.562 7.488 1 98.75 98 VAL B N 1
ATOM 3009 C CA . VAL B 1 98 ? -0.995 16.141 6.418 1 98.75 98 VAL B CA 1
ATOM 3010 C C . VAL B 1 98 ? -1.082 17.656 6.594 1 98.75 98 VAL B C 1
ATOM 3012 O O . VAL B 1 98 ? -1.107 18.391 5.609 1 98.75 98 VAL B O 1
ATOM 3015 N N . GLY B 1 99 ? -1.061 18.047 7.844 1 98.88 99 GLY B N 1
ATOM 3016 C CA . GLY B 1 99 ? -0.983 19.484 8.086 1 98.88 99 GLY B CA 1
ATOM 3017 C C . GLY B 1 99 ? 0.269 20.125 7.508 1 98.88 99 GLY B C 1
ATOM 3018 O O . GLY B 1 99 ? 0.248 21.281 7.094 1 98.88 99 GLY B O 1
ATOM 3019 N N . GLY B 1 100 ? 1.38 19.359 7.523 1 98.88 100 GLY B N 1
ATOM 3020 C CA . GLY B 1 100 ? 2.588 19.812 6.844 1 98.88 100 GLY B CA 1
ATOM 3021 C C . GLY B 1 100 ? 2.439 19.859 5.336 1 98.88 100 GLY B C 1
ATOM 3022 O O . GLY B 1 100 ? 2.941 20.766 4.684 1 98.88 100 GLY B O 1
ATOM 3023 N N . TRP B 1 101 ? 1.649 18.844 4.77 1 98.88 101 TRP B N 1
ATOM 3024 C CA . TRP B 1 101 ? 1.345 18.859 3.342 1 98.88 101 TRP B CA 1
ATOM 3025 C C . TRP B 1 101 ? 0.64 20.141 2.943 1 98.88 101 TRP B C 1
ATOM 3027 O O . TRP B 1 101 ? 0.864 20.672 1.851 1 98.88 101 TRP B O 1
ATOM 3037 N N . ILE B 1 102 ? -0.2 20.578 3.836 1 98.94 102 ILE B N 1
ATOM 3038 C CA . ILE B 1 102 ? -1.04 21.734 3.582 1 98.94 102 ILE B CA 1
ATOM 3039 C C . ILE B 1 102 ? -0.24 23.016 3.832 1 98.94 102 ILE B C 1
ATOM 3041 O O . ILE B 1 102 ? -0.347 23.984 3.072 1 98.94 102 ILE B O 1
ATOM 3045 N N . ALA B 1 103 ? 0.596 23.047 4.812 1 98.94 103 ALA B N 1
ATOM 3046 C CA . ALA B 1 103 ? 1.279 24.25 5.273 1 98.94 103 ALA B CA 1
ATOM 3047 C C . ALA B 1 103 ? 2.299 24.734 4.246 1 98.94 103 ALA B C 1
ATOM 3049 O O . ALA B 1 103 ? 2.488 25.938 4.066 1 98.94 103 ALA B O 1
ATOM 3050 N N . TYR B 1 104 ? 2.936 23.844 3.57 1 98.94 104 TYR B N 1
ATOM 3051 C CA . TYR B 1 104 ? 3.949 24.266 2.607 1 98.94 104 TYR B CA 1
ATOM 3052 C C . TYR B 1 104 ? 3.326 25.062 1.468 1 98.94 104 TYR B C 1
ATOM 3054 O O . TYR B 1 104 ? 3.689 26.219 1.242 1 98.94 104 TYR B O 1
ATOM 3062 N N . PRO B 1 105 ? 2.391 24.453 0.704 1 98.94 105 PRO B N 1
ATOM 3063 C CA . PRO B 1 105 ? 1.814 25.266 -0.374 1 98.94 105 PRO B CA 1
ATOM 3064 C C . PRO B 1 105 ? 1.099 26.516 0.14 1 98.94 105 PRO B C 1
ATOM 3066 O O . PRO B 1 105 ? 1.005 27.516 -0.574 1 98.94 105 PRO B O 1
ATOM 3069 N N . TRP B 1 106 ? 0.577 26.406 1.398 1 98.94 106 TRP B N 1
ATOM 3070 C CA . TRP B 1 106 ? 0.05 27.609 2.037 1 98.94 106 TRP B CA 1
ATOM 3071 C C . TRP B 1 106 ? 1.111 28.703 2.104 1 98.94 106 TRP B C 1
ATOM 3073 O O . TRP B 1 106 ? 0.893 29.828 1.626 1 98.94 106 TRP B O 1
ATOM 3083 N N . ALA B 1 107 ? 2.27 28.422 2.549 1 98.88 107 ALA B N 1
ATOM 3084 C CA . ALA B 1 107 ? 3.377 29.375 2.648 1 98.88 107 ALA B CA 1
ATOM 3085 C C . ALA B 1 107 ? 3.848 29.812 1.266 1 98.88 107 ALA B C 1
ATOM 3087 O O . ALA B 1 107 ? 4.184 30.984 1.062 1 98.88 107 ALA B O 1
ATOM 3088 N N . ALA B 1 108 ? 3.857 28.891 0.34 1 98.81 108 ALA B N 1
ATOM 3089 C CA . ALA B 1 108 ? 4.316 29.203 -1.011 1 98.81 108 ALA B CA 1
ATOM 3090 C C . ALA B 1 108 ? 3.393 30.203 -1.686 1 98.81 108 ALA B C 1
ATOM 3092 O O . ALA B 1 108 ? 3.852 31.109 -2.396 1 98.81 108 ALA B O 1
ATOM 3093 N N . GLN B 1 109 ? 2.121 30.062 -1.428 1 98.62 109 GLN B N 1
ATOM 3094 C CA . GLN B 1 109 ? 1.121 30.891 -2.1 1 98.62 109 GLN B CA 1
ATOM 3095 C C . GLN B 1 109 ? 0.975 32.25 -1.411 1 98.62 109 GLN B C 1
ATOM 3097 O O . GLN B 1 109 ? 0.644 33.25 -2.057 1 98.62 109 GLN B O 1
ATOM 3102 N N . PHE B 1 110 ? 1.249 32.312 -0.088 1 98.44 110 PHE B N 1
ATOM 3103 C CA . PHE B 1 110 ? 0.913 33.5 0.673 1 98.44 110 PHE B CA 1
ATOM 3104 C C . PHE B 1 110 ? 2.059 33.906 1.601 1 98.44 110 PHE B C 1
ATOM 3106 O O . PHE B 1 110 ? 1.83 34.281 2.752 1 98.44 110 PHE B O 1
ATOM 3113 N N . GLN B 1 111 ? 3.24 33.781 1.125 1 97.88 111 GLN B N 1
ATOM 3114 C CA . GLN B 1 111 ? 4.441 33.938 1.94 1 97.88 111 GLN B CA 1
ATOM 3115 C C . GLN B 1 111 ? 4.461 35.312 2.631 1 97.88 111 GLN B C 1
ATOM 3117 O O . GLN B 1 111 ? 4.918 35.438 3.77 1 97.88 111 GLN B O 1
ATOM 3122 N N . SER B 1 112 ? 3.906 36.344 1.99 1 97.19 112 SER B N 1
ATOM 3123 C CA . SER B 1 112 ? 3.963 37.688 2.518 1 97.19 112 SER B CA 1
ATOM 3124 C C . SER B 1 112 ? 3.168 37.812 3.814 1 97.19 112 SER B C 1
ATOM 3126 O O . SER B 1 112 ? 3.375 38.75 4.59 1 97.19 112 SER B O 1
ATOM 3128 N N . ARG B 1 113 ? 2.268 36.844 4.105 1 97.69 113 ARG B N 1
ATOM 3129 C CA . ARG B 1 113 ? 1.423 36.875 5.293 1 97.69 113 ARG B CA 1
ATOM 3130 C C . ARG B 1 113 ? 2.008 36.031 6.406 1 97.69 113 ARG B C 1
ATOM 3132 O O . ARG B 1 113 ? 1.495 36 7.527 1 97.69 113 ARG B O 1
ATOM 3139 N N . ILE B 1 114 ? 3.098 35.375 6.121 1 98.38 114 ILE B N 1
ATOM 3140 C CA . ILE B 1 114 ? 3.576 34.344 7.043 1 98.38 114 ILE B CA 1
ATOM 3141 C C . ILE B 1 114 ? 4.934 34.75 7.609 1 98.38 114 ILE B C 1
ATOM 3143 O O . ILE B 1 114 ? 5.871 35 6.852 1 98.38 114 ILE B O 1
ATOM 3147 N N . LYS B 1 115 ? 5.031 34.75 8.914 1 98.19 115 LYS B N 1
ATOM 3148 C CA . LYS B 1 115 ? 6.27 35.125 9.594 1 98.19 115 LYS B CA 1
ATOM 3149 C C . LYS B 1 115 ? 7.262 33.969 9.594 1 98.19 115 LYS B C 1
ATOM 3151 O O . LYS B 1 115 ? 8.469 34.188 9.43 1 98.19 115 LYS B O 1
ATOM 3156 N N . SER B 1 116 ? 6.816 32.812 9.852 1 98.69 116 SER B N 1
ATOM 3157 C CA . SER B 1 116 ? 7.637 31.609 9.875 1 98.69 116 SER B CA 1
ATOM 3158 C C . SER B 1 116 ? 6.785 30.375 9.656 1 98.69 116 SER B C 1
ATOM 3160 O O . SER B 1 116 ? 5.559 30.422 9.766 1 98.69 116 SER B O 1
ATOM 3162 N N . LEU B 1 117 ? 7.418 29.312 9.25 1 98.81 117 LEU B N 1
ATOM 3163 C CA . LEU B 1 117 ? 6.777 28.031 8.984 1 98.81 117 LEU B CA 1
ATOM 3164 C C . LEU B 1 117 ? 7.434 26.922 9.797 1 98.81 117 LEU B C 1
ATOM 3166 O O . LEU B 1 117 ? 8.664 26.859 9.891 1 98.81 117 LEU B O 1
ATOM 3170 N N . SER B 1 118 ? 6.652 26.109 10.461 1 98.94 118 SER B N 1
ATOM 3171 C CA . SER B 1 118 ? 7.141 24.875 11.086 1 98.94 118 SER B CA 1
ATOM 3172 C C . SER B 1 118 ? 6.484 23.641 10.469 1 98.94 118 SER B C 1
ATOM 3174 O O . SER B 1 118 ? 5.258 23.562 10.375 1 98.94 118 SER B O 1
ATOM 3176 N N . ILE B 1 119 ? 7.25 22.75 10.031 1 98.88 119 ILE B N 1
ATOM 3177 C CA . ILE B 1 119 ? 6.781 21.469 9.523 1 98.88 119 ILE B CA 1
ATOM 3178 C C . ILE B 1 119 ? 7.195 20.344 10.484 1 98.88 119 ILE B C 1
ATOM 3180 O O . ILE B 1 119 ? 8.391 20.125 10.711 1 98.88 119 ILE B O 1
ATOM 3184 N N . LEU B 1 120 ? 6.203 19.703 11.031 1 98.81 120 LEU B N 1
ATOM 3185 C CA . LEU B 1 120 ? 6.422 18.656 12.023 1 98.81 120 LEU B CA 1
ATOM 3186 C C . LEU B 1 120 ? 6.168 17.281 11.422 1 98.81 120 LEU B C 1
ATOM 3188 O O . LEU B 1 120 ? 5.027 16.938 11.094 1 98.81 120 LEU B O 1
ATOM 3192 N N . ASP B 1 121 ? 7.199 16.484 11.234 1 98.44 121 ASP B N 1
ATOM 3193 C CA . ASP B 1 121 ? 7.25 15.07 10.867 1 98.44 121 ASP B CA 1
ATOM 3194 C C . ASP B 1 121 ? 6.398 14.789 9.633 1 98.44 121 ASP B C 1
ATOM 3196 O O . ASP B 1 121 ? 5.547 13.898 9.648 1 98.44 121 ASP B O 1
ATOM 3200 N N . ALA B 1 122 ? 6.664 15.516 8.516 1 96.5 122 ALA B N 1
ATOM 3201 C CA . ALA B 1 122 ? 5.957 15.344 7.254 1 96.5 122 ALA B CA 1
ATOM 3202 C C . ALA B 1 122 ? 6.906 15.492 6.07 1 96.5 122 ALA B C 1
ATOM 3204 O O . ALA B 1 122 ? 7.582 16.516 5.934 1 96.5 122 ALA B O 1
ATOM 3205 N N . SER B 1 123 ? 6.992 14.461 5.266 1 94.81 123 SER B N 1
ATOM 3206 C CA . SER B 1 123 ? 7.523 14.68 3.924 1 94.81 123 SER B CA 1
ATOM 3207 C C . SER B 1 123 ? 6.461 15.25 2.99 1 94.81 123 SER B C 1
ATOM 3209 O O . SER B 1 123 ? 5.48 14.578 2.67 1 94.81 123 SER B O 1
ATOM 3211 N N . VAL B 1 124 ? 6.613 16.438 2.561 1 98 124 VAL B N 1
ATOM 3212 C CA . VAL B 1 124 ? 5.648 17.125 1.708 1 98 124 VAL B CA 1
ATOM 3213 C C . VAL B 1 124 ? 5.59 16.438 0.342 1 98 124 VAL B C 1
ATOM 3215 O O . VAL B 1 124 ? 6.625 16.078 -0.222 1 98 124 VAL B O 1
ATOM 3218 N N . PRO B 1 125 ? 4.32 16.25 -0.236 1 98.12 125 PRO B N 1
ATOM 3219 C CA . PRO B 1 125 ? 4.207 15.633 -1.556 1 98.12 125 PRO B CA 1
ATOM 3220 C C . PRO B 1 125 ? 5.121 16.266 -2.596 1 98.12 125 PRO B C 1
ATOM 3222 O O . PRO B 1 125 ? 5.109 17.5 -2.762 1 98.12 125 PRO B O 1
ATOM 3225 N N . GLY B 1 126 ? 5.887 15.453 -3.295 1 97.62 126 GLY B N 1
ATOM 3226 C CA . GLY B 1 126 ? 6.836 15.938 -4.281 1 97.62 126 GLY B CA 1
ATOM 3227 C C . GLY B 1 126 ? 8.273 15.875 -3.807 1 97.62 126 GLY B C 1
ATOM 3228 O O . GLY B 1 126 ? 9.203 15.992 -4.605 1 97.62 126 GLY B O 1
ATOM 3229 N N . PHE B 1 127 ? 8.422 15.602 -2.49 1 97.31 127 PHE B N 1
ATOM 3230 C CA . PHE B 1 127 ? 9.773 15.695 -1.954 1 97.31 127 PHE B CA 1
ATOM 3231 C C . PHE B 1 127 ? 10.109 14.469 -1.11 1 97.31 127 PHE B C 1
ATOM 3233 O O . PHE B 1 127 ? 10.977 14.539 -0.229 1 97.31 127 PHE B O 1
ATOM 3240 N N . LEU B 1 128 ? 9.367 13.422 -1.271 1 92.75 128 LEU B N 1
ATOM 3241 C CA . LEU B 1 128 ? 9.75 12.156 -0.662 1 92.75 128 LEU B CA 1
ATOM 3242 C C . LEU B 1 128 ? 11.086 11.672 -1.209 1 92.75 128 LEU B C 1
ATOM 3244 O O . LEU B 1 128 ? 11.359 11.805 -2.404 1 92.75 128 LEU B O 1
ATOM 3248 N N . PRO B 1 129 ? 11.93 11.125 -0.315 1 91.56 129 PRO B N 1
ATOM 3249 C CA . PRO B 1 129 ? 13.148 10.516 -0.855 1 91.56 129 PRO B CA 1
ATOM 3250 C C . PRO B 1 129 ? 12.859 9.367 -1.82 1 91.56 129 PRO B C 1
ATOM 3252 O O . PRO B 1 129 ? 11.766 8.797 -1.79 1 91.56 129 PRO B O 1
ATOM 3255 N N . PRO B 1 130 ? 13.82 9.141 -2.686 1 90.69 130 PRO B N 1
ATOM 3256 C CA . PRO B 1 130 ? 13.617 8.023 -3.609 1 90.69 130 PRO B CA 1
ATOM 3257 C C . PRO B 1 130 ? 13.469 6.684 -2.891 1 90.69 130 PRO B C 1
ATOM 3259 O O . PRO B 1 130 ? 14.312 6.324 -2.066 1 90.69 130 PRO B O 1
ATOM 3262 N N . LEU B 1 131 ? 12.414 6.039 -3.156 1 95.12 131 LEU B N 1
ATOM 3263 C CA . LEU B 1 131 ? 12.117 4.719 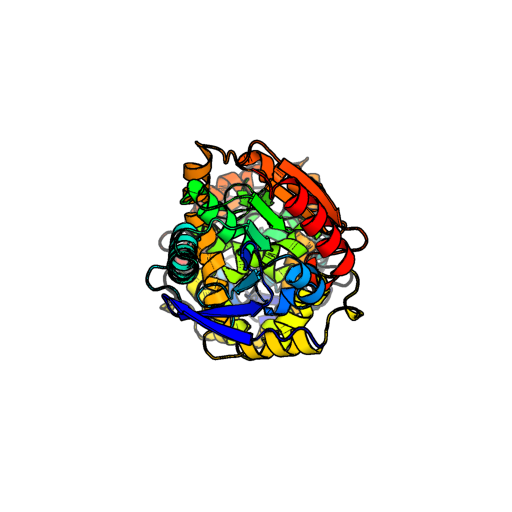-2.617 1 95.12 131 LEU B CA 1
ATOM 3264 C C . LEU B 1 131 ? 11.711 3.754 -3.729 1 95.12 131 LEU B C 1
ATOM 3266 O O . LEU B 1 131 ? 10.969 4.129 -4.641 1 95.12 131 LEU B O 1
ATOM 3270 N N . GLN B 1 132 ? 12.234 2.572 -3.666 1 94.19 132 GLN B N 1
ATOM 3271 C CA . GLN B 1 132 ? 11.906 1.563 -4.668 1 94.19 132 GLN B CA 1
ATOM 3272 C C . GLN B 1 132 ? 10.75 0.684 -4.199 1 94.19 132 GLN B C 1
ATOM 3274 O O . GLN B 1 132 ? 10.703 0.274 -3.039 1 94.19 132 GLN B O 1
ATOM 3279 N N . PHE B 1 133 ? 9.812 0.403 -5.07 1 95.88 133 PHE B N 1
ATOM 3280 C CA . PHE B 1 133 ? 8.703 -0.503 -4.797 1 95.88 133 PHE B CA 1
ATOM 3281 C C . PHE B 1 133 ? 9.039 -1.921 -5.238 1 95.88 133 PHE B C 1
ATOM 3283 O O . PHE B 1 133 ? 9.656 -2.119 -6.289 1 95.88 133 PHE B O 1
ATOM 3290 N N . PRO B 1 134 ? 8.641 -2.939 -4.523 1 95.81 134 PRO B N 1
ATOM 3291 C CA . PRO B 1 134 ? 7.965 -2.893 -3.223 1 95.81 134 PRO B CA 1
ATOM 3292 C C . PRO B 1 134 ? 8.883 -2.424 -2.098 1 95.81 134 PRO B C 1
ATOM 3294 O O . PRO B 1 134 ? 10.094 -2.672 -2.137 1 95.81 134 PRO B O 1
ATOM 3297 N N . LEU B 1 135 ? 8.305 -1.818 -1.104 1 96.44 135 LEU B N 1
ATOM 3298 C CA . LEU B 1 135 ? 9.047 -1.256 0.021 1 96.44 135 LEU B CA 1
ATOM 3299 C C . LEU B 1 135 ? 9.539 -2.357 0.953 1 96.44 135 LEU B C 1
ATOM 3301 O O . LEU B 1 135 ? 8.82 -3.326 1.21 1 96.44 135 LEU B O 1
ATOM 3305 N N . PRO B 1 136 ? 10.797 -2.188 1.452 1 95 136 PRO B N 1
ATOM 3306 C CA . PRO B 1 136 ? 11.172 -3.086 2.545 1 95 136 PRO B CA 1
ATOM 3307 C C . PRO B 1 136 ? 10.234 -2.994 3.742 1 95 136 PRO B C 1
ATOM 3309 O O . PRO B 1 136 ? 9.586 -1.961 3.945 1 95 136 PRO B O 1
ATOM 3312 N N . HIS B 1 137 ? 10.188 -4.008 4.527 1 96.25 137 HIS B N 1
ATOM 3313 C CA . HIS B 1 137 ? 9.188 -4.188 5.578 1 96.25 137 HIS B CA 1
ATOM 3314 C C . HIS B 1 137 ? 9.148 -2.982 6.512 1 96.25 137 HIS B C 1
ATOM 3316 O O . HIS B 1 137 ? 8.086 -2.395 6.73 1 96.25 137 HIS B O 1
ATOM 3322 N N . PRO B 1 138 ? 10.281 -2.471 7.07 1 94.94 138 PRO B N 1
ATOM 3323 C CA . PRO B 1 138 ? 10.211 -1.343 8 1 94.94 138 PRO B CA 1
ATOM 3324 C C . PRO B 1 138 ? 9.641 -0.081 7.359 1 94.94 138 PRO B C 1
ATOM 3326 O O . PRO B 1 138 ? 8.906 0.669 8.008 1 94.94 138 PRO B O 1
ATOM 3329 N N . THR B 1 139 ? 10 0.182 6.09 1 95.94 139 THR B N 1
ATOM 3330 C CA . THR B 1 139 ? 9.5 1.355 5.379 1 95.94 139 THR B CA 1
ATOM 3331 C C . THR B 1 139 ? 8.023 1.196 5.043 1 95.94 139 THR B C 1
ATOM 3333 O O . THR B 1 139 ? 7.25 2.15 5.152 1 95.94 139 THR B O 1
ATOM 3336 N N . ASN B 1 140 ? 7.633 -0.05 4.645 1 97.62 140 ASN B N 1
ATOM 3337 C CA . ASN B 1 140 ? 6.234 -0.317 4.332 1 97.62 140 ASN B CA 1
ATOM 3338 C C . ASN B 1 140 ? 5.336 -0.11 5.547 1 97.62 140 ASN B C 1
ATOM 3340 O O . ASN B 1 140 ? 4.211 0.375 5.418 1 97.62 140 ASN B O 1
ATOM 3344 N N . MET B 1 141 ? 5.824 -0.498 6.727 1 97.06 141 MET B N 1
ATOM 3345 C CA . MET B 1 141 ? 5.066 -0.299 7.957 1 97.06 141 MET B CA 1
ATOM 3346 C C . MET B 1 141 ? 4.719 1.173 8.148 1 97.06 141 MET B C 1
ATOM 3348 O O . MET B 1 141 ? 3.678 1.499 8.719 1 97.06 141 MET B O 1
ATOM 3352 N N . ARG B 1 142 ? 5.52 2.035 7.602 1 94.38 142 ARG B N 1
ATOM 3353 C CA . ARG B 1 142 ? 5.355 3.465 7.836 1 94.38 142 ARG B CA 1
ATOM 3354 C C . ARG B 1 142 ? 4.582 4.125 6.699 1 94.38 142 ARG B C 1
ATOM 3356 O O . ARG B 1 142 ? 3.986 5.188 6.883 1 94.38 142 ARG B O 1
ATOM 3363 N N . LEU B 1 143 ? 4.574 3.479 5.504 1 97.06 143 LEU B N 1
ATOM 3364 C CA . LEU B 1 143 ? 4.133 4.238 4.34 1 97.06 143 LEU B CA 1
ATOM 3365 C C . LEU B 1 143 ? 3.023 3.506 3.596 1 97.06 143 LEU B C 1
ATOM 3367 O O . LEU B 1 143 ? 2.521 3.994 2.58 1 97.06 143 LEU B O 1
ATOM 3371 N N . TRP B 1 144 ? 2.533 2.371 4.086 1 98.25 144 TRP B N 1
ATOM 3372 C CA . TRP B 1 144 ? 1.555 1.514 3.424 1 98.25 144 TRP B CA 1
ATOM 3373 C C . TRP B 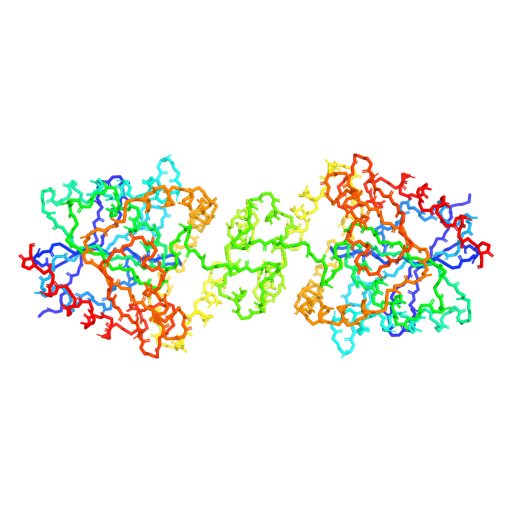1 144 ? 0.297 2.297 3.066 1 98.25 144 TRP B C 1
ATOM 3375 O O . TRP B 1 144 ? -0.354 2.01 2.059 1 98.25 144 TRP B O 1
ATOM 3385 N N . GLN B 1 145 ? -0.037 3.27 3.848 1 97.75 145 GLN B N 1
ATOM 3386 C CA . GLN B 1 145 ? -1.307 3.975 3.699 1 97.75 145 GLN B CA 1
ATOM 3387 C C . GLN B 1 145 ? -1.321 4.82 2.43 1 97.75 145 GLN B C 1
ATOM 3389 O O . GLN B 1 145 ? -2.389 5.211 1.949 1 97.75 145 GLN B O 1
ATOM 3394 N N . PHE B 1 146 ? -0.113 5.141 1.883 1 97.94 146 PHE B N 1
ATOM 3395 C CA . PHE B 1 146 ? -0.054 5.91 0.644 1 97.94 146 PHE B CA 1
ATOM 3396 C C . PHE B 1 146 ? -0.593 5.094 -0.525 1 97.94 146 PHE B C 1
ATOM 3398 O O . PHE B 1 146 ? -1.154 5.648 -1.471 1 97.94 146 PHE B O 1
ATOM 3405 N N . SER B 1 147 ? -0.452 3.754 -0.462 1 98.38 147 SER B N 1
ATOM 3406 C CA . SER B 1 147 ? -0.999 2.869 -1.484 1 98.38 147 SER B CA 1
ATOM 3407 C C . SER B 1 147 ? -2.459 2.535 -1.204 1 98.38 147 SER B C 1
ATOM 3409 O O . SER B 1 147 ? -3.312 2.67 -2.084 1 98.38 147 SER B O 1
ATOM 3411 N N . PHE B 1 148 ? -2.756 2.188 0.013 1 98.88 148 PHE B N 1
ATOM 3412 C CA . PHE B 1 148 ? -4.078 1.695 0.377 1 98.88 148 PHE B CA 1
ATOM 3413 C C . PHE B 1 148 ? -5.105 2.822 0.343 1 98.88 148 PHE B C 1
ATOM 3415 O O . PHE B 1 148 ? -6.152 2.695 -0.293 1 98.88 148 PHE B O 1
ATOM 3422 N N . ASN B 1 149 ? -4.828 3.943 1.005 1 98.81 149 ASN B N 1
ATOM 3423 C CA . ASN B 1 149 ? -5.789 5.035 1.114 1 98.81 149 ASN B CA 1
ATOM 3424 C C . ASN B 1 149 ? -6.074 5.668 -0.244 1 98.81 149 ASN B C 1
ATOM 3426 O O . ASN B 1 149 ? -7.094 6.336 -0.421 1 98.81 149 ASN B O 1
ATOM 3430 N N . ALA B 1 150 ? -5.176 5.492 -1.223 1 98.69 150 ALA B N 1
ATOM 3431 C CA . ALA B 1 150 ? -5.297 6.148 -2.521 1 98.69 150 ALA B CA 1
ATOM 3432 C C . ALA B 1 150 ? -6.242 5.375 -3.438 1 98.69 150 ALA B C 1
ATOM 3434 O O . ALA B 1 150 ? -6.602 5.855 -4.516 1 98.69 150 ALA B O 1
ATOM 3435 N N . LEU B 1 151 ? -6.645 4.18 -3.033 1 98.75 151 LEU B N 1
ATOM 3436 C CA . LEU B 1 151 ? -7.52 3.357 -3.863 1 98.75 151 LEU B CA 1
ATOM 3437 C C . LEU B 1 151 ? -8.938 3.904 -3.865 1 98.75 151 LEU B C 1
ATOM 3439 O O . LEU B 1 151 ? -9.391 4.48 -2.869 1 98.75 151 LEU B O 1
ATOM 3443 N N . PRO B 1 152 ? -9.609 3.715 -4.957 1 98 152 PRO B N 1
ATOM 3444 C CA . PRO B 1 152 ? -11.039 4.016 -4.938 1 98 152 PRO B CA 1
ATOM 3445 C C . PRO B 1 152 ? -11.867 2.922 -4.266 1 98 152 PRO B C 1
ATOM 3447 O O . PRO B 1 152 ? -11.633 1.734 -4.508 1 98 152 PRO B O 1
ATOM 3450 N N . GLU B 1 153 ? -12.727 3.234 -3.381 1 98 153 GLU B N 1
ATOM 3451 C CA . GLU B 1 153 ? -13.812 2.418 -2.859 1 98 153 GLU B CA 1
ATOM 3452 C C . GLU B 1 153 ? -13.312 1.425 -1.815 1 98 153 GLU B C 1
ATOM 3454 O O . GLU B 1 153 ? -13.883 1.313 -0.729 1 98 153 GLU B O 1
ATOM 3459 N N . LEU B 1 154 ? -12.211 0.698 -2.098 1 98.69 154 LEU B N 1
ATOM 3460 C CA . LEU B 1 154 ? -11.812 -0.445 -1.282 1 98.69 154 LEU B CA 1
ATOM 3461 C C . LEU B 1 154 ? -11.516 -0.014 0.15 1 98.69 154 LEU B C 1
ATOM 3463 O O . LEU B 1 154 ? -11.945 -0.671 1.102 1 98.69 154 LEU B O 1
ATOM 3467 N N . PRO B 1 155 ? -10.742 1.125 0.318 1 98.81 155 PRO B N 1
ATOM 3468 C CA . PRO B 1 155 ? -10.516 1.542 1.704 1 98.81 155 PRO B CA 1
ATOM 3469 C C . PRO B 1 155 ? -11.82 1.761 2.473 1 98.81 155 PRO B C 1
ATOM 3471 O O . PRO B 1 155 ? -11.922 1.381 3.641 1 98.81 155 PRO B O 1
ATOM 3474 N N . GLU B 1 156 ? -12.82 2.359 1.821 1 98.69 156 GLU B N 1
ATOM 3475 C CA . GLU B 1 156 ? -14.117 2.564 2.449 1 98.69 156 GLU B CA 1
ATOM 3476 C C . GLU B 1 156 ? -14.781 1.232 2.793 1 98.69 156 GLU B C 1
ATOM 3478 O O . GLU B 1 156 ? -15.297 1.056 3.898 1 98.69 156 GLU B O 1
ATOM 3483 N N . ILE B 1 157 ? -14.703 0.322 1.853 1 98.44 157 ILE B N 1
ATOM 3484 C CA . ILE B 1 157 ? -15.328 -0.985 2.027 1 98.44 157 ILE B CA 1
ATOM 3485 C C . ILE B 1 157 ? -14.727 -1.685 3.244 1 98.44 157 ILE B C 1
ATOM 3487 O O . ILE B 1 157 ? -15.453 -2.223 4.082 1 98.44 157 ILE B O 1
ATOM 3491 N N . LEU B 1 158 ? -13.469 -1.641 3.367 1 98.69 158 LEU B N 1
ATOM 3492 C CA . LEU B 1 158 ? -12.789 -2.453 4.371 1 98.69 158 LEU B CA 1
ATOM 3493 C C . LEU B 1 158 ? -12.797 -1.755 5.727 1 98.69 158 LEU B C 1
ATOM 3495 O O . LEU B 1 158 ? -12.742 -2.412 6.77 1 98.69 158 LEU B O 1
ATOM 3499 N N . THR B 1 159 ? -12.891 -0.413 5.762 1 98.62 159 THR B N 1
ATOM 3500 C CA . THR B 1 159 ? -12.695 0.28 7.027 1 98.62 159 THR B CA 1
ATOM 3501 C C . THR B 1 159 ? -14.039 0.636 7.664 1 98.62 159 THR B C 1
ATOM 3503 O O . THR B 1 159 ? -14.102 0.958 8.852 1 98.62 159 THR B O 1
ATOM 3506 N N . ARG B 1 160 ? -15.133 0.68 6.879 1 97.88 160 ARG B N 1
ATOM 3507 C CA . ARG B 1 160 ? -16.438 1.04 7.422 1 97.88 160 ARG B CA 1
ATOM 3508 C C . ARG B 1 160 ? -16.797 0.147 8.602 1 97.88 160 ARG B C 1
ATOM 3510 O O . ARG B 1 160 ? -16.844 -1.078 8.469 1 97.88 160 ARG B O 1
ATOM 3517 N N . GLY B 1 161 ? -17.047 0.771 9.75 1 97.5 161 GLY B N 1
ATOM 3518 C CA . GLY B 1 161 ? -17.406 0.025 10.945 1 97.5 161 GLY B CA 1
ATOM 3519 C C . GLY B 1 161 ? -16.203 -0.527 11.688 1 97.5 161 GLY B C 1
ATOM 3520 O O . GLY B 1 161 ? -16.344 -1.168 12.727 1 97.5 161 GLY B O 1
ATOM 3521 N N . ARG B 1 162 ? -15.008 -0.264 11.164 1 98.38 162 ARG B N 1
ATOM 3522 C CA . ARG B 1 162 ? -13.773 -0.741 11.781 1 98.38 162 ARG B CA 1
ATOM 3523 C C . ARG B 1 162 ? -12.805 0.41 12.039 1 98.38 162 ARG B C 1
ATOM 3525 O O . ARG B 1 162 ? -11.586 0.217 12.023 1 98.38 162 ARG B O 1
ATOM 3532 N N . GLU B 1 163 ? -13.352 1.575 12.148 1 98.44 163 GLU B N 1
ATOM 3533 C CA . GLU B 1 163 ? -12.539 2.77 12.352 1 98.44 163 GLU B CA 1
ATOM 3534 C C . GLU B 1 163 ? -11.695 2.656 13.617 1 98.44 163 GLU B C 1
ATOM 3536 O O . GLU B 1 163 ? -10.508 3.002 13.617 1 98.44 163 GLU B O 1
ATOM 3541 N N . ARG B 1 164 ? -12.328 2.139 14.703 1 98.12 164 ARG B N 1
ATOM 3542 C CA . ARG B 1 164 ? -11.594 1.979 15.961 1 98.12 164 ARG B CA 1
ATOM 3543 C C . ARG B 1 164 ? -10.414 1.034 15.781 1 98.12 164 ARG B C 1
ATOM 3545 O O . ARG B 1 164 ? -9.305 1.324 16.25 1 98.12 164 ARG B O 1
ATOM 3552 N N . GLU B 1 165 ? -10.617 -0.107 15.086 1 98.31 165 GLU B N 1
ATOM 3553 C CA . GLU B 1 165 ? -9.562 -1.097 14.891 1 98.31 165 GLU B CA 1
ATOM 3554 C C . GLU B 1 165 ? -8.43 -0.534 14.031 1 98.31 165 GLU B C 1
ATOM 3556 O O . GLU B 1 165 ? -7.25 -0.697 14.367 1 98.31 165 GLU B O 1
ATOM 3561 N N . LEU B 1 166 ? -8.82 0.109 12.914 1 98.44 166 LEU B N 1
ATOM 3562 C CA . LEU B 1 166 ? -7.82 0.718 12.047 1 98.44 166 LEU B CA 1
ATOM 3563 C C . LEU B 1 166 ? -6.996 1.748 12.812 1 98.44 166 LEU B C 1
ATOM 3565 O O . LEU B 1 166 ? -5.762 1.698 12.805 1 98.44 166 LEU B O 1
ATOM 3569 N N . LEU B 1 167 ? -7.648 2.658 13.5 1 97.44 167 LEU B N 1
ATOM 3570 C CA . LEU B 1 167 ? -6.953 3.758 14.164 1 97.44 167 LEU B CA 1
ATOM 3571 C C . LEU B 1 167 ? -6.129 3.252 15.344 1 97.44 167 LEU B C 1
ATOM 3573 O O . LEU B 1 167 ? -5.039 3.762 15.609 1 97.44 167 LEU B O 1
ATOM 3577 N N . THR B 1 168 ? -6.656 2.268 16.078 1 96.88 168 THR B N 1
ATOM 3578 C CA . THR B 1 168 ? -5.883 1.666 17.156 1 96.88 168 THR B CA 1
ATOM 3579 C C . THR B 1 168 ? -4.578 1.081 16.625 1 96.88 168 THR B C 1
ATOM 3581 O O . THR B 1 168 ? -3.504 1.359 17.172 1 96.88 168 THR B O 1
ATOM 3584 N N . TRP B 1 169 ? -4.68 0.313 15.57 1 97.5 169 TRP B N 1
ATOM 3585 C CA . TRP B 1 169 ? -3.498 -0.293 14.961 1 97.5 169 TRP B CA 1
ATOM 3586 C C . TRP B 1 169 ? -2.549 0.777 14.438 1 97.5 169 TRP B C 1
ATOM 3588 O O . TRP B 1 169 ? -1.338 0.706 14.656 1 97.5 169 TRP B O 1
ATOM 3598 N N . PHE B 1 170 ? -3.105 1.779 13.789 1 96.81 170 PHE B N 1
ATOM 3599 C CA . PHE B 1 170 ? -2.346 2.848 13.156 1 96.81 170 PHE B CA 1
ATOM 3600 C C . PHE B 1 170 ? -1.577 3.658 14.188 1 96.81 170 PHE B C 1
ATOM 3602 O O . PHE B 1 170 ? -0.381 3.912 14.023 1 96.81 170 PHE B O 1
ATOM 3609 N N . PHE B 1 171 ? -2.215 4.086 15.273 1 96.12 171 PHE B N 1
ATOM 3610 C CA . PHE B 1 171 ? -1.578 4.898 16.297 1 96.12 171 PHE B CA 1
ATOM 3611 C C . PHE B 1 171 ? -0.544 4.086 17.062 1 96.12 171 PHE B C 1
ATOM 3613 O O . PHE B 1 171 ? 0.535 4.586 17.391 1 96.12 171 PHE B O 1
ATOM 3620 N N . LYS B 1 172 ? -0.873 2.852 17.359 1 94.69 172 LYS B N 1
ATOM 3621 C CA . LYS B 1 172 ? 0.082 1.993 18.062 1 94.69 172 LYS B CA 1
ATOM 3622 C C . LYS B 1 172 ? 1.369 1.836 17.25 1 94.69 172 LYS B C 1
ATOM 3624 O O . LYS B 1 172 ? 2.465 1.842 17.828 1 94.69 172 LYS B O 1
ATOM 3629 N N . LEU B 1 173 ? 1.235 1.706 15.977 1 94 173 LEU B N 1
ATOM 3630 C CA . LEU B 1 173 ? 2.361 1.506 15.07 1 94 173 LEU B CA 1
ATOM 3631 C C . LEU B 1 173 ? 3.289 2.717 15.078 1 94 173 LEU B C 1
ATOM 3633 O O . LEU B 1 173 ? 4.508 2.57 14.969 1 94 173 LEU B O 1
ATOM 3637 N N . LYS B 1 174 ? 2.74 3.908 15.234 1 94.81 174 LYS B N 1
ATOM 3638 C CA . LYS B 1 174 ? 3.502 5.113 14.922 1 94.81 174 LYS B CA 1
ATOM 3639 C C . LYS B 1 174 ? 3.881 5.871 16.188 1 94.81 174 LYS B C 1
ATOM 3641 O O . LYS B 1 174 ? 4.395 6.988 16.125 1 94.81 174 LYS B O 1
ATOM 3646 N N . THR B 1 175 ? 3.611 5.32 17.359 1 95.25 175 THR B N 1
ATOM 3647 C CA . THR B 1 175 ? 3.975 5.914 18.641 1 95.25 175 THR B CA 1
ATOM 3648 C C . THR B 1 175 ? 5.051 5.086 19.344 1 95.25 175 THR B C 1
ATOM 3650 O O . THR B 1 175 ? 5.086 3.859 19.203 1 95.25 175 THR B O 1
ATOM 3653 N N . VAL B 1 176 ? 5.941 5.793 20.047 1 94.62 176 VAL B N 1
ATOM 3654 C CA . VAL B 1 176 ? 6.965 5.094 20.812 1 94.62 176 VAL B CA 1
ATOM 3655 C C . VAL B 1 176 ? 6.352 4.52 22.094 1 94.62 176 VAL B C 1
ATOM 3657 O O . VAL B 1 176 ? 6.637 3.381 22.469 1 94.62 176 VAL B O 1
ATOM 3660 N N . HIS B 1 177 ? 5.578 5.359 22.734 1 89 177 HIS B N 1
ATOM 3661 C CA . HIS B 1 177 ? 4.875 4.938 23.953 1 89 177 HIS B CA 1
ATOM 3662 C C . HIS B 1 177 ? 3.363 5.059 23.766 1 89 177 HIS B C 1
ATOM 3664 O O . HIS B 1 177 ? 2.777 6.09 24.109 1 89 177 HIS B O 1
ATOM 3670 N N . ALA B 1 178 ? 2.816 4.027 23.359 1 81.62 178 ALA B N 1
ATOM 3671 C CA . ALA B 1 178 ? 1.386 4.059 23.078 1 81.62 178 ALA B CA 1
ATOM 3672 C C . ALA B 1 178 ? 0.576 4.363 24.328 1 81.62 178 ALA B C 1
ATOM 3674 O O . ALA B 1 178 ? -0.476 5.004 24.266 1 81.62 178 ALA B O 1
ATOM 3675 N N . ASP B 1 179 ? 1.094 3.977 25.359 1 76.06 179 ASP B N 1
ATOM 3676 C CA . ASP B 1 179 ? 0.397 4.152 26.641 1 76.06 179 ASP B CA 1
ATOM 3677 C C . ASP B 1 179 ? 0.373 5.621 27.047 1 76.06 179 ASP B C 1
ATOM 3679 O O . ASP B 1 179 ? -0.447 6.023 27.875 1 76.06 179 ASP B O 1
ATOM 3683 N N . GLY B 1 180 ? 1.19 6.438 26.438 1 70.44 180 GLY B N 1
ATOM 3684 C CA . GLY B 1 180 ? 1.25 7.848 26.781 1 70.44 180 GLY B CA 1
ATOM 3685 C C . GLY B 1 180 ? 0.29 8.703 25.984 1 70.44 180 GLY B C 1
ATOM 3686 O O . GLY B 1 180 ? 0.07 9.875 26.312 1 70.44 180 GLY B O 1
ATOM 3687 N N . PHE B 1 181 ? -0.339 8.031 25.031 1 78.38 181 PHE B N 1
ATOM 3688 C CA . PHE B 1 181 ? -1.297 8.758 24.203 1 78.38 181 PHE B CA 1
ATOM 3689 C C . PHE B 1 181 ? -2.605 8.969 24.953 1 78.38 181 PHE B C 1
ATOM 3691 O O . PHE B 1 181 ? -3.078 8.07 25.656 1 78.38 181 PHE B O 1
ATOM 3698 N N . SER B 1 182 ? -3.121 10.195 24.922 1 83.06 182 SER B N 1
ATOM 3699 C CA . SER B 1 182 ? -4.363 10.523 25.609 1 83.06 182 SER B CA 1
ATOM 3700 C C . SER B 1 182 ? -5.512 9.641 25.125 1 83.06 182 SER B C 1
ATOM 3702 O O . SER B 1 182 ? -5.875 9.688 23.953 1 83.06 182 SER B O 1
ATOM 3704 N N . LYS B 1 183 ? -6.078 8.977 26.016 1 88 183 LYS B N 1
ATOM 3705 C CA . LYS B 1 183 ? -7.219 8.133 25.672 1 88 183 LYS B CA 1
ATOM 3706 C C . LYS B 1 183 ? -8.406 8.969 25.219 1 88 183 LYS B C 1
ATOM 3708 O O . LYS B 1 183 ? -9.164 8.555 24.328 1 88 183 LYS B O 1
ATOM 3713 N N . ASP B 1 184 ? -8.508 10.109 25.844 1 90.31 184 ASP B N 1
ATOM 3714 C CA . ASP B 1 184 ? -9.617 10.992 25.484 1 90.31 184 ASP B CA 1
ATOM 3715 C C . ASP B 1 184 ? -9.469 11.508 24.062 1 90.31 184 ASP B C 1
ATOM 3717 O O . ASP B 1 184 ? -10.445 11.547 23.312 1 90.31 184 ASP B O 1
ATOM 3721 N N . HIS B 1 185 ? -8.289 11.914 23.719 1 91.12 185 HIS B N 1
ATOM 3722 C CA . HIS B 1 185 ? -8.047 12.352 22.359 1 91.12 185 HIS B CA 1
ATOM 3723 C C . HIS B 1 185 ? -8.328 11.234 21.359 1 91.12 185 HIS B C 1
ATOM 3725 O O . HIS B 1 185 ? -8.977 11.453 20.328 1 91.12 185 HIS B O 1
ATOM 3731 N N . PHE B 1 186 ? -7.844 10.133 21.75 1 93.62 186 PHE B N 1
ATOM 3732 C CA . PHE B 1 186 ? -7.992 9 20.859 1 93.62 186 PHE B CA 1
ATOM 3733 C C . PHE B 1 186 ? -9.461 8.68 20.625 1 93.62 186 PHE B C 1
ATOM 3735 O O . PHE B 1 186 ? -9.875 8.43 19.484 1 93.62 186 PHE B O 1
ATOM 3742 N N . GLU B 1 187 ? -10.266 8.688 21.672 1 95.75 187 GLU B N 1
ATOM 3743 C CA . GLU B 1 187 ? -11.695 8.438 21.531 1 95.75 187 GLU B CA 1
ATOM 3744 C C . GLU B 1 187 ? -12.359 9.492 20.672 1 95.75 187 GLU B C 1
ATOM 3746 O O . GLU B 1 187 ? -13.281 9.188 19.906 1 95.75 187 GLU B O 1
ATOM 3751 N N . ARG B 1 188 ? -11.875 10.664 20.75 1 94.31 188 ARG B N 1
ATOM 3752 C CA . ARG B 1 188 ? -12.406 11.734 19.922 1 94.31 188 ARG B CA 1
ATOM 3753 C C . ARG B 1 188 ? -12.094 11.492 18.438 1 94.31 188 ARG B C 1
ATOM 3755 O O . ARG B 1 188 ? -12.93 11.742 17.578 1 94.31 188 ARG B O 1
ATOM 3762 N N . TYR B 1 189 ? -10.906 11.078 18.203 1 97.31 189 TYR B N 1
ATOM 3763 C CA . TYR B 1 189 ? -10.539 10.773 16.828 1 97.31 189 TYR B CA 1
ATOM 3764 C C . TYR B 1 189 ? -11.414 9.664 16.266 1 97.31 189 TYR B C 1
ATOM 3766 O O . TYR B 1 189 ? -11.914 9.766 15.148 1 97.31 189 TYR B O 1
ATOM 3774 N N . ILE B 1 190 ? -11.602 8.609 17.078 1 97.38 190 ILE B N 1
ATOM 3775 C CA . ILE B 1 190 ? -12.453 7.5 16.656 1 97.38 190 ILE B CA 1
ATOM 3776 C C . ILE B 1 190 ? -13.852 8.016 16.344 1 97.38 190 ILE B C 1
ATOM 3778 O O . ILE B 1 190 ? -14.422 7.691 15.297 1 97.38 190 ILE B O 1
ATOM 3782 N N . GLN B 1 191 ? -14.367 8.844 17.172 1 97.12 191 GLN B N 1
ATOM 3783 C CA . GLN B 1 191 ? -15.711 9.391 16.969 1 97.12 191 GLN B CA 1
ATOM 3784 C C . GLN B 1 191 ? -15.773 10.242 15.703 1 97.12 191 GLN B C 1
ATOM 3786 O O . GLN B 1 191 ? -16.719 10.141 14.93 1 97.12 191 GLN B O 1
ATOM 3791 N N . ALA B 1 192 ? -14.781 11.039 15.547 1 97.25 192 ALA B N 1
ATOM 3792 C CA . ALA B 1 192 ? -14.742 11.945 14.398 1 97.25 192 ALA B CA 1
ATOM 3793 C C . ALA B 1 192 ? -14.711 11.164 13.094 1 97.25 192 ALA B C 1
ATOM 3795 O O . ALA B 1 192 ? -15.438 11.492 12.148 1 97.25 192 ALA B O 1
ATOM 3796 N N . TYR B 1 193 ? -13.984 10.094 13.062 1 97.81 193 TYR B N 1
ATOM 3797 C CA . TYR B 1 193 ? -13.742 9.414 11.789 1 97.81 193 TYR B CA 1
ATOM 3798 C C . TYR B 1 193 ? -14.711 8.25 11.609 1 97.81 193 TYR B C 1
ATOM 3800 O O . TYR B 1 193 ? -14.742 7.629 10.539 1 97.81 193 TYR B O 1
ATOM 3808 N N . SER B 1 194 ? -15.516 7.973 12.617 1 98 194 SER B N 1
ATOM 3809 C CA . SER B 1 194 ? -16.547 6.945 12.492 1 98 194 SER B CA 1
ATOM 3810 C C . SER B 1 194 ? -17.828 7.516 11.891 1 98 194 SER B C 1
ATOM 3812 O O . SER B 1 194 ? -18.734 6.766 11.523 1 98 194 SER B O 1
ATOM 3814 N N . ARG B 1 195 ? -17.891 8.836 11.758 1 97.69 195 ARG B N 1
ATOM 3815 C CA . ARG B 1 195 ? -19.047 9.445 11.109 1 97.69 195 ARG B CA 1
ATOM 3816 C C . ARG B 1 195 ? -19.109 9.078 9.633 1 97.69 195 ARG B C 1
ATOM 3818 O O . ARG B 1 195 ? -18.078 8.883 8.992 1 97.69 195 ARG B O 1
ATOM 3825 N N . PRO B 1 196 ? -20.375 9.023 9.117 1 96.31 196 PRO B N 1
ATOM 3826 C CA . PRO B 1 196 ? -20.5 8.672 7.699 1 96.31 196 PRO B CA 1
ATOM 3827 C C . PRO B 1 196 ? -19.672 9.562 6.785 1 96.31 196 PRO B C 1
ATOM 3829 O O . PRO B 1 196 ? -19.797 10.789 6.84 1 96.31 196 PRO B O 1
ATOM 3832 N N . GLY B 1 197 ? -18.766 8.961 6.039 1 97.12 197 GLY B N 1
ATOM 3833 C CA . GLY B 1 197 ? -18 9.656 5.016 1 97.12 197 GLY B CA 1
ATOM 3834 C C . GLY B 1 197 ? -16.734 10.289 5.547 1 97.12 197 GLY B C 1
ATOM 3835 O O . GLY B 1 197 ? -15.891 10.75 4.773 1 97.12 197 GLY B O 1
ATOM 3836 N N . ALA B 1 198 ? -16.562 10.367 6.875 1 97.94 198 ALA B N 1
ATOM 3837 C CA . ALA B 1 198 ? -15.43 11.078 7.473 1 97.94 198 ALA B CA 1
ATOM 3838 C C . ALA B 1 198 ? -14.109 10.414 7.109 1 97.94 198 ALA B C 1
ATOM 3840 O O . ALA B 1 198 ? -13.156 11.086 6.699 1 97.94 198 ALA B O 1
ATOM 3841 N N . MET B 1 199 ? -14.117 9.117 7.215 1 98.25 199 MET B N 1
ATOM 3842 C CA . MET B 1 199 ? -12.891 8.391 6.883 1 98.25 199 MET B CA 1
ATOM 3843 C C . MET B 1 199 ? -12.555 8.547 5.406 1 98.25 199 MET B C 1
ATOM 3845 O O . MET B 1 199 ? -11.391 8.766 5.051 1 98.25 199 MET B O 1
ATOM 3849 N N . SER B 1 200 ? -13.555 8.477 4.551 1 98.31 200 SER B N 1
ATOM 3850 C CA . SER B 1 200 ? -13.383 8.625 3.109 1 98.31 200 SER B CA 1
ATOM 3851 C C . SER B 1 200 ? -12.758 9.969 2.762 1 98.31 200 SER B C 1
ATOM 3853 O O . SER B 1 200 ? -11.906 10.055 1.871 1 98.31 200 SER B O 1
ATOM 3855 N N . ARG B 1 201 ? -13.164 10.953 3.451 1 98.56 201 ARG B N 1
ATOM 3856 C CA . ARG B 1 201 ? -12.617 12.281 3.193 1 98.56 201 ARG B CA 1
ATOM 3857 C C . ARG B 1 201 ? -11.141 12.344 3.561 1 98.56 201 ARG B C 1
ATOM 3859 O O . ARG B 1 201 ? -10.367 13.07 2.924 1 98.56 201 ARG B O 1
ATOM 3866 N N . GLY B 1 202 ? -10.727 11.609 4.605 1 98.56 202 GLY B N 1
ATOM 3867 C CA . GLY B 1 202 ? -9.312 11.461 4.895 1 98.56 202 GLY B CA 1
ATOM 3868 C C . GLY B 1 202 ? -8.539 10.812 3.764 1 98.56 202 GLY B C 1
ATOM 3869 O O . GLY B 1 202 ? -7.438 11.25 3.422 1 98.56 202 GLY B O 1
ATOM 3870 N N . PHE B 1 203 ? -9.18 9.805 3.113 1 98.81 203 PHE B N 1
ATOM 3871 C CA . PHE B 1 203 ? -8.539 9.086 2.014 1 98.81 203 PHE B CA 1
ATOM 3872 C C . PHE B 1 203 ? -8.336 10.008 0.817 1 98.81 203 PHE B C 1
ATOM 3874 O O . PHE B 1 203 ? -7.375 9.836 0.059 1 98.81 203 PHE B O 1
ATOM 3881 N N . GLU B 1 204 ? -9.133 11.039 0.683 1 98.75 204 GLU B N 1
ATOM 3882 C CA . GLU B 1 204 ? -9.078 11.93 -0.469 1 98.75 204 GLU B CA 1
ATOM 3883 C C . GLU B 1 204 ? -7.746 12.68 -0.524 1 98.75 204 GLU B C 1
ATOM 3885 O O . GLU B 1 204 ? -7.242 12.984 -1.607 1 98.75 204 GLU B O 1
ATOM 3890 N N . TYR B 1 205 ? -7.168 12.953 0.633 1 98.81 205 TYR B N 1
ATOM 3891 C CA . TYR B 1 205 ? -5.863 13.602 0.648 1 98.81 205 TYR B CA 1
ATOM 3892 C C . TYR B 1 205 ? -4.809 12.727 -0.019 1 98.81 205 TYR B C 1
ATOM 3894 O O . TYR B 1 205 ? -3.93 13.227 -0.722 1 98.81 205 TYR B O 1
ATOM 3902 N N . TYR B 1 206 ? -4.906 11.461 0.184 1 98.56 206 TYR B N 1
ATOM 3903 C CA . TYR B 1 206 ? -3.971 10.508 -0.411 1 98.56 206 TYR B CA 1
ATOM 3904 C C . TYR B 1 206 ? -4.273 10.297 -1.891 1 98.56 206 TYR B C 1
ATOM 3906 O O . TYR B 1 206 ? -3.357 10.133 -2.699 1 98.56 206 TYR B O 1
ATOM 3914 N N . ARG B 1 207 ? -5.547 10.305 -2.242 1 98.62 207 ARG B N 1
ATOM 3915 C CA . ARG B 1 207 ? -5.938 10.195 -3.645 1 98.62 207 ARG B CA 1
ATOM 3916 C C . ARG B 1 207 ? -5.465 11.414 -4.438 1 98.62 207 ARG B C 1
ATOM 3918 O O . ARG B 1 207 ? -5.188 11.305 -5.637 1 98.62 207 ARG B O 1
ATOM 3925 N N . ALA B 1 208 ? -5.227 12.516 -3.746 1 98.56 208 ALA B N 1
ATOM 3926 C CA . ALA B 1 208 ? -4.801 13.75 -4.398 1 98.56 208 ALA B CA 1
ATOM 3927 C C . ALA B 1 208 ? -3.285 13.906 -4.336 1 98.56 208 ALA B C 1
ATOM 3929 O O . ALA B 1 208 ? -2.742 14.93 -4.77 1 98.56 208 ALA B O 1
ATOM 3930 N N . PHE B 1 209 ? -2.596 12.938 -3.834 1 98.25 209 PHE B N 1
ATOM 3931 C CA . PHE B 1 209 ? -1.174 13.047 -3.525 1 98.25 209 PHE B CA 1
ATOM 3932 C C . PHE B 1 209 ? -0.376 13.414 -4.773 1 98.25 209 PHE B C 1
ATOM 3934 O O . PHE B 1 209 ? 0.484 14.297 -4.727 1 98.25 209 PHE B O 1
ATOM 3941 N N . GLU B 1 210 ? -0.667 12.75 -5.906 1 97.5 210 GLU B N 1
ATOM 3942 C CA . GLU B 1 210 ? 0.086 12.984 -7.137 1 97.5 210 GLU B CA 1
ATOM 3943 C C . GLU B 1 210 ? -0.109 14.406 -7.645 1 97.5 210 GLU B C 1
ATOM 3945 O O . GLU B 1 210 ? 0.85 15.055 -8.062 1 97.5 210 GLU B O 1
ATOM 3950 N N . THR B 1 211 ? -1.313 14.844 -7.609 1 98.44 211 THR B N 1
ATOM 3951 C CA . THR B 1 211 ? -1.604 16.219 -8.008 1 98.44 211 THR B CA 1
ATOM 3952 C C . THR B 1 211 ? -0.889 17.203 -7.09 1 98.44 211 THR B C 1
ATOM 3954 O O . THR B 1 211 ? -0.262 18.156 -7.566 1 98.44 211 THR B O 1
ATOM 3957 N N . SER B 1 212 ? -0.938 16.984 -5.789 1 98.75 212 SER B N 1
ATOM 3958 C CA . SER B 1 212 ? -0.252 17.844 -4.82 1 98.75 212 SER B CA 1
ATOM 3959 C C . SER B 1 212 ? 1.251 17.859 -5.078 1 98.75 212 SER B C 1
ATOM 3961 O O . SER B 1 212 ? 1.878 18.922 -5 1 98.75 212 SER B O 1
ATOM 3963 N N . ALA B 1 213 ? 1.776 16.719 -5.375 1 98.5 213 ALA B N 1
ATOM 3964 C CA . ALA B 1 213 ? 3.213 16.609 -5.625 1 98.5 213 ALA B CA 1
ATOM 3965 C C . ALA B 1 213 ? 3.627 17.469 -6.816 1 98.5 213 ALA B C 1
ATOM 3967 O O . ALA B 1 213 ? 4.605 18.219 -6.742 1 98.5 213 ALA B O 1
ATOM 3968 N N . LYS B 1 214 ? 2.881 17.375 -7.883 1 98.31 214 LYS B N 1
ATOM 3969 C CA . LYS B 1 214 ? 3.174 18.172 -9.07 1 98.31 214 LYS B CA 1
ATOM 3970 C C . LYS B 1 214 ? 3.088 19.672 -8.773 1 98.31 214 LYS B C 1
ATOM 3972 O O . LYS B 1 214 ? 3.945 20.453 -9.195 1 98.31 214 LYS B O 1
ATOM 3977 N N . GLN B 1 215 ? 2.094 20.031 -8.055 1 98.81 215 GLN B N 1
ATOM 3978 C CA . GLN B 1 215 ? 1.907 21.438 -7.672 1 98.81 215 GLN B CA 1
ATOM 3979 C C . GLN B 1 215 ? 3.057 21.922 -6.797 1 98.81 215 GLN B C 1
ATOM 3981 O O . GLN B 1 215 ? 3.588 23.016 -7.016 1 98.81 215 GLN B O 1
ATOM 3986 N N . ASN B 1 216 ?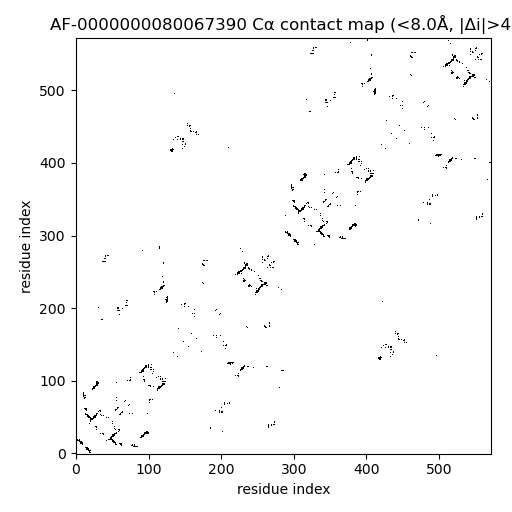 3.455 21.109 -5.859 1 98.88 216 ASN B N 1
ATOM 3987 C CA . ASN B 1 216 ? 4.516 21.484 -4.934 1 98.88 216 ASN B CA 1
ATOM 3988 C C . ASN B 1 216 ? 5.859 21.625 -5.645 1 98.88 216 ASN B C 1
ATOM 3990 O O . ASN B 1 216 ? 6.66 22.5 -5.301 1 98.88 216 ASN B O 1
ATOM 3994 N N . LEU B 1 217 ? 6.078 20.781 -6.598 1 98.62 217 LEU B N 1
ATOM 3995 C CA . LEU B 1 217 ? 7.316 20.891 -7.363 1 98.62 217 LEU B CA 1
ATOM 3996 C C . LEU B 1 217 ? 7.363 22.188 -8.148 1 98.62 217 LEU B C 1
ATOM 3998 O O . LEU B 1 217 ? 8.43 22.781 -8.32 1 98.62 217 LEU B O 1
ATOM 4002 N N . GLU B 1 218 ? 6.227 22.625 -8.633 1 98.81 218 GLU B N 1
ATOM 4003 C CA . GLU B 1 218 ? 6.152 23.922 -9.297 1 98.81 218 GLU B CA 1
ATOM 4004 C C . GLU B 1 218 ? 6.422 25.062 -8.312 1 98.81 218 GLU B C 1
ATOM 4006 O O . GLU B 1 218 ? 7.16 26 -8.625 1 98.81 218 GLU B O 1
ATOM 4011 N N . TYR B 1 219 ? 5.84 25.016 -7.145 1 98.81 219 TYR B N 1
ATOM 4012 C CA . TYR B 1 219 ? 6.051 26.031 -6.121 1 98.81 219 TYR B CA 1
ATOM 4013 C C . TYR B 1 219 ? 7.52 26.109 -5.73 1 98.81 219 TYR B C 1
ATOM 4015 O O . TYR B 1 219 ? 8.047 27.203 -5.492 1 98.81 219 TYR B O 1
ATOM 4023 N N . ALA B 1 220 ? 8.148 25.016 -5.699 1 98.62 220 ALA B N 1
ATOM 4024 C CA . ALA B 1 220 ? 9.508 24.922 -5.156 1 98.62 220 ALA B CA 1
ATOM 4025 C C . ALA B 1 220 ? 10.523 25.516 -6.121 1 98.62 220 ALA B C 1
ATOM 4027 O O . ALA B 1 220 ? 11.688 25.703 -5.766 1 98.62 220 ALA B O 1
ATOM 4028 N N . LYS B 1 221 ? 10.117 25.781 -7.336 1 98.56 221 LYS B N 1
ATOM 4029 C CA . LYS B 1 221 ? 10.992 26.516 -8.242 1 98.56 221 LYS B CA 1
ATOM 4030 C C . LYS B 1 221 ? 11.414 27.859 -7.652 1 98.56 221 LYS B C 1
ATOM 4032 O O . LYS B 1 221 ? 12.445 28.406 -8.023 1 98.56 221 LYS B O 1
ATOM 4037 N N . THR B 1 222 ? 10.625 28.422 -6.734 1 98.38 222 THR B N 1
ATOM 4038 C CA . THR B 1 222 ? 10.969 29.562 -5.906 1 98.38 222 THR B CA 1
ATOM 4039 C C . THR B 1 222 ? 10.969 29.188 -4.43 1 98.38 222 THR B C 1
ATOM 4041 O O . THR B 1 222 ? 9.93 29.25 -3.768 1 98.38 222 THR B O 1
ATOM 4044 N N . PRO B 1 223 ? 12.078 28.891 -3.92 1 98.44 223 PRO B N 1
ATOM 4045 C CA . PRO B 1 223 ? 12.133 28.438 -2.527 1 98.44 223 PRO B CA 1
ATOM 4046 C C . PRO B 1 223 ? 11.625 29.484 -1.543 1 98.44 223 PRO B C 1
ATOM 4048 O O . PRO B 1 223 ? 11.766 30.688 -1.794 1 98.44 223 PRO B O 1
ATOM 4051 N N . LEU B 1 224 ? 11.031 28.984 -0.446 1 98.69 224 LEU B N 1
ATOM 4052 C CA . LEU B 1 224 ? 10.594 29.891 0.607 1 98.69 224 LEU B CA 1
ATOM 4053 C C . LEU B 1 224 ? 11.773 30.656 1.18 1 98.69 224 LEU B C 1
ATOM 4055 O O . LEU B 1 224 ? 12.859 30.109 1.367 1 98.69 224 LEU B O 1
ATOM 4059 N N . ASP B 1 225 ? 11.57 31.859 1.466 1 97 225 ASP B N 1
ATOM 4060 C CA . ASP B 1 225 ? 12.609 32.719 2.025 1 97 225 ASP B CA 1
ATOM 4061 C C . ASP B 1 225 ? 12.266 33.156 3.445 1 97 225 ASP B C 1
ATOM 4063 O O . ASP B 1 225 ? 12.805 34.125 3.949 1 97 225 ASP B O 1
ATOM 4067 N N . ILE B 1 226 ? 11.43 32.531 4.109 1 98.12 226 ILE B N 1
ATOM 4068 C CA . ILE B 1 226 ? 11.078 32.781 5.508 1 98.12 226 ILE B CA 1
ATOM 4069 C C . ILE B 1 226 ? 11.758 31.719 6.387 1 98.12 226 ILE B C 1
ATOM 4071 O O . ILE B 1 226 ? 12.156 30.656 5.902 1 98.12 226 ILE B O 1
ATOM 4075 N N . PRO B 1 227 ? 11.906 32.031 7.742 1 98.69 227 PRO B N 1
ATOM 4076 C CA . PRO B 1 227 ? 12.445 31 8.633 1 98.69 227 PRO B CA 1
ATOM 4077 C C . PRO B 1 227 ? 11.547 29.766 8.703 1 98.69 227 PRO B C 1
ATOM 4079 O O . PRO B 1 227 ? 10.32 29.891 8.789 1 98.69 227 PRO B O 1
ATOM 4082 N N . VAL B 1 228 ? 12.188 28.594 8.609 1 98.88 228 VAL B N 1
ATOM 4083 C CA . VAL B 1 228 ? 11.43 27.344 8.68 1 98.88 228 VAL B CA 1
ATOM 4084 C C . VAL B 1 228 ? 12.031 26.438 9.75 1 98.88 228 VAL B C 1
ATOM 4086 O O . VAL B 1 228 ? 13.25 26.25 9.797 1 98.88 228 VAL B O 1
ATOM 4089 N N . LEU B 1 229 ? 11.227 25.938 10.609 1 98.94 229 LEU B N 1
ATOM 4090 C CA . LEU B 1 229 ? 11.586 24.922 11.602 1 98.94 229 LEU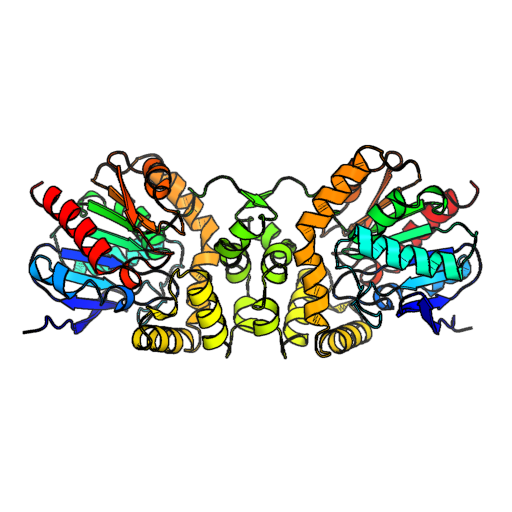 B CA 1
ATOM 4091 C C . LEU B 1 229 ? 11.125 23.547 11.172 1 98.94 229 LEU B C 1
ATOM 4093 O O . LEU B 1 229 ? 9.945 23.344 10.891 1 98.94 229 LEU B O 1
ATOM 4097 N N . ALA B 1 230 ? 12.039 22.625 11.094 1 98.88 230 ALA B N 1
ATOM 4098 C CA . ALA B 1 230 ? 11.75 21.234 10.711 1 98.88 230 ALA B CA 1
ATOM 4099 C C . ALA B 1 230 ? 12.031 20.281 11.867 1 98.88 230 ALA B C 1
ATOM 4101 O O . ALA B 1 230 ? 13.195 20.047 12.211 1 98.88 230 ALA B O 1
ATOM 4102 N N . LEU B 1 231 ? 10.977 19.688 12.406 1 98.94 231 LEU B N 1
ATOM 4103 C CA . LEU B 1 231 ? 11.133 18.766 13.531 1 98.94 231 LEU B CA 1
ATOM 4104 C C . LEU B 1 231 ? 10.586 17.375 13.172 1 98.94 231 LEU B C 1
ATOM 4106 O O . LEU B 1 231 ? 9.547 17.266 12.516 1 98.94 231 LEU B O 1
ATOM 4110 N N . GLY B 1 232 ? 11.258 16.344 13.562 1 98.81 232 GLY B N 1
ATOM 4111 C CA . GLY B 1 232 ? 10.805 14.977 13.453 1 98.81 232 GLY B CA 1
ATOM 4112 C C . GLY B 1 232 ? 10.984 14.18 14.734 1 98.81 232 GLY B C 1
ATOM 4113 O O . GLY B 1 232 ? 11.836 14.516 15.562 1 98.81 232 GLY B O 1
ATOM 4114 N N . GLY B 1 233 ? 10.094 13.211 14.945 1 98.44 233 GLY B N 1
ATOM 4115 C CA . GLY B 1 233 ? 10.352 12.281 16.031 1 98.44 233 GLY B CA 1
ATOM 4116 C C . GLY B 1 233 ? 11.57 11.414 15.812 1 98.44 233 GLY B C 1
ATOM 4117 O O . GLY B 1 233 ? 11.797 10.922 14.703 1 98.44 233 GLY B O 1
ATOM 4118 N N . ALA B 1 234 ? 12.32 11.172 16.828 1 98.38 234 ALA B N 1
ATOM 4119 C CA . ALA B 1 234 ? 13.547 10.398 16.703 1 98.38 234 ALA B CA 1
ATOM 4120 C C . ALA B 1 234 ? 13.266 8.992 16.188 1 98.38 234 ALA B C 1
ATOM 4122 O O . ALA B 1 234 ? 14.086 8.398 15.5 1 98.38 234 ALA B O 1
ATOM 4123 N N . SER B 1 235 ? 12.133 8.438 16.484 1 96.94 235 SER B N 1
ATOM 4124 C CA . SER B 1 235 ? 11.734 7.109 16.031 1 96.94 235 SER B CA 1
ATOM 4125 C C . SER B 1 235 ? 10.852 7.191 14.789 1 96.94 235 SER B C 1
ATOM 4127 O O . SER B 1 235 ? 10.094 6.258 14.492 1 96.94 235 SER B O 1
ATOM 4129 N N . SER B 1 236 ? 10.859 8.273 14.109 1 96.94 236 SER B N 1
ATOM 4130 C CA . SER B 1 236 ? 10.148 8.523 12.859 1 96.94 236 SER B CA 1
ATOM 4131 C C . SER B 1 236 ? 11.07 9.148 11.82 1 96.94 236 SER B C 1
ATOM 4133 O O . SER B 1 236 ? 12.133 8.602 11.516 1 96.94 236 SER B O 1
ATOM 4135 N N . VAL B 1 237 ? 10.805 10.352 11.359 1 96.44 237 VAL B N 1
ATOM 4136 C CA . VAL B 1 237 ? 11.656 10.953 10.336 1 96.44 237 VAL B CA 1
ATOM 4137 C C . VAL B 1 237 ? 12.93 11.5 10.977 1 96.44 237 VAL B C 1
ATOM 4139 O O . VAL B 1 237 ? 13.984 11.531 10.344 1 96.44 237 VAL B O 1
ATOM 4142 N N . GLY B 1 238 ? 12.836 11.961 12.234 1 97.75 238 GLY B N 1
ATOM 4143 C CA . GLY B 1 238 ? 13.992 12.461 12.969 1 97.75 238 GLY B CA 1
ATOM 4144 C C . GLY B 1 238 ? 14.586 13.719 12.367 1 97.75 238 GLY B C 1
ATOM 4145 O O . GLY B 1 238 ? 13.852 14.578 11.875 1 97.75 238 GLY B O 1
ATOM 4146 N N . SER B 1 239 ? 15.891 13.828 12.414 1 98.12 239 SER B N 1
ATOM 4147 C CA . SER B 1 239 ? 16.594 15.031 11.953 1 98.12 239 SER B CA 1
ATOM 4148 C C . SER B 1 239 ? 16.594 15.117 10.43 1 98.12 239 SER B C 1
ATOM 4150 O O . SER B 1 239 ? 16.938 16.156 9.867 1 98.12 239 SER B O 1
ATOM 4152 N N . ASP 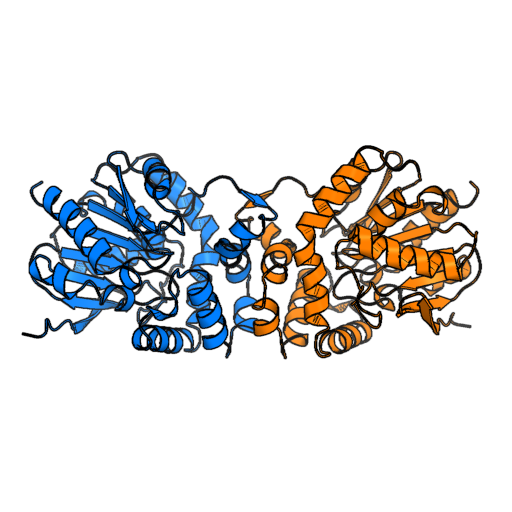B 1 240 ? 16.203 14.055 9.766 1 97.56 240 ASP B N 1
ATOM 4153 C CA . ASP B 1 240 ? 16.125 14.062 8.305 1 97.56 240 ASP B CA 1
ATOM 4154 C C . ASP B 1 240 ? 15.094 15.07 7.812 1 97.56 240 ASP B C 1
ATOM 4156 O O . ASP B 1 240 ? 15.086 15.438 6.633 1 97.56 240 ASP B O 1
ATOM 4160 N N . MET B 1 241 ? 14.273 15.508 8.742 1 98.44 241 MET B N 1
ATOM 4161 C CA . MET B 1 241 ? 13.312 16.547 8.398 1 98.44 241 MET B CA 1
ATOM 4162 C C . MET B 1 241 ? 14.016 17.766 7.809 1 98.44 241 MET B C 1
ATOM 4164 O O . MET B 1 241 ? 13.492 18.406 6.891 1 98.44 241 MET B O 1
ATOM 4168 N N . ILE B 1 242 ? 15.148 18.125 8.328 1 98.56 242 ILE B N 1
ATOM 4169 C CA . ILE B 1 242 ? 15.883 19.297 7.859 1 98.56 242 ILE B CA 1
ATOM 4170 C C . ILE B 1 242 ? 16.219 19.125 6.375 1 98.56 242 ILE B C 1
ATOM 4172 O O . ILE B 1 242 ? 15.984 20.047 5.582 1 98.56 242 ILE B O 1
ATOM 4176 N N . HIS B 1 243 ? 16.656 17.969 6.027 1 97.62 243 HIS B N 1
ATOM 4177 C CA . HIS B 1 243 ? 17.016 17.688 4.641 1 97.62 243 HIS B CA 1
ATOM 4178 C C . HIS B 1 243 ? 15.789 17.734 3.736 1 97.62 243 HIS B C 1
ATOM 4180 O O . HIS B 1 243 ? 15.852 18.281 2.627 1 97.62 243 HIS B O 1
ATOM 4186 N N . LEU B 1 244 ? 14.727 17.219 4.207 1 98 244 LEU B N 1
ATOM 4187 C CA . LEU B 1 244 ? 13.5 17.203 3.424 1 98 244 LEU B CA 1
ATOM 4188 C C . LEU B 1 244 ? 13 18.625 3.174 1 98 244 LEU B C 1
ATOM 4190 O O . LEU B 1 244 ? 12.617 18.969 2.051 1 98 244 LEU B O 1
ATOM 4194 N N . VAL B 1 245 ? 13.086 19.438 4.168 1 98.75 245 VAL B N 1
ATOM 4195 C CA . VAL B 1 245 ? 12.516 20.781 4.094 1 98.75 245 VAL B CA 1
ATOM 4196 C C . VAL B 1 245 ? 13.438 21.688 3.277 1 98.75 245 VAL B C 1
ATOM 4198 O O . VAL B 1 245 ? 12.977 22.609 2.6 1 98.75 245 VAL B O 1
ATOM 4201 N N . ARG B 1 246 ? 14.711 21.406 3.199 1 98.31 246 ARG B N 1
ATOM 4202 C CA . ARG B 1 246 ? 15.68 22.188 2.443 1 98.31 246 ARG B CA 1
ATOM 4203 C C . ARG B 1 246 ? 15.422 22.078 0.945 1 98.31 246 ARG B C 1
ATOM 4205 O O . ARG B 1 246 ? 15.945 22.875 0.161 1 98.31 246 ARG B O 1
ATOM 4212 N N . ASN B 1 247 ? 14.609 21.141 0.578 1 98 247 ASN B N 1
ATOM 4213 C CA . ASN B 1 247 ? 14.258 21.016 -0.832 1 98 247 ASN B CA 1
ATOM 4214 C C . ASN B 1 247 ? 13.422 22.188 -1.312 1 98 247 ASN B C 1
ATOM 4216 O O . ASN B 1 247 ? 13.328 22.453 -2.514 1 98 247 ASN B O 1
ATOM 4220 N N . PHE B 1 248 ? 12.781 22.953 -0.368 1 98.62 248 PHE B N 1
ATOM 4221 C CA . PHE B 1 248 ? 11.867 23.984 -0.834 1 98.62 248 PHE B CA 1
ATOM 4222 C C . PHE B 1 248 ? 11.969 25.234 0.035 1 98.62 248 PHE B C 1
ATOM 4224 O O . PHE B 1 248 ? 11.156 26.156 -0.089 1 98.62 248 PHE B O 1
ATOM 4231 N N . ALA B 1 249 ? 12.914 25.328 0.965 1 98.69 249 ALA B N 1
ATOM 4232 C CA . ALA B 1 249 ? 13.133 26.484 1.813 1 98.69 249 ALA B CA 1
ATOM 4233 C C . ALA B 1 249 ? 14.625 26.734 2.037 1 98.69 249 ALA B C 1
ATOM 4235 O O . ALA B 1 249 ? 15.406 25.797 2.141 1 98.69 249 ALA B O 1
ATOM 4236 N N . THR B 1 250 ? 15.062 27.953 2.227 1 98.19 250 THR B N 1
ATOM 4237 C CA . THR B 1 250 ? 16.484 28.297 2.264 1 98.19 250 THR B CA 1
ATOM 4238 C C . THR B 1 250 ? 16.953 28.469 3.701 1 98.19 250 THR B C 1
ATOM 4240 O O . THR B 1 250 ? 18.125 28.25 4.008 1 98.19 250 THR B O 1
ATOM 4243 N N . ASN B 1 251 ? 16.109 28.938 4.582 1 98.31 251 ASN B N 1
ATOM 4244 C CA . ASN B 1 251 ? 16.438 29.188 5.984 1 98.31 251 ASN B CA 1
ATOM 4245 C C . ASN B 1 251 ? 15.781 28.156 6.895 1 98.31 251 ASN B C 1
ATOM 4247 O O . ASN B 1 251 ? 14.75 28.422 7.512 1 98.31 251 ASN B O 1
ATOM 4251 N N . VAL B 1 252 ? 16.484 26.984 7.027 1 98.75 252 VAL B N 1
ATOM 4252 C CA . VAL B 1 252 ? 15.875 25.844 7.703 1 98.75 252 VAL B CA 1
ATOM 4253 C C . VAL B 1 252 ? 16.688 25.484 8.938 1 98.75 252 VAL B C 1
ATOM 4255 O O . VAL B 1 252 ? 17.922 25.375 8.875 1 98.75 252 VAL B O 1
ATOM 4258 N N . SER B 1 253 ? 16.094 25.438 10.031 1 98.56 253 SER B N 1
ATOM 4259 C CA . SER B 1 253 ? 16.641 24.859 11.258 1 98.56 253 SER B CA 1
ATOM 4260 C C . SER B 1 253 ? 15.75 23.75 11.781 1 98.56 253 SER B C 1
ATOM 4262 O O . SER B 1 253 ? 14.672 23.484 11.234 1 98.56 253 SER B O 1
ATOM 4264 N N . GLY B 1 254 ? 16.188 22.984 12.773 1 98.31 254 GLY B N 1
ATOM 4265 C CA . GLY B 1 254 ? 15.328 21.953 13.336 1 98.31 254 GLY B CA 1
ATOM 4266 C C . GLY B 1 254 ? 16.109 20.797 13.945 1 98.31 254 GLY B C 1
ATOM 4267 O O . GLY B 1 254 ? 17.141 21.016 14.57 1 98.31 254 GLY B O 1
ATOM 4268 N N . GLY B 1 255 ? 15.477 19.641 13.906 1 98.38 255 GLY B N 1
ATOM 4269 C CA . GLY B 1 255 ? 16.078 18.453 14.5 1 98.38 255 GLY B CA 1
ATOM 4270 C C . GLY B 1 255 ? 15.062 17.438 14.961 1 98.38 255 GLY B C 1
ATOM 4271 O O . GLY B 1 255 ? 13.922 17.438 14.5 1 98.38 255 GLY B O 1
ATOM 4272 N N . ALA B 1 256 ? 15.578 16.531 15.852 1 98.81 256 ALA B N 1
ATOM 4273 C CA . ALA B 1 256 ? 14.75 15.414 16.312 1 98.81 256 ALA B CA 1
ATOM 4274 C C . ALA B 1 256 ? 14.234 15.664 17.719 1 98.81 256 ALA B C 1
ATOM 4276 O O . ALA B 1 256 ? 14.93 16.266 18.547 1 98.81 256 ALA B O 1
ATOM 4277 N N . ILE B 1 257 ? 12.984 15.273 17.953 1 98.5 257 ILE B N 1
ATOM 4278 C CA . ILE B 1 257 ? 12.445 15.195 19.297 1 98.5 257 ILE B CA 1
ATOM 4279 C C . ILE B 1 257 ? 12.734 13.812 19.891 1 98.5 257 ILE B C 1
ATOM 4281 O O . ILE B 1 257 ? 12.312 12.797 19.344 1 98.5 257 ILE B O 1
ATOM 4285 N N . HIS B 1 258 ? 13.453 13.812 20.984 1 97.5 258 HIS B N 1
ATOM 4286 C CA . HIS B 1 258 ? 13.883 12.562 21.625 1 97.5 258 HIS B CA 1
ATOM 4287 C C . HIS B 1 258 ? 12.688 11.773 22.141 1 97.5 258 HIS B C 1
ATOM 4289 O O . HIS B 1 258 ? 11.734 12.359 22.672 1 97.5 258 HIS B O 1
ATOM 4295 N N . ASP B 1 259 ? 12.758 10.422 22.109 1 96.75 259 ASP B N 1
ATOM 4296 C CA . ASP B 1 259 ? 11.758 9.516 22.656 1 96.75 259 ASP B CA 1
ATOM 4297 C C . ASP B 1 259 ? 10.367 9.836 22.109 1 96.75 259 ASP B C 1
ATOM 4299 O O . ASP B 1 259 ? 9.422 10.008 22.875 1 96.75 259 ASP B O 1
ATOM 4303 N N . CYS B 1 260 ? 10.352 9.969 20.812 1 96.62 260 CYS B N 1
ATOM 4304 C CA . CYS B 1 260 ? 9.125 10.43 20.172 1 96.62 260 CYS B CA 1
ATOM 4305 C C . CYS B 1 260 ? 8.945 9.766 18.812 1 96.62 260 CYS B C 1
ATOM 4307 O O . CYS B 1 260 ? 9.898 9.625 18.047 1 96.62 260 CYS B O 1
ATOM 4309 N N . GLY B 1 261 ? 7.73 9.32 18.562 1 96.75 261 GLY B N 1
ATOM 4310 C CA . GLY B 1 261 ? 7.355 8.812 17.25 1 96.75 261 GLY B CA 1
ATOM 4311 C C . GLY B 1 261 ? 6.754 9.875 16.344 1 96.75 261 GLY B C 1
ATOM 4312 O O . GLY B 1 261 ? 7.258 11 16.281 1 96.75 261 GLY B O 1
ATOM 4313 N N . HIS B 1 262 ? 5.738 9.523 15.633 1 96.94 262 HIS B N 1
ATOM 4314 C CA . HIS B 1 262 ? 5.195 10.352 14.555 1 96.94 262 HIS B CA 1
ATOM 4315 C C . HIS B 1 262 ? 4.352 11.492 15.117 1 96.94 262 HIS B C 1
ATOM 4317 O O . HIS B 1 262 ? 4.254 12.555 14.5 1 96.94 262 HIS B O 1
ATOM 4323 N N . PHE B 1 263 ? 3.756 11.289 16.266 1 97.06 263 PHE B N 1
ATOM 4324 C CA . PHE B 1 263 ? 2.775 12.242 16.766 1 97.06 263 PHE B CA 1
ATOM 4325 C C . PHE B 1 263 ? 3.395 13.156 17.828 1 97.06 263 PHE B C 1
ATOM 4327 O O . PHE B 1 263 ? 2.986 13.141 18.984 1 97.06 263 PHE B O 1
ATOM 4334 N N . LEU B 1 264 ? 4.199 14.086 17.375 1 96.75 264 LEU B N 1
ATOM 4335 C CA . LEU B 1 264 ? 5.117 14.875 18.203 1 96.75 264 LEU B CA 1
ATOM 4336 C C . LEU B 1 264 ? 4.359 15.648 19.266 1 96.75 264 LEU B C 1
ATOM 4338 O O . LEU B 1 264 ? 4.641 15.5 20.469 1 96.75 264 LEU B O 1
ATOM 4342 N N . PRO B 1 265 ? 3.322 16.438 18.859 1 95.81 265 PRO B N 1
ATOM 4343 C CA . PRO B 1 265 ? 2.682 17.266 19.875 1 95.81 265 PRO B CA 1
ATOM 4344 C C . PRO B 1 265 ? 1.982 16.453 20.969 1 95.81 265 PRO B C 1
ATOM 4346 O O . PRO B 1 265 ? 1.761 16.953 22.078 1 95.81 265 PRO B O 1
ATOM 4349 N N . GLU B 1 266 ? 1.651 15.234 20.641 1 95.56 266 GLU B N 1
ATOM 4350 C CA . GLU B 1 266 ? 0.929 14.406 21.609 1 95.56 266 GLU B CA 1
ATOM 4351 C C . GLU B 1 266 ? 1.888 13.555 22.422 1 95.56 266 GLU B C 1
ATOM 4353 O O . GLU B 1 266 ? 1.634 13.281 23.609 1 95.56 266 GLU B O 1
ATOM 4358 N N . GLU B 1 267 ? 2.977 13.117 21.828 1 95.75 267 GLU B N 1
ATOM 4359 C CA . GLU B 1 267 ? 3.896 12.211 22.516 1 95.75 267 GLU B CA 1
ATOM 4360 C C . GLU B 1 267 ? 4.863 12.977 23.406 1 95.75 267 GLU B C 1
ATOM 4362 O O . GLU B 1 267 ? 5.227 12.492 24.484 1 95.75 267 GLU B O 1
ATOM 4367 N N . GLN B 1 268 ? 5.309 14.148 22.953 1 95.88 268 GLN B N 1
ATOM 4368 C CA . GLN B 1 268 ? 6.266 14.961 23.688 1 95.88 268 GLN B CA 1
ATOM 4369 C C . GLN B 1 268 ? 5.859 16.438 23.688 1 95.88 268 GLN B C 1
ATOM 4371 O O . GLN B 1 268 ? 6.598 17.281 23.188 1 95.88 268 GLN B O 1
ATOM 4376 N N . PRO B 1 269 ? 4.723 16.719 24.328 1 96.06 269 PRO B N 1
ATOM 4377 C CA . PRO B 1 269 ? 4.195 18.094 24.25 1 96.06 269 PRO B CA 1
ATOM 4378 C C . PRO B 1 269 ? 5.156 19.125 24.828 1 96.06 269 PRO B C 1
ATOM 4380 O O . PRO B 1 269 ? 5.324 20.203 24.25 1 96.06 269 PRO B O 1
ATOM 4383 N N . SER B 1 270 ? 5.84 18.844 25.922 1 97.19 270 SER B N 1
ATOM 4384 C CA . SER B 1 270 ? 6.734 19.812 26.547 1 97.19 270 SER B CA 1
ATOM 4385 C C . SER B 1 270 ? 7.934 20.109 25.656 1 97.19 270 SER B C 1
ATOM 4387 O O . SER B 1 270 ? 8.305 21.266 25.469 1 97.19 270 SER B O 1
ATOM 4389 N N . ALA B 1 271 ? 8.531 19.031 25.109 1 98 271 ALA B N 1
ATOM 4390 C CA . ALA B 1 271 ? 9.68 19.203 24.234 1 98 271 ALA B CA 1
ATOM 4391 C C . ALA B 1 271 ? 9.297 19.969 22.969 1 98 271 ALA B C 1
ATOM 4393 O O . ALA B 1 271 ? 10.039 20.844 22.516 1 98 271 ALA B O 1
ATOM 4394 N N . VAL B 1 272 ? 8.164 19.641 22.422 1 98.25 272 VAL B N 1
ATOM 4395 C CA . VAL B 1 272 ? 7.695 20.297 21.203 1 98.25 272 VAL B CA 1
ATOM 4396 C C . VAL B 1 272 ? 7.398 21.766 21.484 1 98.25 272 VAL B C 1
ATOM 4398 O O . VAL B 1 272 ? 7.812 22.641 20.719 1 98.25 272 VAL B O 1
ATOM 4401 N N . ALA B 1 273 ? 6.707 22.078 22.594 1 98.5 273 ALA B N 1
ATOM 4402 C CA . ALA B 1 273 ? 6.391 23.469 22.953 1 98.5 273 ALA B CA 1
ATOM 4403 C C . ALA B 1 273 ? 7.664 24.281 23.156 1 98.5 273 ALA B C 1
ATOM 4405 O O . ALA B 1 273 ? 7.746 25.422 22.688 1 98.5 273 ALA B O 1
ATOM 4406 N N . ARG B 1 274 ? 8.586 23.688 23.781 1 98.5 274 ARG B N 1
ATOM 4407 C CA . ARG B 1 274 ? 9.852 24.375 24.016 1 98.5 274 ARG B CA 1
ATOM 4408 C C . ARG B 1 274 ? 10.539 24.734 22.703 1 98.5 274 ARG B C 1
ATOM 4410 O O . ARG B 1 274 ? 10.969 25.859 22.516 1 98.5 274 ARG B O 1
ATOM 4417 N N . ARG B 1 275 ? 10.672 23.75 21.812 1 98.69 275 ARG B N 1
ATOM 4418 C CA . ARG B 1 275 ? 11.32 23.969 20.531 1 98.69 275 ARG B CA 1
ATOM 4419 C C . ARG B 1 275 ? 10.586 25.031 19.719 1 98.69 275 ARG B C 1
ATOM 4421 O O . ARG B 1 275 ? 11.211 25.875 19.078 1 98.69 275 ARG B O 1
ATOM 4428 N N . LEU B 1 276 ? 9.25 24.953 19.734 1 98.69 276 LEU B N 1
ATOM 4429 C CA . LEU B 1 276 ? 8.445 25.922 19 1 98.69 276 LEU B CA 1
ATOM 4430 C C . LEU B 1 276 ? 8.625 27.312 19.594 1 98.69 276 LEU B C 1
ATOM 4432 O O . LEU B 1 276 ? 8.836 28.281 18.844 1 98.69 276 LEU B O 1
ATOM 4436 N N . LEU B 1 277 ? 8.57 27.453 20.906 1 98.38 277 LEU B N 1
ATOM 4437 C CA . LEU B 1 277 ? 8.672 28.75 21.562 1 98.38 277 LEU B CA 1
ATOM 4438 C C . LEU B 1 277 ? 10.031 29.391 21.281 1 98.38 277 LEU B C 1
ATOM 4440 O O . LEU B 1 277 ? 10.109 30.578 21 1 98.38 277 LEU B O 1
ATOM 4444 N N . GLU B 1 278 ? 11.07 28.578 21.391 1 98.06 278 GLU B N 1
ATOM 4445 C CA . GLU B 1 278 ? 12.406 29.078 21.094 1 98.06 278 GLU B CA 1
ATOM 4446 C C . GLU B 1 278 ? 12.492 29.625 19.672 1 98.06 278 GLU B C 1
ATOM 4448 O O . GLU B 1 278 ? 13.023 30.703 19.453 1 98.06 278 GLU B O 1
ATOM 4453 N N . PHE B 1 279 ? 12.023 28.938 18.75 1 98.56 279 PHE B N 1
ATOM 4454 C CA . PHE B 1 279 ? 12.062 29.297 17.344 1 98.56 279 PHE B CA 1
ATOM 4455 C C . PHE B 1 279 ? 11.203 30.516 17.062 1 98.56 279 PHE B C 1
ATOM 4457 O O . PHE B 1 279 ? 11.641 31.453 16.375 1 98.56 279 PHE B O 1
ATOM 4464 N N . LEU B 1 280 ? 9.93 30.484 17.609 1 98.12 280 LEU B N 1
ATOM 4465 C CA . LEU B 1 280 ? 8.984 31.578 17.391 1 98.12 280 LEU B CA 1
ATOM 4466 C C . LEU B 1 280 ? 9.508 32.875 17.984 1 98.12 280 LEU B C 1
ATOM 4468 O O . LEU B 1 280 ? 9.406 33.938 17.359 1 98.12 280 LEU B O 1
ATOM 4472 N N . ASP B 1 281 ? 10.094 32.781 19.156 1 95.44 281 ASP B N 1
ATOM 4473 C CA . ASP B 1 281 ? 10.641 33.969 19.812 1 95.44 281 ASP B CA 1
ATOM 4474 C C . ASP B 1 281 ? 11.766 34.594 19 1 95.44 281 ASP B C 1
ATOM 4476 O O . ASP B 1 281 ? 11.875 35.812 18.906 1 95.44 281 ASP B O 1
ATOM 4480 N N . ALA B 1 282 ? 12.516 33.75 18.422 1 95.81 282 ALA B N 1
ATOM 4481 C CA . ALA B 1 282 ? 13.633 34.219 17.609 1 95.81 282 ALA B CA 1
ATOM 4482 C C . ALA B 1 282 ? 13.141 34.875 16.328 1 95.81 282 ALA B C 1
ATOM 4484 O O . ALA B 1 282 ? 13.875 35.656 15.695 1 95.81 282 ALA B O 1
ATOM 4485 N N . ASN B 1 283 ? 11.922 34.625 15.914 1 93.62 283 ASN B N 1
ATOM 4486 C CA . ASN B 1 283 ? 11.438 35.094 14.625 1 93.62 283 ASN B CA 1
ATOM 4487 C C . ASN B 1 283 ? 10.227 36 14.781 1 93.62 283 ASN B C 1
ATOM 4489 O O . ASN B 1 283 ? 9.445 36.188 13.836 1 93.62 283 ASN B O 1
ATOM 4493 N N . GLN B 1 284 ? 9.938 36.531 16.031 1 85.75 284 GLN B N 1
ATOM 4494 C CA . GLN B 1 284 ? 8.852 37.469 16.266 1 85.75 284 GLN B CA 1
ATOM 4495 C C . GLN B 1 284 ? 9.172 38.812 15.648 1 85.75 284 GLN B C 1
ATOM 4497 O O . GLN B 1 284 ? 8.266 39.531 15.188 1 85.75 284 GLN B O 1
ATOM 4502 N N . SER B 1 285 ? 10.469 39.406 16.016 1 61.44 285 SER B N 1
ATOM 4503 C CA . SER B 1 285 ? 10.844 40.812 15.773 1 61.44 285 SER B CA 1
ATOM 4504 C C . SER B 1 285 ? 10.836 41.125 14.281 1 61.44 285 SER B C 1
ATOM 4506 O O . SER B 1 285 ? 10.75 42.281 13.883 1 61.44 285 SER B O 1
ATOM 4508 N N . GLU B 1 286 ? 11.008 40.156 13.398 1 48.22 286 GLU B N 1
ATOM 4509 C CA . GLU B 1 286 ? 11.18 40.781 12.086 1 48.22 286 GLU B CA 1
ATOM 4510 C C . GLU B 1 286 ? 9.844 41.156 11.469 1 48.22 286 GLU B C 1
ATOM 4512 O O . GLU B 1 286 ? 8.836 40.469 11.688 1 48.22 286 GLU B O 1
#

InterPro domains:
  IPR000073 Alpha/beta hydrolase fold-1 [PF00561] (23-267)
  IPR000639 Epoxide hydrolase-like [PR00412] (48-63)
  IPR000639 Epoxide hydrolase-like [PR00412] (93-106)
  IPR000639 Epoxide hydrolase-like [PR00412] (257-279)
  IPR029058 Alpha/Beta hydrolase fold [G3DSA:3.40.50.1820] (10-281)
  IPR029058 Alpha/Beta hydrolase fold [SSF53474] (14-281)

Secondary structure (DSSP, 8-state):
-----EEEE-GGG-EEEEEE-SSEEEEE--TT--GGGGHHHHHHHHTT-EEEEEPPTTSTTSPPPTT-S-HHHHHHHHHHHHHHHHTT--EEEEEETHHHHHHHHHHHHSGGGEEEEEEES---TT-PPP-BSSPPHHHHHHHTHHHHTTSSSHHHHHHTT-HHHHHHHHHHHH-S-GGGS-HHHHHHHHHHHHSTTHHHHHHHHHHTHHHHHHHHHHHTTS-EEEEEEEEEETTTTTTHHHHHHTTTEEEEEEEEETT--S-HHHHSHHHHHHHHHHHHHHTS--/-----EEEE-GGG-EEEEE--SSEEEEE--TT--GGGGGGGHHHHHTTSEEEEEPPTTSTTSPPPTT-S-HHHHHHHHHHHHHHHHTT--EEEEEETHHHHHHHHHHHHSGGGEEEEEEES---TT-PPP-BSSPPHHHHHHHTHHHHTTSSSHHHHHHTT-HHHHHHHHHHHH-S-GGGS-HHHHHHHHHHHHSTTHHHHHHHHHHTHHHHHHHHHHHTTS-EEEEEEEEEETTTTTTHHHHHHTTTEEEEEEEEETT--S-HHHH-HHHHHHHHHHHHHHTS--

Solvent-accessible surface area (backbone atoms only — not comparable to full-atom values): 28541 Å² total; per-residue (Å²): 128,81,82,71,61,46,77,48,71,43,53,85,41,31,22,30,39,35,32,54,49,64,60,38,34,40,36,29,42,23,83,82,48,29,37,69,49,46,56,66,33,43,62,75,46,26,74,60,17,18,36,36,25,25,20,51,67,25,29,57,76,12,37,60,58,91,86,48,51,28,27,61,56,44,19,48,54,51,48,51,21,47,39,69,73,53,52,86,59,53,26,34,42,35,8,25,34,54,14,18,40,26,42,49,45,31,43,68,76,43,44,93,46,42,53,33,41,33,38,35,44,48,73,39,52,66,51,62,69,92,38,58,50,81,57,58,67,79,57,32,75,74,48,31,58,60,46,46,35,35,44,80,64,53,49,53,66,40,36,65,95,32,41,59,60,52,50,52,54,53,50,49,71,41,35,74,56,54,85,65,50,56,65,67,58,50,52,48,33,38,55,43,39,58,39,92,62,28,48,53,43,55,25,39,43,42,54,21,36,66,61,25,12,56,52,41,51,60,49,35,76,59,50,40,86,44,51,31,39,16,34,7,13,51,74,50,62,8,49,53,30,38,64,50,48,51,69,38,31,74,43,67,44,69,29,53,41,76,87,18,12,55,51,42,45,57,63,36,20,68,65,47,43,49,56,48,50,56,52,48,62,72,51,60,84,112,128,84,77,66,69,46,78,49,71,42,54,85,40,30,22,29,40,35,31,56,49,63,59,40,35,40,34,28,42,23,84,81,48,30,35,69,51,47,55,67,36,37,58,77,45,23,73,60,16,18,36,35,24,27,20,51,66,25,29,55,76,12,37,60,58,91,85,48,52,29,26,62,54,44,17,50,52,51,48,51,20,47,40,68,73,54,53,86,59,52,27,34,40,35,8,26,32,54,14,18,39,25,41,50,47,30,44,68,74,43,44,92,46,44,53,32,39,32,39,36,44,49,72,39,53,68,48,62,70,94,39,60,49,80,57,57,68,79,57,29,75,74,46,30,58,61,46,45,36,36,44,79,64,53,48,52,66,39,36,65,96,32,41,58,60,53,50,51,53,53,50,50,71,42,36,73,56,55,85,64,48,57,64,67,59,50,52,49,33,39,56,43,38,61,38,91,63,26,47,53,42,55,25,38,43,42,54,21,35,66,61,25,13,55,52,41,52,60,50,34,77,58,51,42,84,45,50,30,40,16,35,7,12,51,73,49,61,8,49,54,30,38,63,50,49,51,68,39,29,73,43,69,45,69,30,53,41,79,87,17,11,57,52,42,44,56,64,36,20,68,64,46,43,50,57,49,49,57,53,49,62,73,50,60,84,110

pLDDT: mean 96.27, std 6.81, range [38.22, 98.94]

Nearest PDB structures (foldseek):
  7jqz-assembly1_J  TM=9.237E-01  e=1.236E-30  Burkholderia orbicola MC0-3
  7ac0-assembly1_HHH  TM=9.067E-01  e=2.959E-26  Corynebacterium sp. C12
  6kxr-assembly2_C  TM=8.790E-01  e=2.176E-26  Streptomyces ambofaciens ATCC 23877
  7clz-assembly2_D  TM=8.903E-01  e=5.323E-25  Streptomyces ambofaciens ATCC 23877
  6kxh-assembly2_C  TM=8.649E-01  e=2.117E-25  Streptomyces ambofaciens ATCC 23877

Organism: NCBI:txid656916

Radius of gyration: 27.63 Å; Cα contacts (8 Å, |Δi|>4): 1227; chains: 2; bounding box: 43×83×65 Å